Protein AF-0000000084667546 (afdb_homodimer)

Foldseek 3Di:
DVLLVCVLVVNDDLLVSLVVLLVVLLVQQALVSSVVSLLVVLLVLLVCQLQDVVSLVVSLVSLVVQLPDDFGDHHHDDCPVPRDCPNRSCRNLVPPNLVSLVVVLVVLVVLLVPDPDDPVPDDPVNVSSLSSNLSSLLSLLQLLLVVDCNSVSNVVSLQSLLVLCQVQQQAPCQPDHDLSSLSSNLSNLLRNVQVLVVQQPVDFDPRHDHDPRGNDDDDSGRHVVVLVVSLVSLVVNLPRPVHDPVSNVSSVSSNVSNVVNVD/DVLVVCVLVVNDDLLVSLVVLLVVLLVQQALVSSVVSLLVVLLVLLVCQLQDVVSLVVSLVSLVVQLPDDFGDHHHDPCPVPRDCPNRSCSNLVPCNLVSLVVVLVVLVVLLVPDPDDPVPDDPVNVSSLSSNLSSLLSLLQLLLVVDCSSVSNVVSLLSLLVLCQVQQQAPCQPDHDLSSLSSNLSNLLRNVQVLVVQQPVDFDPRRDHDPRGPDPDDSGRHVVVLVVSLVSLVVNLVRPVHDPVSNVSSVSSNVSNVVNVD

Solvent-accessible surface area (backbone atoms only — not comparable to full-atom values): 27324 Å² total; per-residue (Å²): 90,67,55,60,48,37,35,76,71,68,74,46,51,66,69,59,38,43,50,52,52,48,54,59,34,61,64,33,72,20,31,49,50,26,48,48,47,48,52,42,50,48,50,44,53,52,52,44,24,29,73,33,65,85,42,33,64,61,49,52,50,42,54,57,53,38,33,67,44,70,75,47,82,75,45,58,61,61,39,54,90,48,53,83,49,64,92,21,35,35,40,55,53,39,63,65,43,45,60,53,50,50,53,51,52,49,50,34,50,53,55,37,67,68,55,76,62,55,83,86,70,46,49,49,67,53,50,47,34,47,51,36,30,32,29,40,34,36,47,50,14,43,32,38,46,67,70,42,50,57,66,14,32,69,62,53,38,61,37,51,48,35,43,39,34,29,69,23,51,30,33,56,58,85,82,66,59,44,64,66,36,36,52,21,24,33,26,33,34,66,39,16,39,68,61,54,51,51,46,13,66,74,35,80,45,89,61,43,63,81,46,91,64,37,68,70,82,71,74,68,32,42,28,56,69,53,52,52,47,51,50,51,44,34,53,52,44,56,68,36,80,87,49,56,68,68,48,28,50,47,30,50,50,25,46,51,40,52,50,63,73,72,107,89,67,55,61,49,38,35,76,69,67,72,46,52,66,68,58,39,44,51,51,52,49,52,59,34,62,65,34,72,20,32,48,51,26,48,47,46,48,51,43,50,50,49,44,53,53,53,43,26,27,73,34,66,85,42,33,64,60,49,51,52,44,52,58,55,37,32,68,44,70,72,45,80,74,46,58,60,60,37,54,91,49,53,82,49,65,92,20,35,33,40,56,54,39,61,64,43,44,60,52,50,50,52,51,50,50,51,34,50,53,55,37,67,70,54,79,63,55,80,86,68,46,50,49,66,54,48,48,35,47,50,36,31,32,27,40,34,35,48,51,14,43,32,38,48,67,72,42,51,57,67,13,33,69,62,52,35,60,42,54,49,41,44,39,32,31,70,23,50,30,32,57,58,84,82,65,59,43,64,66,36,35,53,21,26,34,26,34,35,66,39,16,37,68,61,53,51,51,44,14,67,74,35,76,48,91,69,48,64,80,51,90,66,38,68,72,82,72,72,71,34,42,29,58,68,53,52,52,48,52,49,52,44,34,53,52,45,54,68,36,79,87,50,56,67,68,50,28,50,48,29,51,51,26,45,51,40,52,50,65,72,71,107

Sequence (526 aa):
MSAAQAYLEGKTSVNQVTQQLATHVEAAPTPVELKVRLDSLWEFLNDTAVALPAAQEPIITLLKAIKTLPQGPEPEGEGKEHIDLDDGEYWKELTGWANIWADNFNSYAVNHSRDTSGSQDRTKEQKEKVTKWKNACEYGARLIGTGDEALASYGAGIERAAWAIASGLEVDVSEKPDPDGLEAAAQVFLHAKEALYSRCKEGPKEGIVKDKASVWKGENSFTLERWAFWKEQWKAVTRNESIPAHTRGVAESAIQAMEGIEGMSAAQAYLEGKTSVNQVTQQLATHVEAAPTPVELKVRLDSLWEFLNDTAVALPAAQEPIITLLKAIKTLPQGPEPEGEGKEHIDLDDGEYWKELTGWANIWADNFNSYAVNHSRDTSGSQDRTKEQKEKVTKWKNACEYGARLIGTGDEALASYGAGIERAAWAIASGLEVDVSEKPDPDGLEAAAQVFLHAKEALYSRCKEGPKEGIVKDKASVWKGENSFTLERWAFWKEQWKAVTRNESIPAHTRGVAESAIQAMEGIEG

Radius of gyration: 24.3 Å; Cα contacts (8 Å, |Δi|>4): 777; chains: 2; bounding box: 48×68×60 Å

Structure (mmCIF, N/CA/C/O backbone):
data_AF-0000000084667546-model_v1
#
loop_
_entity.id
_entity.type
_entity.pdbx_description
1 polymer 'Uncharacterized protein'
#
loop_
_atom_site.group_PDB
_atom_site.id
_atom_site.type_symbol
_atom_site.label_atom_id
_atom_site.label_alt_id
_atom_site.label_comp_id
_atom_site.label_asym_id
_atom_site.label_entity_id
_atom_site.label_seq_id
_atom_site.pdbx_PDB_ins_code
_atom_site.Cartn_x
_atom_site.Cartn_y
_atom_site.Cartn_z
_atom_site.occupancy
_atom_site.B_iso_or_equiv
_atom_site.auth_seq_id
_atom_site.auth_comp_id
_atom_site.auth_asym_id
_atom_site.auth_atom_id
_atom_site.pdbx_PDB_model_num
ATOM 1 N N . MET A 1 1 ? -1.045 9 -14.375 1 76.25 1 MET A N 1
ATOM 2 C CA . MET A 1 1 ? 0.099 9.438 -13.578 1 76.25 1 MET A CA 1
ATOM 3 C C . MET A 1 1 ? 0.809 10.609 -14.242 1 76.25 1 MET A C 1
ATOM 5 O O . MET A 1 1 ? 1.089 11.617 -13.594 1 76.25 1 MET A O 1
ATOM 9 N N . SER A 1 2 ? 0.879 10.5 -15.578 1 78.56 2 SER A N 1
ATOM 10 C CA . SER A 1 2 ? 1.596 11.57 -16.266 1 78.56 2 SER A CA 1
ATOM 11 C C . SER A 1 2 ? 0.812 12.875 -16.219 1 78.56 2 SER A C 1
ATOM 13 O O . SER A 1 2 ? 1.396 13.953 -16.078 1 78.56 2 SER A O 1
ATOM 15 N N . ALA A 1 3 ? -0.476 12.758 -16.266 1 82.31 3 ALA A N 1
ATOM 16 C CA . ALA A 1 3 ? -1.311 13.953 -16.219 1 82.31 3 ALA A CA 1
ATOM 17 C C . ALA A 1 3 ? -1.251 14.617 -14.852 1 82.31 3 ALA A C 1
ATOM 19 O O . ALA A 1 3 ? -1.071 15.828 -14.75 1 82.31 3 ALA A O 1
ATOM 20 N N . ALA A 1 4 ? -1.36 13.836 -13.836 1 86.5 4 ALA A N 1
ATOM 21 C CA . ALA A 1 4 ? -1.307 14.375 -12.484 1 86.5 4 ALA A CA 1
ATOM 22 C C . ALA A 1 4 ? 0.055 15.008 -12.195 1 86.5 4 ALA A C 1
ATOM 24 O O . ALA A 1 4 ? 0.139 16.062 -11.562 1 86.5 4 ALA A O 1
ATOM 25 N N . GLN A 1 5 ? 1.036 14.398 -12.719 1 84.06 5 GLN A N 1
ATOM 26 C CA . GLN A 1 5 ? 2.387 14.922 -12.539 1 84.06 5 GLN A CA 1
ATOM 27 C C . GLN A 1 5 ? 2.549 16.266 -13.234 1 84.06 5 GLN A C 1
ATOM 29 O O . GLN A 1 5 ? 3.174 17.188 -12.695 1 84.06 5 GLN A O 1
ATOM 34 N N . ALA A 1 6 ? 2.031 16.344 -14.422 1 86.62 6 ALA A N 1
ATOM 35 C CA . ALA A 1 6 ? 2.096 17.609 -15.156 1 86.62 6 ALA A CA 1
ATOM 36 C C . ALA A 1 6 ? 1.411 18.734 -14.383 1 86.62 6 ALA A C 1
ATOM 38 O O . ALA A 1 6 ? 1.896 19.859 -14.367 1 86.62 6 ALA A O 1
ATOM 39 N N . TYR A 1 7 ? 0.329 18.5 -13.789 1 93.62 7 TYR A N 1
ATOM 40 C CA . TYR A 1 7 ? -0.385 19.469 -12.969 1 93.62 7 TYR A CA 1
ATOM 41 C C . TYR A 1 7 ? 0.452 19.891 -11.766 1 93.62 7 TYR A C 1
ATOM 43 O O . TYR A 1 7 ? 0.577 21.078 -11.469 1 93.62 7 TYR A O 1
ATOM 51 N N . LEU A 1 8 ? 1.098 18.938 -11.141 1 91.62 8 LEU A N 1
ATOM 52 C CA . LEU A 1 8 ? 1.874 19.219 -9.938 1 91.62 8 LEU A CA 1
ATOM 53 C C . LEU A 1 8 ? 3.137 20 -10.273 1 91.62 8 LEU A C 1
ATOM 55 O O . LEU A 1 8 ? 3.666 20.719 -9.43 1 91.62 8 LEU A O 1
ATOM 59 N N . GLU A 1 9 ? 3.502 19.906 -11.516 1 88.06 9 GLU A N 1
ATOM 60 C CA . GLU A 1 9 ? 4.668 20.656 -11.984 1 88.06 9 GLU A CA 1
ATOM 61 C C . GLU A 1 9 ? 4.27 22.031 -12.531 1 88.06 9 GLU A C 1
ATOM 63 O O . GLU A 1 9 ? 5.121 22.781 -12.992 1 88.06 9 GLU A O 1
ATOM 68 N N . GLY A 1 10 ? 2.982 22.328 -12.484 1 89.38 10 GLY A N 1
ATOM 69 C CA . GLY A 1 10 ? 2.482 23.625 -12.906 1 89.38 10 GLY A CA 1
ATOM 70 C C . GLY A 1 10 ? 2.312 23.75 -14.414 1 89.38 10 GLY A C 1
ATOM 71 O O . GLY A 1 10 ? 2.213 24.844 -14.945 1 89.38 10 GLY A O 1
ATOM 72 N N . LYS A 1 11 ? 2.164 22.641 -15.094 1 89.88 11 LYS A N 1
ATOM 73 C CA . LYS A 1 11 ? 2.133 22.656 -16.547 1 89.88 11 LYS A CA 1
ATOM 74 C C . LYS A 1 11 ? 0.7 22.578 -17.078 1 89.88 11 LYS A C 1
ATOM 76 O O . LYS A 1 11 ? 0.458 22.766 -18.266 1 89.88 11 LYS A O 1
ATOM 81 N N . THR A 1 12 ? -0.241 22.312 -16.297 1 93.31 12 THR A N 1
ATOM 82 C CA . THR A 1 12 ? -1.646 22.234 -16.688 1 93.31 12 THR A CA 1
ATOM 83 C C . THR A 1 12 ? -2.543 22.75 -15.562 1 93.31 12 THR A C 1
ATOM 85 O O . THR A 1 12 ? -2.117 22.812 -14.406 1 93.31 12 THR A O 1
ATOM 88 N N . SER A 1 13 ? -3.703 23.141 -15.883 1 95.69 13 SER A N 1
ATOM 89 C CA . SER A 1 13 ? -4.66 23.609 -14.891 1 95.69 13 SER A CA 1
ATOM 90 C C . SER A 1 13 ? -5.375 22.453 -14.211 1 95.69 13 SER A C 1
ATOM 92 O O . SER A 1 13 ? -5.375 21.328 -14.727 1 95.69 13 SER A O 1
ATOM 94 N N . VAL A 1 14 ? -5.961 22.75 -13.078 1 96.62 14 VAL A N 1
ATOM 95 C CA . VAL A 1 14 ? -6.676 21.734 -12.32 1 96.62 14 VAL A CA 1
ATOM 96 C C . VAL A 1 14 ? -7.859 21.219 -13.125 1 96.62 14 VAL A C 1
ATOM 98 O O . VAL A 1 14 ? -8.156 20.016 -13.109 1 96.62 14 VAL A O 1
ATOM 101 N N . ASN A 1 15 ? -8.523 22.078 -13.898 1 95.62 15 ASN A N 1
ATOM 102 C CA . ASN A 1 15 ? -9.664 21.656 -14.703 1 95.62 15 ASN A CA 1
ATOM 103 C C . ASN A 1 15 ? -9.25 20.734 -15.836 1 95.62 15 ASN A C 1
ATOM 105 O O . ASN A 1 15 ? -9.906 19.719 -16.094 1 95.62 15 ASN A O 1
ATOM 109 N N . GLN A 1 16 ? -8.203 21.078 -16.438 1 95.38 16 GLN A N 1
ATOM 110 C CA . GLN A 1 16 ? -7.715 20.266 -17.562 1 95.38 16 GLN A CA 1
ATOM 111 C C . GLN A 1 16 ? -7.289 18.875 -17.078 1 95.38 16 GLN A C 1
ATOM 113 O O . GLN A 1 16 ? -7.625 17.875 -17.703 1 95.38 16 GLN A O 1
ATOM 118 N N . VAL A 1 17 ? -6.512 18.844 -16.016 1 96.25 17 VAL A N 1
ATOM 119 C CA . VAL A 1 17 ? -6.016 17.562 -15.539 1 96.25 17 VAL A CA 1
ATOM 120 C C . VAL A 1 17 ? -7.188 16.703 -15.047 1 96.25 17 VAL A C 1
ATOM 122 O O . VAL A 1 17 ? -7.191 15.492 -15.234 1 96.25 17 VAL A O 1
ATOM 125 N N . THR A 1 18 ? -8.156 17.328 -14.391 1 97.06 18 THR A N 1
ATOM 126 C CA . THR A 1 18 ? -9.312 16.594 -13.891 1 97.06 18 THR A CA 1
ATOM 127 C C . THR A 1 18 ? -10.031 15.883 -15.023 1 97.06 18 THR A C 1
ATOM 129 O O . THR A 1 18 ? -10.398 14.711 -14.898 1 97.06 18 THR A O 1
ATOM 132 N N . GLN A 1 19 ? -10.148 16.531 -16.156 1 95.5 19 GLN A N 1
ATOM 133 C CA . GLN A 1 19 ? -10.812 15.945 -17.312 1 95.5 19 GLN A CA 1
ATOM 134 C C . GLN A 1 19 ? -9.977 14.828 -17.906 1 95.5 19 GLN A C 1
ATOM 136 O O . GLN A 1 19 ? -10.516 13.797 -18.328 1 95.5 19 GLN A O 1
ATOM 141 N N . GLN A 1 20 ? -8.766 15.031 -17.953 1 94.12 20 GLN A N 1
ATOM 142 C CA . GLN A 1 20 ? -7.871 14.016 -18.5 1 94.12 20 GLN A CA 1
ATOM 143 C C . GLN A 1 20 ? -7.91 12.75 -17.656 1 94.12 20 GLN A C 1
ATOM 145 O O . GLN A 1 20 ? -7.91 11.633 -18.188 1 94.12 20 GLN A O 1
ATOM 150 N N . LEU A 1 21 ? -7.871 12.922 -16.344 1 94.81 21 LEU A N 1
ATOM 151 C CA . LEU A 1 21 ? -7.922 11.781 -15.43 1 94.81 21 LEU A CA 1
ATOM 152 C C . LEU A 1 21 ? -9.242 11.031 -15.57 1 94.81 21 LEU A C 1
ATOM 154 O O . LEU A 1 21 ? -9.258 9.805 -15.602 1 94.81 21 LEU A O 1
ATOM 158 N N . ALA A 1 22 ? -10.32 11.82 -15.68 1 95.81 22 ALA A N 1
ATOM 159 C CA . ALA A 1 22 ? -11.633 11.203 -15.852 1 95.81 22 ALA A CA 1
ATOM 160 C C . ALA A 1 22 ? -11.688 10.383 -17.141 1 95.81 22 ALA A C 1
ATOM 162 O O . ALA A 1 22 ? -12.195 9.258 -17.141 1 95.81 22 ALA A O 1
ATOM 163 N N . THR A 1 23 ? -11.195 10.969 -18.203 1 94.62 23 THR A N 1
ATOM 164 C CA . THR A 1 23 ? -11.203 10.281 -19.5 1 94.62 23 THR A CA 1
ATOM 165 C C . THR A 1 23 ? -10.438 8.969 -19.406 1 94.62 23 THR A C 1
ATOM 167 O O . THR A 1 23 ? -10.891 7.945 -19.938 1 94.62 23 THR A O 1
ATOM 170 N N . HIS A 1 24 ? -9.328 8.992 -18.766 1 91.81 24 HIS A N 1
ATOM 171 C CA . HIS A 1 24 ? -8.484 7.805 -18.625 1 91.81 24 HIS A CA 1
ATOM 172 C C . HIS A 1 24 ? -9.195 6.715 -17.828 1 91.81 24 HIS A C 1
ATOM 174 O O . HIS A 1 24 ? -9.227 5.555 -18.25 1 91.81 24 HIS A O 1
ATOM 180 N N . VAL A 1 25 ? -9.742 7.047 -16.688 1 94.56 25 VAL A N 1
ATOM 181 C CA . VAL A 1 25 ? -10.367 6.074 -15.797 1 94.56 25 VAL A CA 1
ATOM 182 C C . VAL A 1 25 ? -11.633 5.516 -16.438 1 94.56 25 VAL A C 1
ATOM 184 O O . VAL A 1 25 ? -11.859 4.301 -16.422 1 94.56 25 VAL A O 1
ATOM 187 N N . GLU A 1 26 ? -12.352 6.367 -17.125 1 95.88 26 GLU A N 1
ATOM 188 C CA . GLU A 1 26 ? -13.648 5.992 -17.656 1 95.88 26 GLU A CA 1
ATOM 189 C C . GLU A 1 26 ? -13.5 5.152 -18.922 1 95.88 26 GLU A C 1
ATOM 191 O O . GLU A 1 26 ? -14.461 4.512 -19.375 1 95.88 26 GLU A O 1
ATOM 196 N N . ALA A 1 27 ? -12.375 5.148 -19.484 1 92.88 27 ALA A N 1
ATOM 197 C CA . ALA A 1 27 ? -12.125 4.371 -20.703 1 92.88 27 ALA A CA 1
ATOM 198 C C . ALA A 1 27 ? -11.922 2.896 -20.375 1 92.88 27 ALA A C 1
ATOM 200 O O . ALA A 1 27 ? -11.812 2.064 -21.281 1 92.88 27 ALA A O 1
ATOM 201 N N . ALA A 1 28 ? -11.836 2.508 -19.062 1 92.62 28 ALA A N 1
ATOM 202 C CA . ALA A 1 28 ? -11.625 1.114 -18.688 1 92.62 28 ALA A CA 1
ATOM 203 C C . ALA A 1 28 ? -12.742 0.226 -19.219 1 92.62 28 ALA A C 1
ATOM 205 O O . ALA A 1 28 ? -13.922 0.55 -19.078 1 92.62 28 ALA A O 1
ATOM 206 N N . PRO A 1 29 ? -12.453 -0.93 -19.766 1 92.44 29 PRO A N 1
ATOM 207 C CA . PRO A 1 29 ? -13.453 -1.761 -20.438 1 92.44 29 PRO A CA 1
ATOM 208 C C . PRO A 1 29 ? -14.266 -2.613 -19.469 1 92.44 29 PRO A C 1
ATOM 210 O O . PRO A 1 29 ? -15.328 -3.129 -19.828 1 92.44 29 PRO A O 1
ATOM 213 N N . THR A 1 30 ? -13.727 -2.865 -18.266 1 94.06 30 THR A N 1
ATOM 214 C CA . THR A 1 30 ? -14.422 -3.686 -17.281 1 94.06 30 THR A CA 1
ATOM 215 C C . THR A 1 30 ? -14.414 -3.008 -15.922 1 94.06 30 THR A C 1
ATOM 217 O O . THR A 1 30 ? -13.602 -2.111 -15.672 1 94.06 30 THR A O 1
ATOM 220 N N . PRO A 1 31 ? -15.289 -3.443 -15.031 1 93.88 31 PRO A N 1
ATOM 221 C CA . PRO A 1 31 ? -15.305 -2.871 -13.688 1 93.88 31 PRO A CA 1
ATOM 222 C C . PRO A 1 31 ? -13.992 -3.082 -12.938 1 93.88 31 PRO A C 1
ATOM 224 O O . PRO A 1 31 ? -13.547 -2.189 -12.211 1 93.88 31 PRO A O 1
ATOM 227 N N . VAL A 1 32 ? -13.383 -4.223 -13.117 1 92.5 32 VAL A N 1
ATOM 228 C CA . VAL A 1 32 ? -12.125 -4.504 -12.43 1 92.5 32 VAL A CA 1
ATOM 229 C C . VAL A 1 32 ? -11.039 -3.543 -12.914 1 92.5 32 VAL A C 1
ATOM 231 O O . VAL A 1 32 ? -10.289 -2.988 -12.109 1 92.5 32 VAL A O 1
ATOM 234 N N . GLU A 1 33 ? -11.023 -3.33 -14.172 1 91.25 33 GLU A N 1
ATOM 235 C CA . GLU A 1 33 ? -10.016 -2.439 -14.727 1 91.25 33 GLU A CA 1
ATOM 236 C C . GLU A 1 33 ? -10.273 -0.991 -14.32 1 91.25 33 GLU A C 1
ATOM 238 O O . GLU A 1 33 ? -9.328 -0.23 -14.094 1 91.25 33 GLU A O 1
ATOM 243 N N . LEU A 1 34 ? -11.516 -0.619 -14.305 1 94.62 34 LEU A N 1
ATOM 244 C CA . LEU A 1 34 ? -11.844 0.723 -13.836 1 94.62 34 LEU A CA 1
ATOM 245 C C . LEU A 1 34 ? -11.391 0.926 -12.391 1 94.62 34 LEU A C 1
ATOM 247 O O . LEU A 1 34 ? -10.781 1.949 -12.07 1 94.62 34 LEU A O 1
ATOM 251 N N . LYS A 1 35 ? -11.633 -0.08 -11.602 1 94.19 35 LYS A N 1
ATOM 252 C CA . LYS A 1 35 ? -11.234 -0.019 -10.203 1 94.19 35 LYS A CA 1
ATOM 253 C C . LYS A 1 35 ? -9.719 0.076 -10.055 1 94.19 35 LYS A C 1
ATOM 255 O O . LYS A 1 35 ? -9.219 0.823 -9.219 1 94.19 35 LYS A O 1
ATOM 260 N N . VAL A 1 36 ? -9.008 -0.606 -10.82 1 91.88 36 VAL A N 1
ATOM 261 C CA . VAL A 1 36 ? -7.551 -0.579 -10.789 1 91.88 36 VAL A CA 1
ATOM 262 C C . VAL A 1 36 ? -7.051 0.82 -11.148 1 91.88 36 VAL A C 1
ATOM 264 O O . VAL A 1 36 ? -6.152 1.352 -10.492 1 91.88 36 VAL A O 1
ATOM 267 N N . ARG A 1 37 ? -7.617 1.418 -12.18 1 92.12 37 ARG A N 1
ATOM 268 C CA . ARG A 1 37 ? -7.203 2.754 -12.594 1 92.12 37 ARG A CA 1
ATOM 269 C C . ARG A 1 37 ? -7.516 3.785 -11.516 1 92.12 37 ARG A C 1
ATOM 271 O O . ARG A 1 37 ? -6.699 4.664 -11.227 1 92.12 37 ARG A O 1
ATOM 278 N N . LEU A 1 38 ? -8.672 3.605 -10.984 1 95 38 LEU A N 1
ATOM 279 C CA . LEU A 1 38 ? -9.109 4.52 -9.93 1 95 38 LEU A CA 1
ATOM 280 C C . LEU A 1 38 ? -8.219 4.395 -8.703 1 95 38 LEU A C 1
ATOM 282 O O . LEU A 1 38 ? -7.715 5.395 -8.188 1 95 38 LEU A O 1
ATOM 286 N N . ASP A 1 39 ? -7.953 3.195 -8.234 1 93.69 39 ASP A N 1
ATOM 287 C CA . ASP A 1 39 ? -7.113 2.941 -7.066 1 93.69 39 ASP A CA 1
ATOM 288 C C . ASP A 1 39 ? -5.684 3.412 -7.309 1 93.69 39 ASP A C 1
ATOM 290 O O . ASP A 1 39 ? -5.039 3.945 -6.402 1 93.69 39 ASP A O 1
ATOM 294 N N . SER A 1 40 ? -5.238 3.195 -8.5 1 91.75 40 SER A N 1
ATOM 295 C CA . SER A 1 40 ? -3.885 3.613 -8.844 1 91.75 40 SER A CA 1
ATOM 296 C C . SER A 1 40 ? -3.744 5.129 -8.789 1 91.75 40 SER A C 1
ATOM 298 O O . SER A 1 40 ? -2.691 5.648 -8.414 1 91.75 40 SER A O 1
ATOM 300 N N . LEU A 1 41 ? -4.73 5.77 -9.211 1 93.44 41 LEU A N 1
ATOM 301 C CA . LEU A 1 41 ? -4.723 7.227 -9.133 1 93.44 41 LEU A CA 1
ATOM 302 C C . LEU A 1 41 ? -4.633 7.695 -7.688 1 93.44 41 LEU A C 1
ATOM 304 O O . LEU A 1 41 ? -3.818 8.562 -7.359 1 93.44 41 LEU A O 1
ATOM 308 N N . TRP A 1 42 ? -5.469 7.113 -6.801 1 95.94 42 TRP A N 1
ATOM 309 C CA . TRP A 1 42 ? -5.422 7.477 -5.391 1 95.94 42 TRP A CA 1
ATOM 310 C C . TRP A 1 42 ? -4.051 7.188 -4.797 1 95.94 42 TRP A C 1
ATOM 312 O O . TRP A 1 42 ? -3.484 8.023 -4.086 1 95.94 42 TRP A O 1
ATOM 322 N N . GLU A 1 43 ? -3.527 6.047 -5.094 1 93 43 GLU A N 1
ATOM 323 C CA . GLU A 1 43 ? -2.221 5.652 -4.582 1 93 43 GLU A CA 1
ATOM 324 C C . GLU A 1 43 ? -1.137 6.637 -5.012 1 93 43 GLU A C 1
ATOM 326 O O . GLU A 1 43 ? -0.293 7.031 -4.203 1 93 43 GLU A O 1
ATOM 331 N N . PHE A 1 44 ? -1.231 6.977 -6.223 1 91.56 44 PHE A N 1
ATOM 332 C CA . PHE A 1 44 ? -0.234 7.902 -6.746 1 91.56 44 PHE A CA 1
ATOM 333 C C . PHE A 1 44 ? -0.314 9.25 -6.027 1 91.56 44 PHE A C 1
ATOM 335 O O . PHE A 1 44 ? 0.71 9.805 -5.633 1 91.56 44 PHE A O 1
ATOM 342 N N . LEU A 1 45 ? -1.456 9.766 -5.957 1 96.06 45 LEU A N 1
ATOM 343 C CA . LEU A 1 45 ? -1.634 11.055 -5.305 1 96.06 45 LEU A CA 1
ATOM 344 C C . LEU A 1 45 ? -1.188 10.992 -3.848 1 96.06 45 LEU A C 1
ATOM 346 O O . LEU A 1 45 ? -0.488 11.891 -3.371 1 96.06 45 LEU A O 1
ATOM 350 N N . ASN A 1 46 ? -1.544 9.922 -3.139 1 96.25 46 ASN A N 1
ATOM 351 C CA . ASN A 1 46 ? -1.146 9.758 -1.745 1 96.25 46 ASN A CA 1
ATOM 352 C C . ASN A 1 46 ? 0.37 9.648 -1.604 1 96.25 46 ASN A C 1
ATOM 354 O O . ASN A 1 46 ? 0.971 10.328 -0.767 1 96.25 46 ASN A O 1
ATOM 358 N N . ASP A 1 47 ? 0.947 8.852 -2.389 1 93.38 47 ASP A N 1
ATOM 359 C CA . ASP A 1 47 ? 2.391 8.656 -2.318 1 93.38 47 ASP A CA 1
ATOM 360 C C . ASP A 1 47 ? 3.141 9.953 -2.615 1 93.38 47 ASP A C 1
ATOM 362 O O . ASP A 1 47 ? 4.148 10.25 -1.976 1 93.38 47 ASP A O 1
ATOM 366 N N . THR A 1 48 ? 2.625 10.664 -3.596 1 94.25 48 THR A N 1
ATOM 367 C CA . THR A 1 48 ? 3.252 11.922 -3.967 1 94.25 48 THR A CA 1
ATOM 368 C C . THR A 1 48 ? 3.119 12.945 -2.84 1 94.25 48 THR A C 1
ATOM 370 O O . THR A 1 48 ? 4.086 13.641 -2.506 1 94.25 48 THR A O 1
ATOM 373 N N . ALA A 1 49 ? 1.94 13.008 -2.258 1 97.31 49 ALA A N 1
ATOM 374 C CA . ALA A 1 49 ? 1.694 13.945 -1.169 1 97.31 49 ALA A CA 1
ATOM 375 C C . ALA A 1 49 ? 2.611 13.664 0.018 1 97.31 49 ALA A C 1
ATOM 377 O O . ALA A 1 49 ? 3.07 14.594 0.69 1 97.31 49 ALA A O 1
ATOM 378 N N . VAL A 1 50 ? 2.875 12.414 0.26 1 96.62 50 VAL A N 1
ATOM 379 C CA . VAL A 1 50 ? 3.693 12.031 1.405 1 96.62 50 VAL A CA 1
ATOM 380 C C . VAL A 1 50 ? 5.172 12.25 1.08 1 96.62 50 VAL A C 1
ATOM 382 O O . VAL A 1 50 ? 5.945 12.664 1.943 1 96.62 50 VAL A O 1
ATOM 385 N N . ALA A 1 51 ? 5.508 12.086 -0.107 1 93.38 51 ALA A N 1
ATOM 386 C CA . ALA A 1 51 ? 6.902 12.242 -0.504 1 93.38 51 ALA A CA 1
ATOM 387 C C . ALA A 1 51 ? 7.277 13.711 -0.635 1 93.38 51 ALA A C 1
ATOM 389 O O . ALA A 1 51 ? 8.414 14.102 -0.351 1 93.38 51 ALA A O 1
ATOM 390 N N . LEU A 1 52 ? 6.281 14.516 -1.093 1 93.5 52 LEU A N 1
ATOM 391 C CA . LEU A 1 52 ? 6.508 15.922 -1.385 1 93.5 52 LEU A CA 1
ATOM 392 C C . LEU A 1 52 ? 5.496 16.797 -0.651 1 93.5 52 LEU A C 1
ATOM 394 O O . LEU A 1 52 ? 4.445 17.141 -1.202 1 93.5 52 LEU A O 1
ATOM 398 N N . PRO A 1 53 ? 5.918 17.328 0.528 1 94.12 53 PRO A N 1
ATOM 399 C CA . PRO A 1 53 ? 4.973 18.125 1.302 1 94.12 53 PRO A CA 1
ATOM 400 C C . PRO A 1 53 ? 4.414 19.312 0.505 1 94.12 53 PRO A C 1
ATOM 402 O O . PRO A 1 53 ? 3.244 19.672 0.663 1 94.12 53 PRO A O 1
ATOM 405 N N . ALA A 1 54 ? 5.223 19.859 -0.365 1 93.69 54 ALA A N 1
ATOM 406 C CA . ALA A 1 54 ? 4.793 21.016 -1.156 1 93.69 54 ALA A CA 1
ATOM 407 C C . ALA A 1 54 ? 3.654 20.641 -2.102 1 93.69 54 ALA A C 1
ATOM 409 O O . ALA A 1 54 ? 2.914 21.5 -2.572 1 93.69 54 ALA A O 1
ATOM 410 N N . ALA A 1 55 ? 3.467 19.391 -2.367 1 95.81 55 ALA A N 1
ATOM 411 C CA . ALA A 1 55 ? 2.439 18.922 -3.301 1 95.81 55 ALA A CA 1
ATOM 412 C C . ALA A 1 55 ? 1.107 18.719 -2.588 1 95.81 55 ALA A C 1
ATOM 414 O O . ALA A 1 55 ? 0.077 18.516 -3.234 1 95.81 55 ALA A O 1
ATOM 415 N N . GLN A 1 56 ? 1.074 18.766 -1.26 1 97.62 56 GLN A N 1
ATOM 416 C CA . GLN A 1 56 ? -0.11 18.375 -0.502 1 97.62 56 GLN A CA 1
ATOM 417 C C . GLN A 1 56 ? -1.287 19.297 -0.807 1 97.62 56 GLN A C 1
ATOM 419 O O . GLN A 1 56 ? -2.383 18.828 -1.125 1 97.62 56 GLN A O 1
ATOM 424 N N . GLU A 1 57 ? -1.103 20.594 -0.807 1 97.25 57 GLU A N 1
ATOM 425 C CA . GLU A 1 57 ? -2.205 21.516 -1.056 1 97.25 57 GLU A CA 1
ATOM 426 C C . GLU A 1 57 ? -2.701 21.406 -2.494 1 97.25 57 GLU A C 1
ATOM 428 O O . GLU A 1 57 ? -3.91 21.359 -2.738 1 97.25 57 GLU A O 1
ATOM 433 N N . PRO A 1 58 ? -1.805 21.328 -3.516 1 97.56 58 PRO A N 1
ATOM 434 C CA . PRO A 1 58 ? -2.264 21.109 -4.891 1 97.56 58 PRO A CA 1
ATOM 435 C C . PRO A 1 58 ? -3.049 19.812 -5.043 1 97.56 58 PRO A C 1
ATOM 437 O O . PRO A 1 58 ? -4.031 19.766 -5.785 1 97.56 58 PRO A O 1
ATOM 440 N N . ILE A 1 59 ? -2.621 18.797 -4.398 1 97.94 59 ILE A N 1
ATOM 441 C CA . ILE A 1 59 ? -3.283 17.5 -4.512 1 97.94 59 ILE A CA 1
ATOM 442 C C . ILE A 1 59 ? -4.672 17.578 -3.881 1 97.94 59 ILE A C 1
ATOM 444 O O . ILE A 1 59 ? -5.637 17.031 -4.422 1 97.94 59 ILE A O 1
ATOM 448 N N . ILE A 1 60 ? -4.793 18.25 -2.73 1 98.44 60 ILE A N 1
ATOM 449 C CA . ILE A 1 60 ? -6.094 18.422 -2.096 1 98.44 60 ILE A CA 1
ATOM 450 C C . ILE A 1 60 ? -7.016 19.219 -3.02 1 98.44 60 ILE A C 1
ATOM 452 O O . ILE A 1 60 ? -8.188 18.891 -3.172 1 98.44 60 ILE A O 1
ATOM 456 N N . THR A 1 61 ? -6.449 20.219 -3.672 1 98.19 61 THR A N 1
ATOM 457 C CA . THR A 1 61 ? -7.207 20.984 -4.648 1 98.19 61 THR A CA 1
ATOM 458 C C . THR A 1 61 ? -7.688 20.094 -5.789 1 98.19 61 THR A C 1
ATOM 460 O O . THR A 1 61 ? -8.836 20.203 -6.223 1 98.19 61 THR A O 1
ATOM 463 N N . LEU A 1 62 ? -6.844 19.281 -6.25 1 97.94 62 LEU A N 1
ATOM 464 C CA . LEU A 1 62 ? -7.188 18.359 -7.328 1 97.94 62 LEU A CA 1
ATOM 465 C C . LEU A 1 62 ? -8.289 17.391 -6.891 1 97.94 62 LEU A C 1
ATOM 467 O O . LEU A 1 62 ? -9.227 17.141 -7.645 1 97.94 62 LEU A O 1
ATOM 471 N N . LEU A 1 63 ? -8.18 16.828 -5.703 1 98.25 63 LEU A N 1
ATOM 472 C CA . LEU A 1 63 ? -9.18 15.906 -5.188 1 98.25 63 LEU A CA 1
ATOM 473 C C . LEU A 1 63 ? -10.539 16.578 -5.09 1 98.25 63 LEU A C 1
ATOM 475 O O . LEU A 1 63 ? -11.562 15.977 -5.43 1 98.25 63 LEU A O 1
ATOM 479 N N . LYS A 1 64 ? -10.539 17.844 -4.621 1 98.19 64 LYS A N 1
ATOM 480 C CA . LYS A 1 64 ? -11.789 18.594 -4.559 1 98.19 64 LYS A CA 1
ATOM 481 C C . LYS A 1 64 ? -12.398 18.766 -5.945 1 98.19 64 LYS A C 1
ATOM 483 O O . LYS A 1 64 ? -13.609 18.656 -6.121 1 98.19 64 LYS A O 1
ATOM 488 N N . ALA A 1 65 ? -11.562 19.062 -6.918 1 98 65 ALA A N 1
ATOM 489 C CA . ALA A 1 65 ? -12.031 19.203 -8.297 1 98 65 ALA A CA 1
ATOM 490 C C . ALA A 1 65 ? -12.586 17.891 -8.836 1 98 65 ALA A C 1
ATOM 492 O O . ALA A 1 65 ? -13.617 17.875 -9.508 1 98 65 ALA A O 1
ATOM 493 N N . ILE A 1 66 ? -11.945 16.797 -8.57 1 97.81 66 ILE A N 1
ATOM 494 C CA . ILE A 1 66 ? -12.352 15.477 -9.031 1 97.81 66 ILE A CA 1
ATOM 495 C C . ILE A 1 66 ? -13.75 15.156 -8.492 1 97.81 66 ILE A C 1
ATOM 497 O O . ILE A 1 66 ? -14.57 14.57 -9.203 1 97.81 66 ILE A O 1
ATOM 501 N N . LYS A 1 67 ? -14.07 15.562 -7.301 1 97.81 67 LYS A N 1
ATOM 502 C CA . LYS A 1 67 ? -15.344 15.266 -6.66 1 97.81 67 LYS A CA 1
ATOM 503 C C . LYS A 1 67 ? -16.5 15.977 -7.371 1 97.81 67 LYS A C 1
ATOM 505 O O . LYS A 1 67 ? -17.656 15.625 -7.172 1 97.81 67 LYS A O 1
ATOM 510 N N . THR A 1 68 ? -16.172 16.953 -8.141 1 97.62 68 THR A N 1
ATOM 511 C CA . THR A 1 68 ? -17.219 17.719 -8.82 1 97.62 68 THR A CA 1
ATOM 512 C C . THR A 1 68 ? -17.531 17.109 -10.18 1 97.62 68 THR A C 1
ATOM 514 O O . THR A 1 68 ? -18.453 17.562 -10.875 1 97.62 68 THR A O 1
ATOM 517 N N . LEU A 1 69 ? -16.797 16.125 -10.594 1 97.88 69 LEU A N 1
ATOM 518 C CA . LEU A 1 69 ? -17.047 15.461 -11.867 1 97.88 69 LEU A CA 1
ATOM 519 C C . LEU A 1 69 ? -18.438 14.805 -11.859 1 97.88 69 LEU A C 1
ATOM 521 O O . LEU A 1 69 ? -18.906 14.367 -10.812 1 97.88 69 LEU A O 1
ATOM 525 N N . PRO A 1 70 ? -19.047 14.789 -13.031 1 96.94 70 PRO A N 1
ATOM 526 C CA . PRO A 1 70 ? -20.344 14.109 -13.109 1 96.94 70 PRO A CA 1
ATOM 527 C C . PRO A 1 70 ? -20.234 12.602 -12.898 1 96.94 70 PRO A C 1
ATOM 529 O O . PRO A 1 70 ? -19.125 12.055 -12.906 1 96.94 70 PRO A O 1
ATOM 532 N N . GLN A 1 71 ? -21.391 12 -12.727 1 97.19 71 GLN A N 1
ATOM 533 C CA . GLN A 1 71 ? -21.453 10.547 -12.625 1 97.19 71 GLN A CA 1
ATOM 534 C C . GLN A 1 71 ? -20.766 9.883 -13.812 1 97.19 71 GLN A C 1
ATOM 536 O O . GLN A 1 71 ? -20.938 10.312 -14.961 1 97.19 71 GLN A O 1
ATOM 541 N N . GLY A 1 72 ? -19.938 8.906 -13.516 1 96.25 72 GLY A N 1
ATOM 542 C CA . GLY A 1 72 ? -19.219 8.211 -14.57 1 96.25 72 GLY A CA 1
ATOM 543 C C . GLY A 1 72 ? -19.922 6.953 -15.039 1 96.25 72 GLY A C 1
ATOM 544 O O . GLY A 1 72 ? -20.828 6.453 -14.359 1 96.25 72 GLY A O 1
ATOM 545 N N . PRO A 1 73 ? -19.516 6.492 -16.125 1 96.69 73 PRO A N 1
ATOM 546 C CA . PRO A 1 73 ? -20.078 5.234 -16.625 1 96.69 73 PRO A CA 1
ATOM 547 C C . PRO A 1 73 ? -19.578 4.016 -15.859 1 96.69 73 PRO A C 1
ATOM 549 O O . PRO A 1 73 ? -18.453 4.035 -15.336 1 96.69 73 PRO A O 1
ATOM 552 N N . GLU A 1 74 ? -20.375 2.984 -15.703 1 95.12 74 GLU A N 1
ATOM 553 C CA . GLU A 1 74 ? -19.953 1.686 -15.195 1 95.12 74 GLU A CA 1
ATOM 554 C C . GLU A 1 74 ? -19.922 0.636 -16.297 1 95.12 74 GLU A C 1
ATOM 556 O O . GLU A 1 74 ? -20.969 0.257 -16.828 1 95.12 74 GLU A O 1
ATOM 561 N N . PRO A 1 75 ? -18.766 0.217 -16.656 1 95.75 75 PRO A N 1
ATOM 562 C CA . PRO A 1 75 ? -18.688 -0.783 -17.719 1 95.75 75 PRO A CA 1
ATOM 563 C C . PRO A 1 75 ? -19.234 -2.145 -17.297 1 95.75 75 PRO A C 1
ATOM 565 O O . PRO A 1 75 ? -19.469 -2.375 -16.109 1 95.75 75 PRO A O 1
ATOM 568 N N . GLU A 1 76 ? -19.562 -2.998 -18.266 1 94.25 76 GLU A N 1
ATOM 569 C CA . GLU A 1 76 ? -19.953 -4.387 -18.047 1 94.25 76 GLU A CA 1
ATOM 570 C C . GLU A 1 76 ? -18.734 -5.309 -18.047 1 94.25 76 GLU A C 1
ATOM 572 O O . GLU A 1 76 ? -17.609 -4.867 -18.312 1 94.25 76 GLU A O 1
ATOM 577 N N . GLY A 1 77 ? -18.984 -6.551 -17.609 1 92.19 77 GLY A N 1
ATOM 578 C CA . GLY A 1 77 ? -17.922 -7.535 -17.719 1 92.19 77 GLY A CA 1
ATOM 579 C C . GLY A 1 77 ? -17.344 -7.957 -16.391 1 92.19 77 GLY A C 1
ATOM 580 O O . GLY A 1 77 ? -18.062 -8 -15.383 1 92.19 77 GLY A O 1
ATOM 581 N N . GLU A 1 78 ? -16.062 -8.242 -16.438 1 88.75 78 GLU A N 1
ATOM 582 C CA . GLU A 1 78 ? -15.391 -8.82 -15.273 1 88.75 78 GLU A CA 1
ATOM 583 C C . GLU A 1 78 ? -15.453 -7.879 -14.078 1 88.75 78 GLU A C 1
ATOM 585 O O . GLU A 1 78 ? -15.094 -6.707 -14.18 1 88.75 78 GLU A O 1
ATOM 590 N N . GLY A 1 79 ? -15.977 -8.305 -12.992 1 88.06 79 GLY A N 1
ATOM 591 C CA . GLY A 1 79 ? -16.031 -7.555 -11.75 1 88.06 79 GLY A CA 1
ATOM 592 C C . GLY A 1 79 ? -17.391 -6.93 -11.492 1 88.06 79 GLY A C 1
ATOM 593 O O . GLY A 1 79 ? -17.641 -6.387 -10.414 1 88.06 79 GLY A O 1
ATOM 594 N N . LYS A 1 80 ? -18.297 -7.016 -12.438 1 88.56 80 LYS A N 1
ATOM 595 C CA . LYS A 1 80 ? -19.594 -6.367 -12.336 1 88.56 80 LYS A CA 1
ATOM 596 C C . LYS A 1 80 ? -20.328 -6.789 -11.062 1 88.56 80 LYS A C 1
ATOM 598 O O . LYS A 1 80 ? -20.969 -5.969 -10.406 1 88.56 80 LYS A O 1
ATOM 603 N N . GLU A 1 81 ? -20.141 -8.016 -10.68 1 83.19 81 GLU A N 1
ATOM 604 C CA . GLU A 1 81 ? -20.922 -8.57 -9.57 1 83.19 81 GLU A CA 1
ATOM 605 C C . GLU A 1 81 ? -20.281 -8.234 -8.227 1 83.19 81 GLU A C 1
ATOM 607 O O . GLU A 1 81 ? -20.938 -8.289 -7.188 1 83.19 81 GLU A O 1
ATOM 612 N N . HIS A 1 82 ? -18.969 -7.793 -8.258 1 84.69 82 HIS A N 1
ATOM 613 C CA . HIS A 1 82 ? -18.344 -7.719 -6.938 1 84.69 82 HIS A CA 1
ATOM 614 C C . HIS A 1 82 ? -17.594 -6.406 -6.754 1 84.69 82 HIS A C 1
ATOM 616 O O . HIS A 1 82 ? -17.172 -6.082 -5.645 1 84.69 82 HIS A O 1
ATOM 622 N N . ILE A 1 83 ? -17.438 -5.695 -7.805 1 88.5 83 ILE A N 1
ATOM 623 C CA . ILE A 1 83 ? -16.797 -4.398 -7.668 1 88.5 83 ILE A CA 1
ATOM 624 C C . ILE A 1 83 ? -17.844 -3.312 -7.457 1 88.5 83 ILE A C 1
ATOM 626 O O . ILE A 1 83 ? -18.781 -3.191 -8.242 1 88.5 83 ILE A O 1
ATOM 630 N N . ASP A 1 84 ? -17.625 -2.574 -6.379 1 88.88 84 ASP A N 1
ATOM 631 C CA . ASP A 1 84 ? -18.531 -1.472 -6.07 1 88.88 84 ASP A CA 1
ATOM 632 C C . ASP A 1 84 ? -18.016 -0.156 -6.645 1 88.88 84 ASP A C 1
ATOM 634 O O . ASP A 1 84 ? -16.938 0.318 -6.254 1 88.88 84 ASP A O 1
ATOM 638 N N . LEU A 1 85 ? -18.766 0.425 -7.555 1 93.69 85 LEU A N 1
ATOM 639 C CA . LEU A 1 85 ? -18.406 1.7 -8.164 1 93.69 85 LEU A CA 1
ATOM 640 C C . LEU A 1 85 ? -19.422 2.779 -7.805 1 93.69 85 LEU A C 1
ATOM 642 O O . LEU A 1 85 ? -19.594 3.756 -8.539 1 93.69 85 LEU A O 1
ATOM 646 N N . ASP A 1 86 ? -20.141 2.533 -6.715 1 93.56 86 ASP A N 1
ATOM 647 C CA . ASP A 1 86 ? -21.094 3.479 -6.129 1 93.56 86 ASP A CA 1
ATOM 648 C C . ASP A 1 86 ? -22.109 3.961 -7.164 1 93.56 86 ASP A C 1
ATOM 650 O O . ASP A 1 86 ? -22.375 5.16 -7.262 1 93.56 86 ASP A O 1
ATOM 654 N N . ASP A 1 87 ? -22.562 3.084 -7.984 1 93.62 87 ASP A N 1
ATOM 655 C CA . ASP A 1 87 ? -23.562 3.369 -9.008 1 93.62 87 ASP A CA 1
ATOM 656 C C . ASP A 1 87 ? -23.156 4.566 -9.859 1 93.62 87 ASP A C 1
ATOM 658 O O . ASP A 1 87 ? -23.953 5.461 -10.117 1 93.62 87 ASP A O 1
ATOM 662 N N . GLY A 1 88 ? -21.906 4.656 -10.164 1 95.31 88 GLY A N 1
ATOM 663 C CA . GLY A 1 88 ? -21.406 5.68 -11.062 1 95.31 88 GLY A CA 1
ATOM 664 C C . GLY A 1 88 ? -20.984 6.949 -10.344 1 95.31 88 GLY A C 1
ATOM 665 O O . GLY A 1 88 ? -20.438 7.863 -10.961 1 95.31 88 GLY A O 1
ATOM 666 N N . GLU A 1 89 ? -21.125 7.027 -9.039 1 97.06 89 GLU A N 1
ATOM 667 C CA . GLU A 1 89 ? -20.781 8.219 -8.273 1 97.06 89 GLU A CA 1
ATOM 668 C C . GLU A 1 89 ? -19.375 8.117 -7.695 1 97.06 89 GLU A C 1
ATOM 670 O O . GLU A 1 89 ? -19.078 8.703 -6.656 1 97.06 89 GL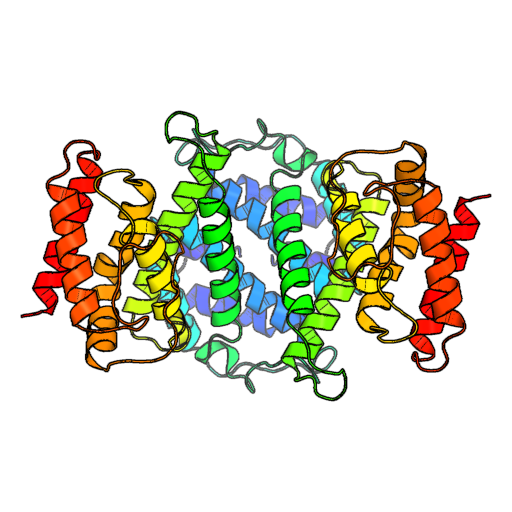U A O 1
ATOM 675 N N . TYR A 1 90 ? -18.469 7.363 -8.43 1 97.06 90 TYR A N 1
ATOM 676 C CA . TYR A 1 90 ? -17.156 7.07 -7.879 1 97.06 90 TYR A CA 1
ATOM 677 C C . TYR A 1 90 ? -16.266 8.312 -7.875 1 97.06 90 TYR A C 1
ATOM 679 O O . TYR A 1 90 ? -15.273 8.375 -7.152 1 97.06 90 TYR A O 1
ATOM 687 N N . TRP A 1 91 ? -16.594 9.375 -8.586 1 97.69 91 TRP A N 1
ATOM 688 C CA . TRP A 1 91 ? -15.867 10.633 -8.492 1 97.69 91 TRP A CA 1
ATOM 689 C C . TRP A 1 91 ? -16.297 11.422 -7.262 1 97.69 91 TRP A C 1
ATOM 691 O O . TRP A 1 91 ? -15.461 11.766 -6.418 1 97.69 91 TRP A O 1
ATOM 701 N N . LYS A 1 92 ? -17.562 11.594 -7.082 1 96.69 92 LYS A N 1
ATOM 702 C CA . LYS A 1 92 ? -18.125 12.367 -5.977 1 96.69 92 LYS A CA 1
ATOM 703 C C . LYS A 1 92 ? -17.812 11.719 -4.637 1 96.69 92 LYS A C 1
ATOM 705 O O . LYS A 1 92 ? -17.484 12.414 -3.666 1 96.69 92 LYS A O 1
ATOM 710 N N . GLU A 1 93 ? -17.844 10.422 -4.648 1 95.69 93 GLU A N 1
ATOM 711 C CA . GLU A 1 93 ? -17.688 9.68 -3.402 1 95.69 93 GLU A CA 1
ATOM 712 C C . GLU A 1 93 ? -16.219 9.344 -3.148 1 95.69 93 GLU A C 1
ATOM 714 O O . GLU A 1 93 ? -15.859 8.875 -2.064 1 95.69 93 GLU A O 1
ATOM 719 N N . LEU A 1 94 ? -15.383 9.594 -4.152 1 96.81 94 LEU A N 1
ATOM 720 C CA . LEU A 1 94 ? -14 9.133 -4.082 1 96.81 94 LEU A CA 1
ATOM 721 C C . LEU A 1 94 ? -13.93 7.656 -3.715 1 96.81 94 LEU A C 1
ATOM 723 O O . LEU A 1 94 ? -13.25 7.281 -2.756 1 96.81 94 LEU A O 1
ATOM 727 N N . THR A 1 95 ? -14.609 6.895 -4.559 1 95.19 95 THR A N 1
ATOM 728 C CA . THR A 1 95 ? -14.727 5.469 -4.27 1 95.19 95 THR A CA 1
ATOM 729 C C . THR A 1 95 ? -13.344 4.84 -4.086 1 95.19 95 THR A C 1
ATOM 731 O O . THR A 1 95 ? -12.477 4.973 -4.949 1 95.19 95 THR A O 1
ATOM 734 N N . GLY A 1 96 ? -13.133 4.219 -2.906 1 93.38 96 GLY A N 1
ATOM 735 C CA . GLY A 1 96 ? -11.898 3.512 -2.596 1 93.38 96 GLY A CA 1
ATOM 736 C C . GLY A 1 96 ? -10.867 4.379 -1.896 1 93.38 96 GLY A C 1
ATOM 737 O O . GLY A 1 96 ? -9.898 3.871 -1.336 1 93.38 96 GLY A O 1
ATOM 738 N N . TRP A 1 97 ? -11.07 5.688 -1.878 1 95.94 97 TRP A N 1
ATOM 739 C CA . TRP A 1 97 ? -10.102 6.637 -1.344 1 95.94 97 TRP A CA 1
ATOM 740 C C . TRP A 1 97 ? -9.828 6.363 0.131 1 95.94 97 TRP A C 1
ATOM 742 O O . TRP A 1 97 ? -8.664 6.234 0.539 1 95.94 97 TRP A O 1
ATOM 752 N N . ALA A 1 98 ? -10.906 6.238 0.883 1 94.44 98 ALA A N 1
ATOM 753 C CA . ALA A 1 98 ? -10.773 6.102 2.33 1 94.44 98 ALA A CA 1
ATOM 754 C C . ALA A 1 98 ? -9.992 4.84 2.689 1 94.44 98 ALA A C 1
ATOM 756 O O . ALA A 1 98 ? -9.125 4.871 3.564 1 94.44 98 ALA A O 1
ATOM 757 N N . ASN A 1 99 ? -10.234 3.768 2.012 1 90 99 ASN A N 1
ATOM 758 C CA . ASN A 1 99 ? -9.555 2.506 2.287 1 90 99 ASN A CA 1
ATOM 759 C C . ASN A 1 99 ? -8.078 2.564 1.887 1 90 99 ASN A C 1
ATOM 761 O O . ASN A 1 99 ? -7.215 2.066 2.611 1 90 99 ASN A O 1
ATOM 765 N N . ILE A 1 100 ? -7.844 3.125 0.743 1 92.69 100 ILE A N 1
ATOM 766 C CA . ILE A 1 100 ? -6.48 3.209 0.238 1 92.69 100 ILE A CA 1
ATOM 767 C C . ILE A 1 100 ? -5.645 4.102 1.153 1 92.69 100 ILE A C 1
ATOM 769 O O . ILE A 1 100 ? -4.512 3.754 1.503 1 92.69 100 ILE A O 1
ATOM 773 N N . TRP A 1 101 ? -6.164 5.203 1.537 1 95.5 101 TRP A N 1
ATOM 774 C CA . TRP A 1 101 ? -5.438 6.094 2.438 1 95.5 101 TRP A CA 1
ATOM 775 C C . TRP A 1 101 ? -5.211 5.43 3.791 1 95.5 101 TRP A C 1
ATOM 777 O O . TRP A 1 101 ? -4.133 5.559 4.379 1 95.5 101 TRP A O 1
ATOM 787 N N . ALA A 1 102 ? -6.23 4.75 4.285 1 91.75 102 ALA A N 1
ATOM 788 C CA . ALA A 1 102 ? -6.086 4.039 5.555 1 91.75 102 ALA A CA 1
ATOM 789 C C . ALA A 1 102 ? -4.934 3.041 5.496 1 91.75 102 ALA A C 1
ATOM 791 O O . ALA A 1 102 ? -4.109 2.979 6.41 1 91.75 102 ALA A O 1
ATOM 792 N N . ASP A 1 103 ? -4.891 2.305 4.426 1 87.88 103 ASP A N 1
ATOM 793 C CA . ASP A 1 103 ? -3.838 1.306 4.262 1 87.88 103 ASP A CA 1
ATOM 794 C C . ASP A 1 103 ? -2.463 1.964 4.184 1 87.88 103 ASP A C 1
ATOM 796 O O . ASP A 1 103 ? -1.504 1.486 4.793 1 87.88 103 ASP A O 1
ATOM 800 N N . ASN A 1 104 ? -2.355 2.988 3.402 1 92.06 104 ASN A N 1
ATOM 801 C CA . ASN A 1 104 ? -1.097 3.715 3.281 1 92.06 104 ASN A CA 1
ATOM 802 C C . ASN A 1 104 ? -0.648 4.285 4.625 1 92.06 104 ASN A C 1
ATOM 804 O O . ASN A 1 104 ? 0.501 4.102 5.031 1 92.06 104 ASN A O 1
ATOM 808 N N . PHE A 1 105 ? -1.555 4.934 5.246 1 93.31 105 PHE A N 1
ATOM 809 C CA . PHE A 1 105 ? -1.251 5.57 6.523 1 93.31 105 PHE A CA 1
ATOM 810 C C . PHE A 1 105 ? -0.763 4.543 7.539 1 93.31 105 PHE A C 1
ATOM 812 O O . PHE A 1 105 ? 0.221 4.773 8.242 1 93.31 105 PHE A O 1
ATOM 819 N N . ASN A 1 106 ? -1.457 3.469 7.609 1 88 106 ASN A N 1
ATOM 820 C CA . ASN A 1 106 ? -1.066 2.391 8.508 1 88 106 ASN A CA 1
ATOM 821 C C . ASN A 1 106 ? 0.336 1.878 8.195 1 88 106 ASN A C 1
ATOM 823 O O . ASN A 1 106 ? 1.104 1.559 9.109 1 88 106 ASN A O 1
ATOM 827 N N . SER A 1 107 ? 0.554 1.74 6.953 1 88.12 107 SER A N 1
ATOM 828 C CA . SER A 1 107 ? 1.88 1.291 6.543 1 88.12 107 SER A CA 1
ATOM 829 C C . SER A 1 107 ? 2.963 2.256 7.016 1 88.12 107 SER A C 1
ATOM 831 O O . SER A 1 107 ? 4.004 1.831 7.516 1 88.12 107 SER A O 1
ATOM 833 N N . TYR A 1 108 ? 2.791 3.541 6.852 1 90.25 108 TYR A N 1
ATOM 834 C CA . TYR A 1 108 ? 3.748 4.535 7.324 1 90.25 108 TYR A CA 1
ATOM 835 C C . TYR A 1 108 ? 3.916 4.457 8.836 1 90.25 108 TYR A C 1
ATOM 837 O O . TYR A 1 108 ? 5.035 4.555 9.352 1 90.25 108 TYR A O 1
ATOM 845 N N . ALA A 1 109 ? 2.789 4.242 9.523 1 88.56 109 ALA A N 1
ATOM 846 C CA . ALA A 1 109 ? 2.803 4.172 10.984 1 88.56 109 ALA A CA 1
ATOM 847 C C . ALA A 1 109 ? 3.617 2.975 11.461 1 88.56 109 ALA A C 1
ATOM 849 O O . ALA A 1 109 ? 4.457 3.107 12.359 1 88.56 109 ALA A O 1
ATOM 850 N N . VAL A 1 110 ? 3.389 1.884 10.852 1 84.06 110 VAL A N 1
ATOM 851 C CA . VAL A 1 110 ? 4.062 0.65 11.242 1 84.06 110 VAL A CA 1
ATOM 852 C C . VAL A 1 110 ? 5.555 0.763 10.953 1 84.06 110 VAL A C 1
ATOM 854 O O . VAL A 1 110 ? 6.387 0.331 11.758 1 84.06 110 VAL A O 1
ATOM 857 N N . ASN A 1 111 ? 5.914 1.294 9.867 1 82.5 111 ASN A N 1
ATOM 858 C CA . ASN A 1 111 ? 7.316 1.451 9.492 1 82.5 111 ASN A CA 1
ATOM 859 C C . ASN A 1 111 ? 8.047 2.398 10.445 1 82.5 111 ASN A C 1
ATOM 861 O O . ASN A 1 111 ? 9.219 2.193 10.75 1 82.5 111 ASN A O 1
ATOM 865 N N . HIS A 1 112 ? 7.383 3.34 10.859 1 82.69 112 HIS A N 1
ATOM 866 C CA . HIS A 1 112 ? 7.957 4.27 11.828 1 82.69 112 HIS A CA 1
ATOM 867 C C . HIS A 1 112 ? 8.109 3.611 13.195 1 82.69 112 HIS A C 1
ATOM 869 O O . HIS A 1 112 ? 9.133 3.779 13.859 1 82.69 112 HIS A O 1
ATOM 875 N N . SER A 1 113 ? 7.125 2.875 13.578 1 78.88 113 SER A N 1
ATOM 876 C CA . SER A 1 113 ? 7.098 2.295 14.922 1 78.88 113 SER A CA 1
ATOM 877 C C . SER A 1 113 ? 8.156 1.202 15.07 1 78.88 113 SER A C 1
ATOM 879 O O . SER A 1 113 ? 8.617 0.932 16.172 1 78.88 113 SER A O 1
ATOM 881 N N . ARG A 1 114 ? 8.539 0.614 14.039 1 71.19 114 ARG A N 1
ATOM 882 C CA . ARG A 1 114 ? 9.508 -0.476 14.078 1 71.19 114 ARG A CA 1
ATOM 883 C C . ARG A 1 114 ? 10.93 0.059 14.203 1 71.19 114 ARG A C 1
ATOM 885 O O . ARG A 1 114 ? 11.844 -0.684 14.555 1 71.19 114 ARG A O 1
ATOM 892 N N . ASP A 1 115 ? 10.992 1.271 13.938 1 66.19 115 ASP A N 1
ATOM 893 C CA . ASP A 1 115 ? 12.32 1.877 14.047 1 66.19 115 ASP A CA 1
ATOM 894 C C . ASP A 1 115 ? 12.656 2.197 15.5 1 66.19 115 ASP A C 1
ATOM 896 O O . ASP A 1 115 ? 12.062 3.09 16.109 1 66.19 115 ASP A O 1
ATOM 900 N N . THR A 1 116 ? 13.5 1.473 15.992 1 62.09 116 THR A N 1
ATOM 901 C CA . THR A 1 116 ? 13.93 1.646 17.375 1 62.09 116 THR A CA 1
ATOM 902 C C . THR A 1 116 ? 15.281 2.346 17.453 1 62.09 116 THR A C 1
ATOM 904 O O . THR A 1 116 ? 15.867 2.471 18.531 1 62.09 116 THR A O 1
ATOM 907 N N . SER A 1 117 ? 15.641 2.695 16.328 1 62.34 117 SER A N 1
ATOM 908 C CA . SER A 1 117 ? 16.984 3.26 16.312 1 62.34 117 SER A CA 1
ATOM 909 C C . SER A 1 117 ? 16.984 4.707 16.781 1 62.34 117 SER A C 1
ATOM 911 O O . SER A 1 117 ? 16 5.422 16.609 1 62.34 117 SER A O 1
ATOM 913 N N . GLY A 1 118 ? 17.969 5.082 17.594 1 63.16 118 GLY A N 1
ATOM 914 C CA . GLY A 1 118 ? 18.188 6.488 17.875 1 63.16 118 GLY A CA 1
ATOM 915 C C . GLY A 1 118 ? 18.469 7.316 16.641 1 63.16 118 GLY A C 1
ATOM 916 O O . GLY A 1 118 ? 18.938 6.793 15.633 1 63.16 118 GLY A O 1
ATOM 917 N N . SER A 1 119 ? 18.109 8.492 16.625 1 65.62 119 SER A N 1
ATOM 918 C CA . SER A 1 119 ? 18.203 9.398 15.484 1 65.62 119 SER A CA 1
ATOM 919 C C . SER A 1 119 ? 19.609 9.398 14.891 1 65.62 119 SER A C 1
ATOM 921 O O . SER A 1 119 ? 19.781 9.477 13.672 1 65.62 119 SER A O 1
ATOM 923 N N . GLN A 1 120 ? 20.484 9.258 15.656 1 68 120 GLN A N 1
ATOM 924 C CA . GLN A 1 120 ? 21.875 9.359 15.203 1 68 120 GLN A CA 1
ATOM 925 C C . GLN A 1 120 ? 22.312 8.086 14.492 1 68 120 GLN A C 1
ATOM 927 O O . GLN A 1 120 ? 23.25 8.109 13.695 1 68 120 GLN A O 1
ATOM 932 N N . ASP A 1 121 ? 21.703 7.125 14.695 1 75.94 121 ASP A N 1
ATOM 933 C CA . ASP A 1 121 ? 22.141 5.828 14.188 1 75.94 121 ASP A CA 1
ATOM 934 C C . ASP A 1 121 ? 21.234 5.348 13.055 1 75.94 121 ASP A C 1
ATOM 936 O O . ASP A 1 121 ? 21.391 4.234 12.555 1 75.94 121 ASP A O 1
ATOM 940 N N . ARG A 1 122 ? 20.453 6.285 12.586 1 79.56 122 ARG A N 1
ATOM 941 C CA . ARG A 1 122 ? 19.484 5.844 11.578 1 79.56 122 ARG A CA 1
ATOM 942 C C . ARG A 1 122 ? 20.141 5.734 10.203 1 79.56 122 ARG A C 1
ATOM 944 O O . ARG A 1 122 ? 20.906 6.613 9.805 1 79.56 122 ARG A O 1
ATOM 951 N N . THR A 1 123 ? 19.906 4.625 9.625 1 81.81 123 THR A N 1
ATOM 952 C CA . THR A 1 123 ? 20.281 4.461 8.227 1 81.81 123 THR A CA 1
ATOM 953 C C . THR A 1 123 ? 19.484 5.414 7.336 1 81.81 123 THR A C 1
ATOM 955 O O . THR A 1 123 ? 18.562 6.078 7.801 1 81.81 123 THR A O 1
ATOM 958 N N . LYS A 1 124 ? 19.891 5.586 6.113 1 80.38 124 LYS A N 1
ATOM 959 C CA . LYS A 1 124 ? 19.172 6.406 5.152 1 80.38 124 LYS A CA 1
ATOM 960 C C . LYS A 1 124 ? 17.719 5.953 5.027 1 80.38 124 LYS A C 1
ATOM 962 O O . LYS A 1 124 ? 16.797 6.781 4.953 1 80.38 124 LYS A O 1
ATOM 967 N N . GLU A 1 125 ? 17.5 4.699 5.062 1 78 125 GLU A N 1
ATOM 968 C CA . GLU A 1 125 ? 16.172 4.121 4.941 1 78 125 GLU A CA 1
ATOM 969 C C . GLU A 1 125 ? 15.305 4.461 6.152 1 78 125 GLU A C 1
ATOM 971 O O . GLU A 1 125 ? 14.117 4.773 6.012 1 78 125 GLU A O 1
ATOM 976 N N . GLN A 1 126 ? 15.922 4.418 7.238 1 82.62 126 GLN A N 1
ATOM 977 C CA . GLN A 1 126 ? 15.195 4.719 8.469 1 82.62 126 GLN A CA 1
ATOM 978 C C . GLN A 1 126 ? 14.805 6.191 8.531 1 82.62 126 GLN A C 1
ATOM 980 O O . GLN A 1 126 ? 13.719 6.531 8.992 1 82.62 126 GLN A O 1
ATOM 985 N N . LYS A 1 127 ? 15.695 7.027 8.055 1 84.31 127 LYS A N 1
ATOM 986 C CA . LYS A 1 127 ? 15.398 8.453 8.016 1 84.31 127 LYS A CA 1
ATOM 987 C C . LYS A 1 127 ? 14.242 8.75 7.062 1 84.31 127 LYS A C 1
ATOM 989 O O . LYS A 1 127 ? 13.398 9.609 7.344 1 84.31 127 LYS A O 1
ATOM 994 N N . GLU A 1 128 ? 14.219 8.055 6.004 1 85.19 128 GLU A N 1
ATOM 995 C CA . GLU A 1 128 ? 13.141 8.219 5.043 1 85.19 128 GLU A CA 1
ATOM 996 C C . GLU A 1 128 ? 11.797 7.801 5.645 1 85.19 128 GLU A C 1
ATOM 998 O O . GLU A 1 128 ? 10.773 8.445 5.402 1 85.19 128 GLU A O 1
ATOM 1003 N N . LYS A 1 129 ? 11.836 6.75 6.371 1 86.75 129 LYS A N 1
ATOM 1004 C CA . LYS A 1 129 ? 10.609 6.266 7 1 86.75 129 LYS A CA 1
ATOM 1005 C C . LYS A 1 129 ? 10.062 7.293 7.984 1 86.75 129 LYS A C 1
ATOM 1007 O O . LYS A 1 129 ? 8.844 7.512 8.047 1 86.75 129 LYS A O 1
ATOM 1012 N N . VAL A 1 130 ? 10.922 7.895 8.727 1 88.56 130 VAL A N 1
ATOM 1013 C CA . VAL A 1 130 ? 10.531 8.914 9.695 1 88.56 130 VAL A CA 1
ATOM 1014 C C . VAL A 1 130 ? 9.938 10.117 8.961 1 88.56 130 VAL A C 1
ATOM 1016 O O . VAL A 1 130 ? 8.898 10.648 9.359 1 88.56 130 VAL A O 1
ATOM 1019 N N . THR A 1 131 ? 10.578 10.516 7.934 1 89.62 131 THR A N 1
ATOM 1020 C CA . THR A 1 131 ? 10.109 11.648 7.145 1 89.62 131 THR A CA 1
ATOM 1021 C C . THR A 1 131 ? 8.734 11.359 6.539 1 89.62 131 THR A C 1
ATOM 1023 O O . THR A 1 131 ? 7.848 12.211 6.57 1 89.62 131 THR A O 1
ATOM 1026 N N . LYS A 1 132 ? 8.578 10.195 6.035 1 92.38 132 LYS A N 1
ATOM 1027 C CA . LYS A 1 132 ? 7.297 9.812 5.441 1 92.38 132 LYS A CA 1
ATOM 1028 C C . LYS A 1 132 ? 6.184 9.805 6.484 1 92.38 132 LYS A C 1
ATOM 1030 O O . LYS A 1 132 ? 5.055 10.203 6.195 1 92.38 132 LYS A O 1
ATOM 1035 N N . TRP A 1 133 ? 6.543 9.359 7.641 1 94.19 133 TRP A N 1
ATOM 1036 C CA . TRP A 1 133 ? 5.547 9.344 8.703 1 94.19 133 TRP A CA 1
ATOM 1037 C C . TRP A 1 133 ? 5.09 10.758 9.039 1 94.19 133 TRP A C 1
ATOM 1039 O O . TRP A 1 133 ? 3.887 11.023 9.125 1 94.19 133 TRP A O 1
ATOM 1049 N N . LYS A 1 134 ? 5.996 11.664 9.242 1 94.5 134 LYS A N 1
ATOM 1050 C CA . LYS A 1 134 ? 5.66 13.055 9.547 1 94.5 134 LYS A CA 1
ATOM 1051 C C . LYS A 1 134 ? 4.812 13.672 8.438 1 94.5 134 LYS A C 1
ATOM 1053 O O . LYS A 1 134 ? 3.801 14.32 8.703 1 94.5 134 LYS A O 1
ATOM 1058 N N . ASN A 1 135 ? 5.211 13.406 7.219 1 96.44 135 ASN A N 1
ATOM 1059 C CA . ASN A 1 135 ? 4.492 13.945 6.07 1 96.44 135 ASN A CA 1
ATOM 1060 C C . ASN A 1 135 ? 3.094 13.344 5.953 1 96.44 135 ASN A C 1
ATOM 1062 O O . ASN A 1 135 ? 2.152 14.031 5.555 1 96.44 135 ASN A O 1
ATOM 1066 N N . ALA A 1 136 ? 3.006 12.047 6.227 1 97.44 136 ALA A N 1
ATOM 1067 C CA . ALA A 1 136 ? 1.702 11.391 6.195 1 97.44 136 ALA A CA 1
ATOM 1068 C C . ALA A 1 136 ? 0.758 12 7.23 1 97.44 136 ALA A C 1
ATOM 1070 O O . ALA A 1 136 ? -0.425 12.211 6.953 1 97.44 136 ALA A O 1
ATOM 1071 N N . CYS A 1 137 ? 1.275 12.281 8.414 1 97.31 137 CYS A N 1
ATOM 1072 C CA . CYS A 1 137 ? 0.464 12.898 9.461 1 97.31 137 CYS A CA 1
ATOM 1073 C C . CYS A 1 137 ? 0.021 14.297 9.055 1 97.31 137 CYS A C 1
ATOM 1075 O O . CYS A 1 137 ? -1.129 14.68 9.273 1 97.31 137 CYS A O 1
ATOM 1077 N N . GLU A 1 138 ? 0.928 15.016 8.477 1 97.94 138 GLU A N 1
ATOM 1078 C CA . GLU A 1 138 ? 0.58 16.344 7.977 1 97.94 138 GLU A CA 1
ATOM 1079 C C . GLU A 1 138 ? -0.506 16.266 6.906 1 97.94 138 GLU A C 1
ATOM 1081 O O . GLU A 1 138 ? -1.501 16.984 6.969 1 97.94 138 GLU A O 1
ATOM 1086 N N . TYR A 1 139 ? -0.288 15.406 5.918 1 98.44 139 TYR A N 1
ATOM 1087 C CA . TYR A 1 139 ? -1.246 15.227 4.832 1 98.44 139 TYR A CA 1
ATOM 1088 C C . TYR A 1 139 ? -2.605 14.797 5.371 1 98.44 139 TYR A C 1
ATOM 1090 O O . TYR A 1 139 ? -3.635 15.359 5.004 1 98.44 139 TYR A O 1
ATOM 1098 N N . GLY A 1 140 ? -2.596 13.797 6.227 1 98.25 140 GLY A N 1
ATOM 1099 C CA . GLY A 1 140 ? -3.826 13.344 6.852 1 98.25 140 GLY A CA 1
ATOM 1100 C C . GLY A 1 140 ? -4.555 14.438 7.605 1 98.25 140 GLY A C 1
ATOM 1101 O O . GLY A 1 140 ? -5.777 14.555 7.516 1 98.25 140 GLY A O 1
ATOM 1102 N N . ALA A 1 141 ? -3.811 15.227 8.344 1 98.06 141 ALA A N 1
ATOM 1103 C CA . ALA A 1 141 ? -4.402 16.328 9.102 1 98.06 141 ALA A CA 1
ATOM 1104 C C . ALA A 1 141 ? -5.023 17.359 8.164 1 98.06 141 ALA A C 1
ATOM 1106 O O . ALA A 1 141 ? -6.102 17.891 8.445 1 98.06 141 ALA A O 1
ATOM 1107 N N . ARG A 1 142 ? -4.375 17.672 7.082 1 98.12 142 ARG A N 1
ATOM 1108 C CA . ARG A 1 142 ? -4.91 18.609 6.102 1 98.12 142 ARG A CA 1
ATOM 1109 C C . ARG A 1 142 ? -6.203 18.078 5.488 1 98.12 142 ARG A C 1
ATOM 1111 O O . ARG A 1 142 ? -7.141 18.844 5.254 1 98.12 142 ARG A O 1
ATOM 1118 N N . LEU A 1 143 ? -6.191 16.797 5.141 1 98.31 143 LEU A N 1
ATOM 1119 C CA . LEU A 1 143 ? -7.402 16.188 4.602 1 98.31 143 LEU A CA 1
ATOM 1120 C C . LEU A 1 143 ? -8.57 16.344 5.574 1 98.31 143 LEU A C 1
ATOM 1122 O O . LEU A 1 143 ? -9.672 16.703 5.172 1 98.31 143 LEU A O 1
ATOM 1126 N N . ILE A 1 144 ? -8.297 16.109 6.836 1 97.06 144 ILE A N 1
ATOM 1127 C CA . ILE A 1 144 ? -9.312 16.281 7.871 1 97.06 144 ILE A CA 1
ATOM 1128 C C . ILE A 1 144 ? -9.75 17.75 7.934 1 97.06 144 ILE A C 1
ATOM 1130 O O . ILE A 1 144 ? -10.945 18.031 8.039 1 97.06 144 ILE A O 1
ATOM 1134 N N . GLY A 1 145 ? -8.844 18.594 7.809 1 96.62 145 GLY A N 1
ATOM 1135 C CA . GLY A 1 145 ? -9.086 20.016 7.93 1 96.62 145 GLY A CA 1
ATOM 1136 C C . GLY A 1 145 ? -9.93 20.578 6.801 1 96.62 145 GLY A C 1
ATOM 1137 O O . GLY A 1 145 ? -10.469 21.688 6.91 1 96.62 145 GLY A O 1
ATOM 1138 N N . THR A 1 146 ? -10.055 19.891 5.711 1 96.62 146 THR A N 1
ATOM 1139 C CA . THR A 1 146 ? -10.867 20.359 4.594 1 96.62 146 THR A CA 1
ATOM 1140 C C . THR A 1 146 ? -12.344 20.391 4.98 1 96.62 146 THR A C 1
ATOM 1142 O O . THR A 1 146 ? -13.141 21.094 4.344 1 96.62 146 THR A O 1
ATOM 1145 N N . GLY A 1 147 ? -12.727 19.562 5.973 1 94.38 147 GLY A N 1
ATOM 1146 C CA . GLY A 1 147 ? -14.125 19.438 6.363 1 94.38 147 GLY A CA 1
ATOM 1147 C C . GLY A 1 147 ? -14.938 18.594 5.402 1 94.38 147 GLY A C 1
ATOM 1148 O O . GLY A 1 147 ? -16.141 18.391 5.613 1 94.38 147 GLY A O 1
ATOM 1149 N N . ASP A 1 148 ? -14.344 18.141 4.332 1 95.88 148 ASP A N 1
ATOM 1150 C CA . ASP A 1 148 ? -15.016 17.281 3.367 1 95.88 148 ASP A CA 1
ATOM 1151 C C . ASP A 1 148 ? -15.102 15.844 3.881 1 95.88 148 ASP A C 1
ATOM 1153 O O . ASP A 1 148 ? -14.086 15.234 4.219 1 95.88 148 ASP A O 1
ATOM 1157 N N . GLU A 1 149 ? -16.234 15.266 3.902 1 94.19 149 GLU A N 1
ATOM 1158 C CA . GLU A 1 149 ? -16.469 13.961 4.512 1 94.19 149 GLU A CA 1
ATOM 1159 C C . GLU A 1 149 ? -15.664 12.875 3.805 1 94.19 149 GLU A C 1
ATOM 1161 O O . GLU A 1 149 ? -15.062 12.016 4.457 1 94.19 149 GLU A O 1
ATOM 1166 N N . ALA A 1 150 ? -15.664 12.898 2.516 1 94.62 150 ALA A N 1
ATOM 1167 C CA . ALA A 1 150 ? -14.945 11.883 1.749 1 94.62 150 ALA A CA 1
ATOM 1168 C C . ALA A 1 150 ? -13.438 12.008 1.939 1 94.62 150 ALA A C 1
ATOM 1170 O O . ALA A 1 150 ? -12.75 11.016 2.168 1 94.62 150 ALA A O 1
ATOM 1171 N N . LEU A 1 151 ? -12.906 13.227 1.912 1 96.38 151 LEU A N 1
ATOM 1172 C CA . LEU A 1 151 ? -11.477 13.461 2.092 1 96.38 151 LEU A CA 1
ATOM 1173 C C . LEU A 1 151 ? -11.039 13.102 3.506 1 96.38 151 LEU A C 1
ATOM 1175 O O . LEU A 1 151 ? -9.922 12.617 3.711 1 96.38 151 LEU A O 1
ATOM 1179 N N . ALA A 1 152 ? -11.953 13.273 4.445 1 93.94 152 ALA A N 1
ATOM 1180 C CA . ALA A 1 152 ? -11.656 12.961 5.84 1 93.94 152 ALA A CA 1
ATOM 1181 C C . ALA A 1 152 ? -11.977 11.508 6.16 1 93.94 152 ALA A C 1
ATOM 1183 O O . ALA A 1 152 ? -11.969 11.102 7.328 1 93.94 152 ALA A O 1
ATOM 1184 N N . SER A 1 153 ? -12.266 10.742 5.141 1 92.69 153 SER A N 1
ATOM 1185 C CA . SER A 1 153 ? -12.516 9.305 5.246 1 92.69 153 SER A CA 1
ATOM 1186 C C . SER A 1 153 ? -13.719 9.023 6.145 1 92.69 153 SER A C 1
ATOM 1188 O O . SER A 1 153 ? -13.695 8.086 6.938 1 92.69 153 SER A O 1
ATOM 1190 N N . TYR A 1 154 ? -14.656 9.867 6.059 1 87.75 154 TYR A N 1
ATOM 1191 C CA . TYR A 1 154 ? -15.945 9.688 6.711 1 87.75 154 TYR A CA 1
ATOM 1192 C C . TYR A 1 154 ? -15.773 9.43 8.203 1 87.75 154 TYR A C 1
ATOM 1194 O O . TYR A 1 154 ? -16.375 8.492 8.75 1 87.75 154 TYR A O 1
ATOM 1202 N N . GLY A 1 155 ? -14.898 10.195 8.797 1 83.94 155 GLY A N 1
ATOM 1203 C CA . GLY A 1 155 ? -14.711 10.125 10.234 1 83.94 155 GLY A CA 1
ATOM 1204 C C . GLY A 1 155 ? -13.5 9.312 10.641 1 83.94 155 GLY A C 1
ATOM 1205 O O . GLY A 1 155 ? -12.906 9.539 11.695 1 83.94 155 GLY A O 1
ATOM 1206 N N . ALA A 1 156 ? -13.016 8.438 9.781 1 87.5 156 ALA A N 1
ATOM 1207 C CA . ALA A 1 156 ? -11.875 7.578 10.102 1 87.5 156 ALA A CA 1
ATOM 1208 C C . ALA A 1 156 ? -10.578 8.383 10.148 1 87.5 156 ALA A C 1
ATOM 1210 O O . ALA A 1 156 ? -9.609 7.969 10.789 1 87.5 156 ALA A O 1
ATOM 1211 N N . GLY A 1 157 ? -10.648 9.555 9.5 1 91.38 157 GLY A N 1
ATOM 1212 C CA . GLY A 1 157 ? -9.469 10.406 9.516 1 91.38 157 GLY A CA 1
ATOM 1213 C C . GLY A 1 157 ? -9.078 10.852 10.906 1 91.38 157 GLY A C 1
ATOM 1214 O O . GLY A 1 157 ? -7.898 10.805 11.273 1 91.38 157 GLY A O 1
ATOM 1215 N N . ILE A 1 158 ? -10.023 11.195 11.688 1 90.69 158 ILE A N 1
ATOM 1216 C CA . ILE A 1 158 ? -9.758 11.695 13.031 1 90.69 158 ILE A CA 1
ATOM 1217 C C . ILE A 1 158 ? -9.273 10.555 13.922 1 90.69 158 ILE A C 1
ATOM 1219 O O . ILE A 1 158 ? -8.43 10.766 14.805 1 90.69 158 ILE A O 1
ATOM 1223 N N . GLU A 1 159 ? -9.75 9.414 13.68 1 88.44 159 GLU A N 1
ATOM 1224 C CA . GLU A 1 159 ? -9.273 8.258 14.43 1 88.44 159 GLU A CA 1
ATOM 1225 C C . GLU A 1 159 ? -7.809 7.969 14.125 1 88.44 159 GLU A C 1
ATOM 1227 O O . GLU A 1 159 ? -7.031 7.637 15.023 1 88.44 159 GLU A O 1
ATOM 1232 N N . ARG A 1 160 ? -7.477 8.133 12.922 1 89.56 160 ARG A N 1
ATOM 1233 C CA . ARG A 1 160 ? -6.086 7.949 12.531 1 89.56 160 ARG A CA 1
ATOM 1234 C C . ARG A 1 160 ? -5.203 9.047 13.109 1 89.56 160 ARG A C 1
ATOM 1236 O O . ARG A 1 160 ? -4.059 8.789 13.5 1 89.56 160 ARG A O 1
ATOM 1243 N N . ALA A 1 161 ? -5.711 10.18 13.117 1 90.5 161 ALA A N 1
ATOM 1244 C CA . ALA A 1 161 ? -4.984 11.289 13.727 1 90.5 161 ALA A CA 1
ATOM 1245 C C . ALA A 1 161 ? -4.699 11.016 15.195 1 90.5 161 ALA A C 1
ATOM 1247 O O . ALA A 1 161 ? -3.65 11.414 15.719 1 90.5 161 ALA A O 1
ATOM 1248 N N . ALA A 1 162 ? -5.574 10.289 15.828 1 89.5 162 ALA A N 1
ATOM 1249 C CA . ALA A 1 162 ? -5.41 9.945 17.234 1 89.5 162 ALA A CA 1
ATOM 1250 C C . ALA A 1 162 ? -4.203 9.039 17.438 1 89.5 162 ALA A C 1
ATOM 1252 O O . ALA A 1 162 ? -3.533 9.117 18.469 1 89.5 162 ALA A O 1
ATOM 1253 N N . TRP A 1 163 ? -3.939 8.273 16.484 1 89.06 163 TRP A N 1
ATOM 1254 C CA . TRP A 1 163 ? -2.777 7.395 16.578 1 89.06 163 TRP A CA 1
ATOM 1255 C C . TRP A 1 163 ? -1.487 8.203 16.656 1 89.06 163 TRP A C 1
ATOM 1257 O O . TRP A 1 163 ? -0.587 7.883 17.438 1 89.06 163 TRP A O 1
ATOM 1267 N N . ALA A 1 164 ? -1.382 9.203 15.789 1 92.25 164 ALA A N 1
ATOM 1268 C CA . ALA A 1 164 ? -0.209 10.078 15.812 1 92.25 164 ALA A CA 1
ATOM 1269 C C . ALA A 1 164 ? -0.062 10.758 17.172 1 92.25 164 ALA A C 1
ATOM 1271 O O . ALA A 1 164 ? 1.047 10.867 17.703 1 92.25 164 ALA A O 1
ATOM 1272 N N . ILE A 1 165 ? -1.143 11.164 17.734 1 95 165 ILE A N 1
ATOM 1273 C CA . ILE A 1 165 ? -1.134 11.844 19.016 1 95 165 ILE A CA 1
ATOM 1274 C C . ILE A 1 165 ? -0.736 10.867 20.125 1 95 165 ILE A C 1
ATOM 1276 O O . ILE A 1 165 ? 0.149 11.156 20.938 1 95 165 ILE A O 1
ATOM 1280 N N . ALA A 1 166 ? -1.384 9.711 20.125 1 91.81 166 ALA A N 1
ATOM 1281 C CA . ALA A 1 166 ? -1.146 8.703 21.156 1 91.81 166 ALA A CA 1
ATOM 1282 C C . ALA A 1 166 ? 0.305 8.234 21.141 1 91.81 166 ALA A C 1
ATOM 1284 O O . ALA A 1 166 ? 0.925 8.078 22.203 1 91.81 166 ALA A O 1
ATOM 1285 N N . SER A 1 167 ? 0.844 8.062 19.984 1 89.25 167 SER A N 1
ATOM 1286 C CA . SER A 1 167 ? 2.188 7.504 19.859 1 89.25 167 SER A CA 1
ATOM 1287 C C . SER A 1 167 ? 3.25 8.578 20.062 1 89.25 167 SER A C 1
ATOM 1289 O O . SER A 1 167 ? 4.359 8.289 20.516 1 89.25 167 SER A O 1
ATOM 1291 N N . GLY A 1 168 ? 2.973 9.781 19.766 1 91.69 168 GLY A N 1
ATOM 1292 C CA . GLY A 1 168 ? 3.969 10.836 19.828 1 91.69 168 GLY A CA 1
ATOM 1293 C C . GLY A 1 168 ? 3.877 11.664 21.094 1 91.69 168 GLY A C 1
ATOM 1294 O O . GLY A 1 168 ? 4.898 11.984 21.719 1 91.69 168 GLY A O 1
ATOM 1295 N N . LEU A 1 169 ? 2.682 11.938 21.5 1 95.44 169 LEU A N 1
ATOM 1296 C CA . LEU A 1 169 ? 2.48 12.953 22.531 1 95.44 169 LEU A CA 1
ATOM 1297 C C . LEU A 1 169 ? 2.076 12.305 23.859 1 95.44 169 LEU A C 1
ATOM 1299 O O . LEU A 1 169 ? 2.391 12.828 24.922 1 95.44 169 LEU A O 1
ATOM 1303 N N . GLU A 1 170 ? 1.339 11.227 23.781 1 94.62 170 GLU A N 1
ATOM 1304 C CA . GLU A 1 170 ? 0.812 10.633 25 1 94.62 170 GLU A CA 1
ATOM 1305 C C . GLU A 1 170 ? 1.82 9.68 25.625 1 94.62 170 GLU A C 1
ATOM 1307 O O . GLU A 1 170 ? 1.437 8.703 26.281 1 94.62 170 GLU A O 1
ATOM 1312 N N . VAL A 1 171 ? 2.99 9.859 25.422 1 91.19 171 VAL A N 1
ATOM 1313 C CA . VAL A 1 171 ? 4.055 9.078 26.047 1 91.19 171 VAL A CA 1
ATOM 1314 C C . VAL A 1 171 ? 4.742 9.898 27.125 1 91.19 171 VAL A C 1
ATOM 1316 O O . VAL A 1 171 ? 4.398 11.07 27.344 1 91.19 171 VAL A O 1
ATOM 1319 N N . ASP A 1 172 ? 5.664 9.211 27.844 1 91.75 172 AS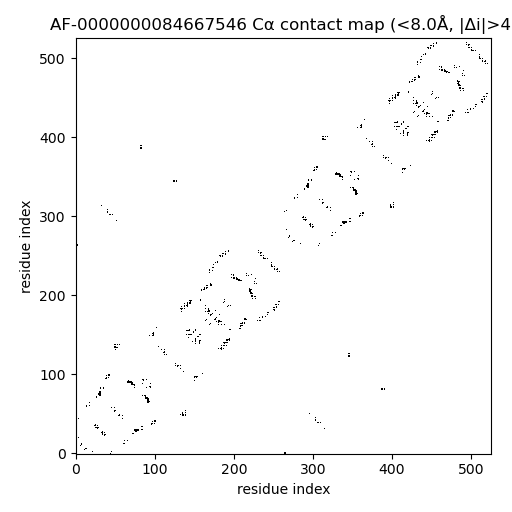P A N 1
ATOM 1320 C CA . ASP A 1 172 ? 6.438 9.977 28.812 1 91.75 172 ASP A CA 1
ATOM 1321 C C . ASP A 1 172 ? 7.426 10.906 28.109 1 91.75 172 ASP A C 1
ATOM 1323 O O . ASP A 1 172 ? 8.594 10.562 27.938 1 91.75 172 ASP A O 1
ATOM 1327 N N . VAL A 1 173 ? 7.039 12.117 27.812 1 91.62 173 VAL A N 1
ATOM 1328 C CA . VAL A 1 173 ? 7.809 13.062 27.016 1 91.62 173 VAL A CA 1
ATOM 1329 C C . VAL A 1 173 ? 8.969 13.609 27.844 1 91.62 173 VAL A C 1
ATOM 1331 O O . VAL A 1 173 ? 9.898 14.219 27.297 1 91.62 173 VAL A O 1
ATOM 1334 N N . SER A 1 174 ? 8.93 13.398 29.109 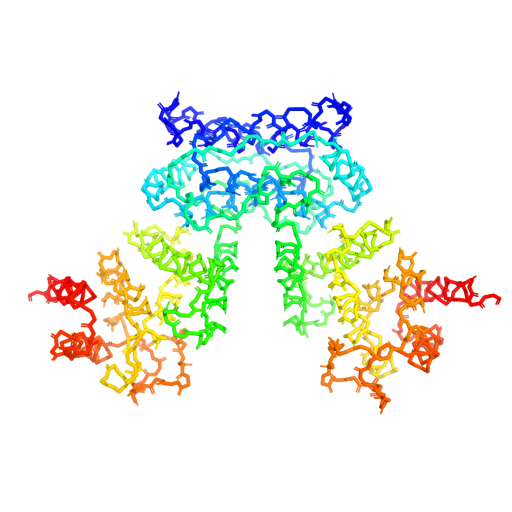1 89.44 174 SER A N 1
ATOM 1335 C CA . SER A 1 174 ? 10.016 13.859 29.969 1 89.44 174 SER A CA 1
ATOM 1336 C C . SER A 1 174 ? 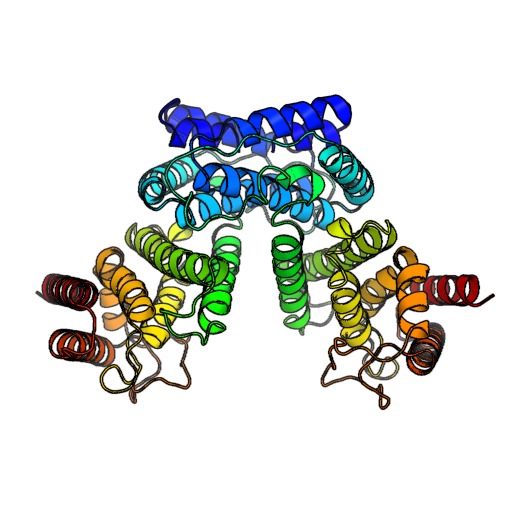11.172 12.867 29.969 1 89.44 174 SER A C 1
ATOM 1338 O O . SER A 1 174 ? 12.336 13.266 29.922 1 89.44 174 SER A O 1
ATOM 1340 N N . GLU A 1 175 ? 10.891 11.617 29.938 1 86.31 175 GLU A N 1
ATOM 1341 C CA . GLU A 1 175 ? 11.914 10.586 30.094 1 86.31 175 GLU A CA 1
ATOM 1342 C C . GLU A 1 175 ? 12.375 10.07 28.734 1 86.31 175 GLU A C 1
ATOM 1344 O O . GLU A 1 175 ? 13.562 9.82 28.516 1 86.31 175 GLU A O 1
ATOM 1349 N N . LYS A 1 176 ? 11.477 9.852 27.875 1 86 176 LYS A N 1
ATOM 1350 C CA . LYS A 1 176 ? 11.805 9.242 26.594 1 86 176 LYS A CA 1
ATOM 1351 C C . LYS A 1 176 ? 11.117 9.969 25.438 1 86 176 LYS A C 1
ATOM 1353 O O . LYS A 1 176 ? 10.352 9.367 24.688 1 86 176 LYS A O 1
ATOM 1358 N N . PRO A 1 177 ? 11.516 11.258 25.312 1 88.88 177 PRO A N 1
ATOM 1359 C CA . PRO A 1 177 ? 10.883 11.992 24.219 1 88.88 177 PRO A CA 1
ATOM 1360 C C . PRO A 1 177 ? 11.289 11.469 22.844 1 88.88 177 PRO A C 1
ATOM 1362 O O . PRO A 1 177 ? 12.43 11.047 22.656 1 88.88 177 PRO A O 1
ATOM 1365 N N . ASP A 1 178 ? 10.344 11.453 21.969 1 89.12 178 ASP A N 1
ATOM 1366 C CA . ASP A 1 178 ? 10.578 11.164 20.547 1 89.12 178 ASP A CA 1
ATOM 1367 C C . ASP A 1 178 ? 10.312 12.391 19.688 1 89.12 178 ASP A C 1
ATOM 1369 O O . ASP A 1 178 ? 9.195 12.586 19.203 1 89.12 178 ASP A O 1
ATOM 1373 N N . PRO A 1 179 ? 11.344 13.164 19.469 1 92.69 179 PRO A N 1
ATOM 1374 C CA . PRO A 1 179 ? 11.141 14.422 18.75 1 92.69 179 PRO A CA 1
ATOM 1375 C C . PRO A 1 179 ? 10.406 14.242 17.422 1 92.69 179 PRO A C 1
ATOM 1377 O O . PRO A 1 179 ? 9.555 15.055 17.062 1 92.69 179 PRO A O 1
ATOM 1380 N N . ASP A 1 180 ? 10.648 13.172 16.703 1 91.19 180 ASP A N 1
ATOM 1381 C CA . ASP A 1 180 ? 9.992 12.93 15.422 1 91.19 180 ASP A CA 1
ATOM 1382 C C . ASP A 1 180 ? 8.508 12.633 15.617 1 91.19 180 ASP A C 1
ATOM 1384 O O . ASP A 1 180 ? 7.664 13.125 14.859 1 91.19 180 ASP A O 1
ATOM 1388 N N . GLY A 1 181 ? 8.258 11.805 16.594 1 92.31 181 GLY A N 1
ATOM 1389 C CA . GLY A 1 181 ? 6.867 11.523 16.922 1 92.31 181 GLY A CA 1
ATOM 1390 C C . GLY A 1 181 ? 6.094 12.75 17.359 1 92.31 181 GLY A C 1
ATOM 1391 O O . GLY A 1 181 ? 4.926 12.914 17 1 92.31 181 GLY A O 1
ATOM 1392 N N . LEU A 1 182 ? 6.773 13.586 18.094 1 96 182 LEU A N 1
ATOM 1393 C CA . LEU A 1 182 ? 6.164 14.828 18.547 1 96 182 LEU A CA 1
ATOM 1394 C C . LEU A 1 182 ? 5.84 15.742 17.359 1 96 182 LEU A C 1
ATOM 1396 O O . LEU A 1 182 ? 4.75 16.312 17.297 1 96 182 LEU A O 1
ATOM 1400 N N . GLU A 1 183 ? 6.742 15.859 16.5 1 96.44 183 GLU A N 1
ATOM 1401 C CA . GLU A 1 183 ? 6.531 16.703 15.336 1 96.44 183 GLU A CA 1
ATOM 1402 C C . GLU A 1 183 ? 5.402 16.172 14.461 1 96.44 183 GLU A C 1
ATOM 1404 O O . GLU A 1 183 ? 4.621 16.938 13.906 1 96.44 183 GLU A O 1
ATOM 1409 N N . ALA A 1 184 ? 5.344 14.852 14.32 1 96.06 184 ALA A N 1
ATOM 1410 C CA . ALA A 1 184 ? 4.242 14.234 13.586 1 96.06 184 ALA A CA 1
ATOM 1411 C C . ALA A 1 184 ? 2.9 14.531 14.258 1 96.06 184 ALA A C 1
ATOM 1413 O O . ALA A 1 184 ? 1.942 14.93 13.586 1 96.06 184 ALA A O 1
ATOM 1414 N N . ALA A 1 185 ? 2.84 14.375 15.539 1 96.62 185 ALA A N 1
ATOM 1415 C CA . ALA A 1 185 ? 1.616 14.633 16.297 1 96.62 185 ALA A CA 1
ATOM 1416 C C . ALA A 1 185 ? 1.185 16.094 16.172 1 96.62 185 ALA A C 1
ATOM 1418 O O . ALA A 1 185 ? -0.01 16.375 16.094 1 96.62 185 ALA A O 1
ATOM 1419 N N . ALA A 1 186 ? 2.131 16.969 16.172 1 98.38 186 ALA A N 1
ATOM 1420 C CA . ALA A 1 186 ? 1.835 18.391 16.125 1 98.38 186 ALA A CA 1
ATOM 1421 C C . ALA A 1 186 ? 1.057 18.75 14.867 1 98.38 186 ALA A C 1
ATOM 1423 O O . ALA A 1 186 ? 0.248 19.688 14.875 1 98.38 186 ALA A O 1
ATOM 1424 N N . GLN A 1 187 ? 1.271 18.016 13.789 1 97.88 187 GLN A N 1
ATOM 1425 C CA . GLN A 1 187 ? 0.605 18.297 12.531 1 97.88 187 GLN A CA 1
ATOM 1426 C C . GLN A 1 187 ? -0.912 18.234 12.68 1 97.88 187 GLN A C 1
ATOM 1428 O O . GLN A 1 187 ? -1.639 18.984 12.023 1 97.88 187 GLN A O 1
ATOM 1433 N N . VAL A 1 188 ? -1.39 17.375 13.523 1 97.19 188 VAL A N 1
ATOM 1434 C CA . VAL A 1 188 ? -2.822 17.219 13.75 1 97.19 188 VAL A CA 1
ATOM 1435 C C . VAL A 1 188 ? -3.395 18.516 14.336 1 97.19 188 VAL A C 1
ATOM 1437 O O . VAL A 1 188 ? -4.426 19 13.875 1 97.19 188 VAL A O 1
ATOM 1440 N N . PHE A 1 189 ? -2.715 19.094 15.242 1 98.12 189 PHE A N 1
ATOM 1441 C CA . PHE A 1 189 ? -3.178 20.297 15.914 1 98.12 189 PHE A CA 1
ATOM 1442 C C . PHE A 1 189 ? -3.002 21.516 15.016 1 98.12 189 PHE A C 1
ATOM 1444 O O . PHE A 1 189 ? -3.766 22.484 15.109 1 98.12 189 PHE A O 1
ATOM 1451 N N . LEU A 1 190 ? -2.066 21.5 14.172 1 97.88 190 LEU A N 1
ATOM 1452 C CA . LEU A 1 190 ? -1.805 22.625 13.289 1 97.88 190 LEU A CA 1
ATOM 1453 C C . LEU A 1 190 ? -2.812 22.672 12.141 1 97.88 190 LEU A C 1
ATOM 1455 O O . LEU A 1 190 ? -3.221 23.75 11.703 1 97.88 190 LEU A O 1
ATOM 1459 N N . HIS A 1 191 ? -3.266 21.484 11.68 1 97.62 191 HIS A N 1
ATOM 1460 C CA . HIS A 1 191 ? -4.016 21.469 10.43 1 97.62 191 HIS A CA 1
ATOM 1461 C C . HIS A 1 191 ? -5.426 20.938 10.633 1 97.62 191 HIS A C 1
ATOM 1463 O O . HIS A 1 191 ? -6.293 21.109 9.773 1 97.62 191 HIS A O 1
ATOM 1469 N N . ALA A 1 192 ? -5.668 20.25 11.758 1 97.31 192 ALA A N 1
ATOM 1470 C CA . ALA A 1 192 ? -6.977 19.641 11.969 1 97.31 192 ALA A CA 1
ATOM 1471 C C . ALA A 1 192 ? -7.559 20.047 13.32 1 97.31 192 ALA A C 1
ATOM 1473 O O . ALA A 1 192 ? -8.414 19.344 13.867 1 97.31 192 ALA A O 1
ATOM 1474 N N . LYS A 1 193 ? -7.098 21.141 13.891 1 96.81 193 LYS A N 1
ATOM 1475 C CA . LYS A 1 193 ? -7.465 21.562 15.242 1 96.81 193 LYS A CA 1
ATOM 1476 C C . LYS A 1 193 ? -8.977 21.703 15.383 1 96.81 193 LYS A C 1
ATOM 1478 O O . LYS A 1 193 ? -9.555 21.312 16.406 1 96.81 193 LYS A O 1
ATOM 1483 N N . GLU A 1 194 ? -9.695 22.266 14.422 1 96.25 194 GLU A N 1
ATOM 1484 C CA . GLU A 1 194 ? -11.133 22.5 14.531 1 96.25 194 GLU A CA 1
ATOM 1485 C C . GLU A 1 194 ? -11.898 21.172 14.617 1 96.25 194 GLU A C 1
ATOM 1487 O O . GLU A 1 194 ? -12.773 21.016 15.469 1 96.25 194 GLU A O 1
ATOM 1492 N N . ALA A 1 195 ? -11.555 20.312 13.711 1 94.75 195 ALA A N 1
ATOM 1493 C CA . ALA A 1 195 ? -12.219 19.016 13.695 1 94.75 195 ALA A CA 1
ATOM 1494 C C . ALA A 1 195 ? -11.93 18.234 14.969 1 94.75 195 ALA A C 1
ATOM 1496 O O . ALA A 1 195 ? -12.828 17.594 15.523 1 94.75 195 ALA A O 1
ATOM 1497 N N . LEU A 1 196 ? -10.656 18.234 15.398 1 94.44 196 LEU A N 1
ATOM 1498 C CA . LEU A 1 196 ? -10.258 17.516 16.609 1 94.44 196 LEU A CA 1
ATOM 1499 C C . LEU A 1 196 ? -10.977 18.062 17.828 1 94.44 196 LEU A C 1
ATOM 1501 O O . LEU A 1 196 ? -11.508 17.297 18.641 1 94.44 196 LEU A O 1
ATOM 1505 N N . TYR A 1 197 ? -10.992 19.344 17.953 1 95.75 197 TYR A N 1
ATOM 1506 C CA . TYR A 1 197 ? -11.648 19.984 19.094 1 95.75 197 TYR A CA 1
ATOM 1507 C C . TYR A 1 197 ? -13.141 19.703 19.094 1 95.75 197 TYR A C 1
ATOM 1509 O O . TYR A 1 197 ? -13.727 19.406 20.125 1 95.75 197 TYR A O 1
ATOM 1517 N N . SER A 1 198 ? -13.766 19.828 17.922 1 93.69 198 SER A N 1
ATOM 1518 C CA . SER A 1 198 ? -15.195 19.547 17.797 1 93.69 198 SER A CA 1
ATOM 1519 C C . SER A 1 198 ? -15.508 18.109 18.219 1 93.69 198 SER A C 1
ATOM 1521 O O . SER A 1 198 ? -16.5 17.859 18.891 1 93.69 198 SER A O 1
ATOM 1523 N N . ARG A 1 199 ? -14.68 17.172 17.812 1 91.5 199 ARG A N 1
ATOM 1524 C CA . ARG A 1 199 ? -14.883 15.781 18.172 1 91.5 199 ARG A CA 1
ATOM 1525 C C . ARG A 1 199 ? -14.797 15.602 19.688 1 91.5 199 ARG A C 1
ATOM 1527 O O . ARG A 1 199 ? -15.57 14.836 20.281 1 91.5 199 ARG A O 1
ATOM 1534 N N . CYS A 1 200 ? -13.859 16.266 20.297 1 92.88 200 CYS A N 1
ATOM 1535 C CA . CYS A 1 200 ? -13.703 16.203 21.75 1 92.88 200 CYS A CA 1
ATOM 1536 C C . CYS A 1 200 ? -14.922 16.766 22.453 1 92.88 200 CYS A C 1
ATOM 1538 O O . CYS A 1 200 ? -15.312 16.281 23.516 1 92.88 200 CYS A O 1
ATOM 1540 N N . LYS A 1 201 ? -15.539 17.734 21.859 1 93.56 201 LYS A N 1
ATOM 1541 C CA . LYS A 1 201 ? -16.719 18.359 22.453 1 93.56 201 LYS A CA 1
ATOM 1542 C C . LYS A 1 201 ? -17.938 17.453 22.328 1 93.56 201 LYS A C 1
ATOM 1544 O O . LYS A 1 201 ? -18.797 17.438 23.219 1 93.56 201 LYS A O 1
ATOM 1549 N N . GLU A 1 202 ? -18.078 16.797 21.188 1 87.38 202 GLU A N 1
ATOM 1550 C CA . GLU A 1 202 ? -19.203 15.891 20.969 1 87.38 202 GLU A CA 1
ATOM 1551 C C . GLU A 1 202 ? -19.219 14.781 22.016 1 87.38 202 GLU A C 1
ATOM 1553 O O . GLU A 1 202 ? -20.297 14.344 22.438 1 87.38 202 GLU A O 1
ATOM 1558 N N . GLY A 1 203 ? -18.141 14.344 22.5 1 70.06 203 GLY A N 1
ATOM 1559 C CA . GLY A 1 203 ? -18.062 13.328 23.531 1 70.06 203 GLY A CA 1
ATOM 1560 C C . GLY A 1 203 ? -17.75 11.945 23 1 70.06 203 GLY A C 1
ATOM 1561 O O . GLY A 1 203 ? -17.453 11.789 21.812 1 70.06 203 GLY A O 1
ATOM 1562 N N . PRO A 1 204 ? -17.953 10.969 23.938 1 65.25 204 PRO A N 1
ATOM 1563 C CA . PRO A 1 204 ? -17.281 9.672 23.766 1 65.25 204 PRO A CA 1
ATOM 1564 C C . PRO A 1 204 ? -17.828 8.867 22.594 1 65.25 204 PRO A C 1
ATOM 1566 O O . PRO A 1 204 ? -19.047 8.719 22.453 1 65.25 204 PRO A O 1
ATOM 1569 N N . LYS A 1 205 ? -17.125 8.758 21.641 1 65.75 205 LYS A N 1
ATOM 1570 C CA . LYS A 1 205 ? -17.344 7.738 20.625 1 65.75 205 LYS A CA 1
ATOM 1571 C C . LYS A 1 205 ? -16.156 6.781 20.547 1 65.75 205 LYS A C 1
ATOM 1573 O O . LYS A 1 205 ? -15.023 7.148 20.891 1 65.75 205 LYS A O 1
ATOM 1578 N N . GLU A 1 206 ? -16.516 5.484 20.438 1 59.31 206 GLU A N 1
ATOM 1579 C CA . GLU A 1 206 ? -15.477 4.469 20.312 1 59.31 206 GLU A CA 1
ATOM 1580 C C . GLU A 1 206 ? -14.547 4.781 19.141 1 59.31 206 GLU A C 1
ATOM 1582 O O . GLU A 1 206 ? -14.945 5.441 18.188 1 59.31 206 GLU A O 1
ATOM 1587 N N . GLY A 1 207 ? -13.234 4.762 19.422 1 59.47 207 GLY A N 1
ATOM 1588 C CA . GLY A 1 207 ? -12.438 4.82 18.203 1 59.47 207 GLY A CA 1
ATOM 1589 C C . GLY A 1 207 ? -10.984 5.188 18.469 1 59.47 207 GLY A C 1
ATOM 1590 O O . GLY A 1 207 ? -10.141 5.035 17.578 1 59.47 207 GLY A O 1
ATOM 1591 N N . ILE A 1 208 ? -10.766 5.68 19.719 1 63.44 208 ILE A N 1
ATOM 1592 C CA . ILE A 1 208 ? -9.383 6.129 19.844 1 63.44 208 ILE A CA 1
ATOM 1593 C C . ILE A 1 208 ? -8.516 4.988 20.359 1 63.44 208 ILE A C 1
ATOM 1595 O O . ILE A 1 208 ? -8.938 4.227 21.234 1 63.44 208 ILE A O 1
ATOM 1599 N N . VAL A 1 209 ? -7.395 4.82 19.594 1 65.06 209 VAL A N 1
ATOM 1600 C CA . VAL A 1 209 ? -6.414 3.783 19.891 1 65.06 209 VAL A CA 1
ATOM 1601 C C . VAL A 1 209 ? -5.664 4.129 21.172 1 65.06 209 VAL A C 1
ATOM 1603 O O . VAL A 1 209 ? -5.449 5.305 21.469 1 65.06 209 VAL A O 1
ATOM 1606 N N . LYS A 1 210 ? -5.523 3.107 21.969 1 65.75 210 LYS A N 1
ATOM 1607 C CA . LYS A 1 210 ? -4.629 3.201 23.125 1 65.75 210 LYS A CA 1
ATOM 1608 C C . LYS A 1 210 ? -3.275 2.564 22.828 1 65.75 210 LYS A C 1
ATOM 1610 O O . LYS A 1 210 ? -3.209 1.45 22.312 1 65.75 210 LYS A O 1
ATOM 1615 N N . ASP A 1 211 ? -2.33 3.398 22.953 1 70.06 211 ASP A N 1
ATOM 1616 C CA . ASP A 1 211 ? -0.968 2.879 22.891 1 70.06 211 ASP A CA 1
ATOM 1617 C C . ASP A 1 211 ? -0.537 2.279 24.219 1 70.06 211 ASP A C 1
ATOM 1619 O O . ASP A 1 211 ? -0.921 2.773 25.281 1 70.06 211 ASP A O 1
ATOM 1623 N N . LYS A 1 212 ? 0.189 1.278 24.156 1 72.25 212 LYS A N 1
ATOM 1624 C CA . LYS A 1 212 ? 0.656 0.61 25.359 1 72.25 212 LYS A CA 1
ATOM 1625 C C . LYS A 1 212 ? 1.51 1.547 26.203 1 72.25 212 LYS A C 1
ATOM 1627 O O . LYS A 1 212 ? 1.514 1.447 27.438 1 72.25 212 LYS A O 1
ATOM 1632 N N . ALA A 1 213 ? 2.131 2.443 25.562 1 75.88 213 ALA A N 1
ATOM 1633 C CA . ALA A 1 213 ? 3.057 3.326 26.266 1 75.88 213 ALA A CA 1
ATOM 1634 C C . ALA A 1 213 ? 2.369 4.621 26.703 1 75.88 213 ALA A C 1
ATOM 1636 O O . ALA A 1 213 ? 3.008 5.52 27.25 1 75.88 213 ALA A O 1
ATOM 1637 N N . SER A 1 214 ? 1.162 4.641 26.531 1 86.12 214 SER A N 1
ATOM 1638 C CA . SER A 1 214 ? 0.444 5.887 26.766 1 86.12 214 SER A CA 1
ATOM 1639 C C . SER A 1 214 ? 0.406 6.223 28.266 1 86.12 214 SER A C 1
ATOM 1641 O O . SER A 1 214 ? 0.214 5.336 29.094 1 86.12 214 SER A O 1
ATOM 1643 N N . VAL A 1 215 ? 0.611 7.484 28.609 1 92 215 VAL A N 1
ATOM 1644 C CA . VAL A 1 215 ? 0.547 7.973 29.969 1 92 215 VAL A CA 1
ATOM 1645 C C . VAL A 1 215 ? -0.835 8.555 30.25 1 92 215 VAL A C 1
ATOM 1647 O O . VAL A 1 215 ? -1.116 9 31.375 1 92 215 VAL A O 1
ATOM 1650 N N . TRP A 1 216 ? -1.682 8.609 29.25 1 92.44 216 TRP A N 1
ATOM 1651 C CA . TRP A 1 216 ? -3.068 9.023 29.453 1 92.44 216 TRP A CA 1
ATOM 1652 C C . TRP A 1 216 ? -3.844 7.973 30.234 1 92.44 216 TRP A C 1
ATOM 1654 O O . TRP A 1 216 ? -3.871 6.801 29.859 1 92.44 216 TRP A O 1
ATOM 1664 N N . LYS A 1 217 ? -4.551 8.344 31.297 1 89.69 217 LYS A N 1
ATOM 1665 C CA . LYS A 1 217 ? -5.238 7.418 32.188 1 89.69 217 LYS A CA 1
ATOM 1666 C C . LYS A 1 217 ? -6.75 7.574 32.094 1 89.69 217 LYS A C 1
ATOM 1668 O O . LYS A 1 217 ? -7.504 6.84 32.719 1 89.69 217 LYS A O 1
ATOM 1673 N N . GLY A 1 218 ? -7.219 8.523 31.312 1 87.62 218 GLY A N 1
ATOM 1674 C CA . GLY A 1 218 ? -8.648 8.789 31.188 1 87.62 218 GLY A CA 1
ATOM 1675 C C . GLY A 1 218 ? -9.344 7.867 30.219 1 87.62 218 GLY A C 1
ATOM 1676 O O . GLY A 1 218 ? -8.82 6.809 29.859 1 87.62 218 GLY A O 1
ATOM 1677 N N . GLU A 1 219 ? -10.477 8.25 29.828 1 85.12 219 GLU A N 1
ATOM 1678 C CA . GLU A 1 219 ? -11.305 7.469 28.922 1 85.12 219 GLU A CA 1
ATOM 1679 C C . GLU A 1 219 ? -10.656 7.355 27.547 1 85.12 219 GLU A C 1
ATOM 1681 O O . GLU A 1 219 ? -10.117 8.328 27.031 1 85.12 219 GLU A O 1
ATOM 1686 N N . ASN A 1 220 ? -10.766 6.168 26.984 1 85.81 220 ASN A N 1
ATOM 1687 C CA . ASN A 1 220 ? -10.219 5.945 25.641 1 85.81 220 ASN A CA 1
ATOM 1688 C C . ASN A 1 220 ? -11.141 6.504 24.562 1 85.81 220 ASN A C 1
ATOM 1690 O O . ASN A 1 220 ? -11.641 5.754 23.719 1 85.81 220 ASN A O 1
ATOM 1694 N N . SER A 1 221 ? -11.43 7.746 24.641 1 88.44 221 SER A N 1
ATOM 1695 C CA . SER A 1 221 ? -12.297 8.484 23.719 1 88.44 221 SER A CA 1
ATOM 1696 C C . SER A 1 221 ? -11.836 9.93 23.562 1 88.44 221 SER A C 1
ATOM 1698 O O . SER A 1 221 ? -10.922 10.367 24.266 1 88.44 221 SER A O 1
ATOM 1700 N N . PHE A 1 222 ? -12.406 10.547 22.594 1 91.44 222 PHE A N 1
ATOM 1701 C CA . PHE A 1 222 ? -12.203 11.984 22.453 1 91.44 222 PHE A CA 1
ATOM 1702 C C . PHE A 1 222 ? -13.008 12.75 23.5 1 91.44 222 PHE A C 1
ATOM 1704 O O . PHE A 1 222 ? -14.234 12.664 23.531 1 91.44 222 PHE A O 1
ATOM 1711 N N . THR A 1 223 ? -12.344 13.438 24.328 1 92.06 223 THR A N 1
ATOM 1712 C CA . THR A 1 223 ? -12.984 14.234 25.375 1 92.06 223 THR A CA 1
ATOM 1713 C C . THR A 1 223 ? -12.258 15.562 25.562 1 92.06 223 THR A C 1
ATOM 1715 O O . THR A 1 223 ? -11.094 15.703 25.172 1 92.06 223 THR A O 1
ATOM 1718 N N . LEU A 1 224 ? -12.961 16.469 26.188 1 94.06 224 LEU A N 1
ATOM 1719 C CA . LEU A 1 224 ? -12.328 17.75 26.484 1 94.06 224 LEU A CA 1
ATOM 1720 C C . LEU A 1 224 ? -11.258 17.578 27.562 1 94.06 224 LEU A C 1
ATOM 1722 O O . LEU A 1 224 ? -10.273 18.328 27.578 1 94.06 224 LEU A O 1
ATOM 1726 N N . GLU A 1 225 ? -11.422 16.625 28.422 1 94 225 GLU A N 1
ATOM 1727 C CA . GLU A 1 225 ? -10.383 16.312 29.406 1 94 225 GLU A CA 1
ATOM 1728 C C . GLU A 1 225 ? -9.094 15.859 28.719 1 94 225 GLU A C 1
ATOM 1730 O O . GLU A 1 225 ? -8 16.234 29.141 1 94 225 GLU A O 1
ATOM 1735 N N . ARG A 1 226 ? -9.242 15 27.75 1 93.44 226 ARG A N 1
ATOM 1736 C CA . ARG A 1 226 ? -8.078 14.523 27.016 1 93.44 226 ARG A CA 1
ATOM 1737 C C . ARG A 1 226 ? -7.438 15.656 26.219 1 93.44 226 ARG A C 1
ATOM 1739 O O . ARG A 1 226 ? -6.211 15.727 26.094 1 93.44 226 ARG A O 1
ATOM 1746 N N . TRP A 1 227 ? -8.281 16.562 25.641 1 95.88 227 TRP A N 1
ATOM 1747 C CA . TRP A 1 227 ? -7.773 17.75 24.969 1 95.88 227 TRP A CA 1
ATOM 1748 C C . TRP A 1 227 ? -6.887 18.562 25.906 1 95.88 227 TRP A C 1
ATOM 1750 O O . TRP A 1 227 ? -5.789 18.984 25.531 1 95.88 227 TRP A O 1
ATOM 1760 N N . ALA A 1 228 ? -7.383 18.766 27.125 1 96.62 228 ALA A N 1
ATOM 1761 C CA . ALA A 1 228 ? -6.621 19.5 28.125 1 96.62 228 ALA A CA 1
ATOM 1762 C C . ALA A 1 228 ? -5.316 18.797 28.469 1 96.62 228 ALA A C 1
ATOM 1764 O O . ALA A 1 228 ? -4.285 19.438 28.672 1 96.62 228 ALA A O 1
ATOM 1765 N N . PHE A 1 229 ? -5.406 17.578 28.531 1 96.5 229 PHE A N 1
ATOM 1766 C CA . PHE A 1 229 ? -4.219 16.766 28.781 1 96.5 229 PHE A CA 1
ATOM 1767 C C . PHE A 1 229 ? -3.182 16.969 27.688 1 96.5 229 PHE A C 1
ATOM 1769 O O . PHE A 1 229 ? -1.99 17.109 27.969 1 96.5 229 PHE A O 1
ATOM 1776 N N . TRP A 1 230 ? -3.617 16.891 26.422 1 97.12 230 TRP A N 1
ATOM 1777 C CA . TRP A 1 230 ? -2.693 17.078 25.297 1 97.12 230 TRP A CA 1
ATOM 1778 C C . TRP A 1 230 ? -1.998 18.438 25.406 1 97.12 230 TRP A C 1
ATOM 1780 O O . TRP A 1 230 ? -0.796 18.547 25.141 1 97.12 230 TRP A O 1
ATOM 1790 N N . LYS A 1 231 ? -2.721 19.453 25.766 1 98 231 LYS A N 1
ATOM 1791 C CA . LYS A 1 231 ? -2.141 20.797 25.891 1 98 231 LYS A CA 1
ATOM 1792 C C . LYS A 1 231 ? -1.065 20.812 26.969 1 98 231 LYS A C 1
ATOM 1794 O O . LYS A 1 231 ? -0.008 21.422 26.797 1 98 231 LYS A O 1
ATOM 1799 N N . GLU A 1 232 ? -1.348 20.156 28.047 1 97.38 232 GLU A N 1
ATOM 1800 C CA . GLU A 1 232 ? -0.362 20.078 29.125 1 97.38 232 GLU A CA 1
ATOM 1801 C C . GLU A 1 232 ? 0.885 19.328 28.672 1 97.38 232 GLU A C 1
ATOM 1803 O O . GLU A 1 232 ? 2.002 19.672 29.078 1 97.38 232 GLU A O 1
ATOM 1808 N N . GLN A 1 233 ? 0.677 18.266 27.938 1 97.62 233 GLN A N 1
ATOM 1809 C CA . GLN A 1 233 ? 1.813 17.516 27.391 1 97.62 233 GLN A CA 1
ATOM 1810 C C . GLN A 1 233 ? 2.68 18.406 26.5 1 97.62 233 GLN A C 1
ATOM 1812 O O . GLN A 1 233 ? 3.91 18.359 26.594 1 97.62 233 GLN A O 1
ATOM 1817 N N . TRP A 1 234 ? 2.053 19.219 25.641 1 98.38 234 TRP A N 1
ATOM 1818 C CA . TRP A 1 234 ? 2.809 20.141 24.797 1 98.38 234 TRP A CA 1
ATOM 1819 C C . TRP A 1 234 ? 3.602 21.141 25.625 1 98.38 234 TRP A C 1
ATOM 1821 O O . TRP A 1 234 ? 4.746 21.453 25.297 1 98.38 234 TRP A O 1
ATOM 1831 N N . LYS A 1 235 ? 2.988 21.641 26.703 1 97.94 235 LYS A N 1
ATOM 1832 C CA . LYS A 1 235 ? 3.695 22.562 27.609 1 97.94 235 LYS A CA 1
ATOM 1833 C C . LYS A 1 235 ? 4.918 21.891 28.219 1 9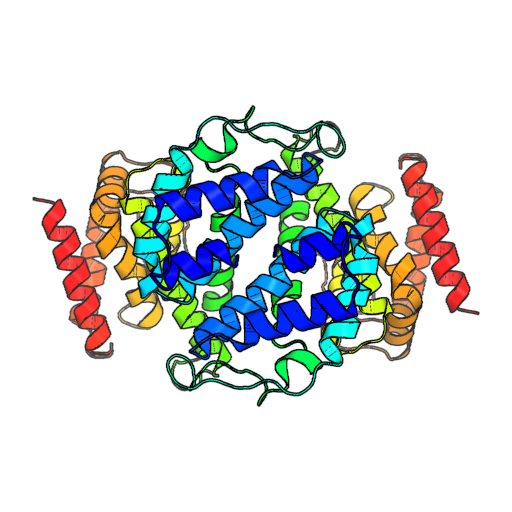7.94 235 LYS A C 1
ATOM 1835 O O . LYS A 1 235 ? 5.973 22.5 28.344 1 97.94 235 LYS A O 1
ATOM 1840 N N . ALA A 1 236 ? 4.723 20.625 28.594 1 97.25 236 ALA A N 1
ATOM 1841 C CA . ALA A 1 236 ? 5.855 19.875 29.125 1 97.25 236 ALA A CA 1
ATOM 1842 C C . ALA A 1 236 ? 6.977 19.766 28.094 1 97.25 236 ALA A C 1
ATOM 1844 O O . ALA A 1 236 ? 8.156 19.844 28.438 1 97.25 236 ALA A O 1
ATOM 1845 N N . VAL A 1 237 ? 6.637 19.578 26.875 1 97.81 237 VAL A N 1
ATOM 1846 C CA . VAL A 1 237 ? 7.613 19.469 25.797 1 97.81 237 VAL A CA 1
ATOM 1847 C C . VAL A 1 237 ? 8.398 20.766 25.688 1 97.81 237 VAL A C 1
ATOM 1849 O O . VAL A 1 237 ? 9.625 20.75 25.531 1 97.81 237 VAL A O 1
ATOM 1852 N N . THR A 1 238 ? 7.734 21.906 25.766 1 97.62 238 THR A N 1
ATOM 1853 C CA . THR A 1 238 ? 8.383 23.203 25.609 1 97.62 238 THR A CA 1
ATOM 1854 C C . THR A 1 238 ? 9.375 23.453 26.734 1 97.62 238 THR A C 1
ATOM 1856 O O . THR A 1 238 ? 10.352 24.188 26.562 1 97.62 238 THR A O 1
ATOM 1859 N N . ARG A 1 239 ? 9.242 22.797 27.844 1 96 239 ARG A N 1
ATOM 1860 C CA . ARG A 1 239 ? 10.07 23.031 29.016 1 96 239 ARG A CA 1
ATOM 1861 C C . ARG A 1 239 ? 11.227 22.047 29.078 1 96 239 ARG A C 1
ATOM 1863 O O . ARG A 1 239 ? 12.141 22.188 29.891 1 96 239 ARG A O 1
ATOM 1870 N N . ASN A 1 240 ? 11.102 21.047 28.266 1 95.88 240 ASN A N 1
ATOM 1871 C CA . ASN A 1 240 ? 12.109 20 28.312 1 95.88 240 ASN A CA 1
ATOM 1872 C C . ASN A 1 240 ? 13.305 20.344 27.422 1 95.88 240 ASN A C 1
ATOM 1874 O O . ASN A 1 240 ? 13.281 20.125 26.219 1 95.88 240 ASN A O 1
ATOM 1878 N N . GLU A 1 241 ? 14.422 20.672 28 1 93.88 241 GLU A N 1
ATOM 1879 C CA . GLU A 1 241 ? 15.594 21.172 27.281 1 93.88 241 GLU A CA 1
ATOM 1880 C C . GLU A 1 241 ? 16.328 20.047 26.547 1 93.88 241 GLU A C 1
ATOM 1882 O O . GLU A 1 241 ? 17.172 20.312 25.688 1 93.88 241 GLU A O 1
ATOM 1887 N N . SER A 1 242 ? 16 18.844 26.906 1 92.88 242 SER A N 1
ATOM 1888 C CA . SER A 1 242 ? 16.625 17.734 26.203 1 92.88 242 SER A CA 1
ATOM 1889 C C . SER A 1 242 ? 16.047 17.547 24.812 1 92.88 242 SER A C 1
ATOM 1891 O O . SER A 1 242 ? 16.641 16.875 23.969 1 92.88 242 SER A O 1
ATOM 1893 N N . ILE A 1 243 ? 14.953 18.141 24.578 1 95 243 ILE A N 1
ATOM 1894 C CA . ILE A 1 243 ? 14.297 18.078 23.266 1 95 243 ILE A CA 1
ATOM 1895 C C . ILE A 1 243 ? 14.852 19.188 22.375 1 95 243 ILE A C 1
ATOM 1897 O O . ILE A 1 243 ? 15.039 20.312 22.812 1 95 243 ILE A O 1
ATOM 1901 N N . PRO A 1 244 ? 15.164 18.828 21.156 1 94.75 244 PRO A N 1
ATOM 1902 C CA . PRO A 1 244 ? 15.719 19.828 20.234 1 94.75 244 PRO A CA 1
ATOM 1903 C C . PRO A 1 244 ? 14.875 21.094 20.156 1 94.75 244 PRO A C 1
ATOM 1905 O O . PRO A 1 244 ? 13.648 21.031 20.203 1 94.75 244 PRO A O 1
ATOM 1908 N N . ALA A 1 245 ? 15.5 22.219 19.938 1 96.5 245 ALA A N 1
ATOM 1909 C CA . ALA A 1 245 ? 14.852 23.531 19.922 1 96.5 245 ALA A CA 1
ATOM 1910 C C . ALA A 1 245 ? 13.766 23.594 18.859 1 96.5 245 ALA A C 1
ATOM 1912 O O . ALA A 1 245 ? 12.711 24.188 19.078 1 96.5 245 ALA A O 1
ATOM 1913 N N . HIS A 1 246 ? 14.062 23.062 17.75 1 95.81 246 HIS A N 1
ATOM 1914 C CA . HIS A 1 246 ? 13.086 23.078 16.672 1 95.81 246 HIS A CA 1
ATOM 1915 C C . HIS A 1 246 ? 11.789 22.391 17.094 1 95.81 246 HIS A C 1
ATOM 1917 O O . HIS A 1 246 ? 10.703 22.922 16.844 1 95.81 246 HIS A O 1
ATOM 1923 N N . THR A 1 247 ? 11.914 21.281 17.672 1 96.81 247 THR A N 1
ATOM 1924 C CA . THR A 1 247 ? 10.75 20.516 18.125 1 96.81 247 THR A CA 1
ATOM 1925 C C . THR A 1 247 ? 10 21.281 19.219 1 96.81 247 THR A C 1
ATOM 1927 O O . THR A 1 247 ? 8.766 21.281 19.25 1 96.81 247 THR A O 1
ATOM 1930 N N . ARG A 1 248 ? 10.672 21.906 20.078 1 98.06 248 ARG A N 1
ATOM 1931 C CA . ARG A 1 248 ? 10.039 22.734 21.094 1 98.06 248 ARG A CA 1
ATOM 1932 C C . ARG A 1 248 ? 9.258 23.875 20.469 1 98.06 248 ARG A C 1
ATOM 1934 O O . ARG A 1 248 ? 8.188 24.25 20.953 1 98.06 248 ARG A O 1
ATOM 1941 N N . GLY A 1 249 ? 9.828 24.406 19.422 1 97.94 249 GLY A N 1
ATOM 1942 C CA . GLY A 1 249 ? 9.117 25.438 18.688 1 97.94 249 GLY A CA 1
ATOM 1943 C C . GLY A 1 249 ? 7.82 24.938 18.078 1 97.94 249 GLY A C 1
ATOM 1944 O O . GLY A 1 249 ? 6.805 25.641 18.094 1 97.94 249 GLY A O 1
ATOM 1945 N N . VAL A 1 250 ? 7.887 23.766 17.516 1 97.75 250 VAL A N 1
ATOM 1946 C CA . VAL A 1 250 ? 6.699 23.141 16.953 1 97.75 250 VAL A CA 1
ATOM 1947 C C . VAL A 1 250 ? 5.648 22.922 18.047 1 97.75 250 VAL A C 1
ATOM 1949 O O . VAL A 1 250 ? 4.453 23.109 17.797 1 97.75 250 VAL A O 1
ATOM 1952 N N . ALA A 1 251 ? 6.129 22.5 19.172 1 98.38 251 ALA A N 1
ATOM 1953 C CA . ALA A 1 251 ? 5.23 22.328 20.312 1 98.38 251 ALA A CA 1
ATOM 1954 C C . ALA A 1 251 ? 4.539 23.641 20.672 1 98.38 251 ALA A C 1
ATOM 1956 O O . ALA A 1 251 ? 3.342 23.656 20.969 1 98.38 251 ALA A O 1
ATOM 1957 N N . GLU A 1 252 ? 5.254 24.719 20.672 1 98.5 252 GLU A N 1
ATOM 1958 C CA . GLU A 1 252 ? 4.68 26.031 20.938 1 98.5 252 GLU A CA 1
ATOM 1959 C C . GLU A 1 252 ? 3.586 26.359 19.938 1 98.5 252 GLU A C 1
ATOM 1961 O O . GLU A 1 252 ? 2.541 26.906 20.297 1 98.5 252 GLU A O 1
ATOM 1966 N N . SER A 1 253 ? 3.848 26.078 18.703 1 98.38 253 SER A N 1
ATOM 1967 C CA . SER A 1 253 ? 2.857 26.312 17.672 1 98.38 253 SER A CA 1
ATOM 1968 C C . SER A 1 253 ? 1.597 25.484 17.906 1 98.38 253 SER A C 1
ATOM 1970 O O . SER A 1 253 ? 0.486 25.953 17.641 1 98.38 253 SER A O 1
ATOM 1972 N N . ALA A 1 254 ? 1.782 24.266 18.297 1 98.5 254 ALA A N 1
ATOM 1973 C CA . ALA A 1 254 ? 0.639 23.406 18.594 1 98.5 254 ALA A CA 1
ATOM 1974 C C . ALA A 1 254 ? -0.205 23.984 19.734 1 98.5 254 ALA A C 1
ATOM 1976 O O . ALA A 1 254 ? -1.436 24 19.656 1 98.5 254 ALA A O 1
ATOM 1977 N N . ILE A 1 255 ? 0.454 24.5 20.781 1 98.44 255 ILE A N 1
ATOM 1978 C CA . ILE A 1 255 ? -0.239 25.125 21.906 1 98.44 255 ILE A CA 1
ATOM 1979 C C . ILE A 1 255 ? -1.037 26.328 21.422 1 98.44 255 ILE A C 1
ATOM 1981 O O . ILE A 1 255 ? -2.207 26.484 21.781 1 98.44 255 ILE A O 1
ATOM 1985 N N . GLN A 1 256 ? -0.411 27.109 20.641 1 98.19 256 GLN A N 1
ATOM 1986 C CA . GLN A 1 256 ? -1.078 28.297 20.109 1 98.19 256 GLN A CA 1
ATOM 1987 C C . GLN A 1 256 ? -2.309 27.922 19.297 1 98.19 256 GLN A C 1
ATOM 1989 O O . GLN A 1 256 ? -3.346 28.578 19.375 1 98.19 256 GLN A O 1
ATOM 1994 N N . ALA A 1 257 ? -2.129 26.922 18.484 1 97.94 257 ALA A N 1
ATOM 1995 C CA . ALA A 1 257 ? -3.252 26.438 17.688 1 97.94 257 ALA A CA 1
ATOM 1996 C C . ALA A 1 257 ? -4.406 25.984 18.578 1 97.94 257 ALA A C 1
ATOM 1998 O O . ALA A 1 257 ? -5.566 26.312 18.312 1 97.94 257 ALA A O 1
ATOM 1999 N N . MET A 1 258 ? -4.09 25.219 19.594 1 98.12 258 MET A N 1
ATOM 2000 C CA . MET A 1 258 ? -5.113 24.719 20.5 1 98.12 258 MET A CA 1
ATOM 2001 C C . MET A 1 258 ? -5.789 25.875 21.234 1 98.12 258 MET A C 1
ATOM 2003 O O . MET A 1 258 ? -7.02 25.938 21.312 1 98.12 258 MET A O 1
ATOM 2007 N N . GLU A 1 259 ? -5.02 26.812 21.734 1 97.44 259 GLU A N 1
ATOM 2008 C CA . GLU A 1 259 ? -5.566 27.953 22.469 1 97.44 259 GLU A CA 1
ATOM 2009 C C . GLU A 1 259 ? -6.43 28.828 21.562 1 97.44 259 GLU A C 1
ATOM 2011 O O . GLU A 1 259 ? -7.422 29.406 22.016 1 97.44 259 GLU A O 1
ATOM 2016 N N . GLY A 1 260 ? -6.066 28.922 20.359 1 96.19 260 GLY A N 1
ATOM 2017 C CA . GLY A 1 260 ? -6.812 29.719 19.406 1 96.19 260 GLY A CA 1
ATOM 2018 C C . GLY A 1 260 ? -8.227 29.234 19.172 1 96.19 260 GLY A C 1
ATOM 2019 O O . GLY A 1 260 ? -9.133 30.016 18.906 1 96.19 260 GLY A O 1
ATOM 2020 N N . ILE A 1 261 ? -8.445 27.969 19.25 1 95.38 261 ILE A N 1
ATOM 2021 C CA . ILE A 1 261 ? -9.766 27.422 18.938 1 95.38 261 ILE A CA 1
ATOM 2022 C C . ILE A 1 261 ? -10.602 27.359 20.219 1 95.38 261 ILE A C 1
ATOM 2024 O O . ILE A 1 261 ? -11.828 27.297 20.156 1 95.38 261 ILE A O 1
ATOM 2028 N N . GLU A 1 262 ? -9.898 27.234 21.359 1 93.44 262 GLU A N 1
ATOM 2029 C CA . GLU A 1 262 ? -10.602 27.203 22.641 1 93.44 262 GLU A CA 1
ATOM 2030 C C . GLU A 1 262 ? -11.289 28.531 22.922 1 93.44 262 GLU A C 1
ATOM 2032 O O . GLU A 1 262 ? -12.312 28.578 23.609 1 93.44 262 GLU A O 1
ATOM 2037 N N . GLY A 1 263 ? -11.086 29.688 22.375 1 80.75 263 GLY A N 1
ATOM 2038 C CA . GLY A 1 263 ? -11.641 31.016 22.641 1 80.75 263 GLY A CA 1
ATOM 2039 C C . GLY A 1 263 ? -10.82 31.812 23.641 1 80.75 263 GLY A C 1
ATOM 2040 O O . GLY A 1 263 ? -10.016 31.234 24.391 1 80.75 263 GLY A O 1
ATOM 2041 N N . MET B 1 1 ? 1.596 5.156 -16.141 1 75.94 1 MET B N 1
ATOM 2042 C CA . MET B 1 1 ? 0.44 4.281 -15.977 1 75.94 1 MET B CA 1
ATOM 2043 C C . MET B 1 1 ? -0.263 4.043 -17.312 1 75.94 1 MET B C 1
ATOM 2045 O O . MET B 1 1 ? -0.557 2.9 -17.672 1 75.94 1 MET B O 1
ATOM 2049 N N . SER B 1 2 ? -0.316 5.145 -18.094 1 78.62 2 SER B N 1
ATOM 2050 C CA . SER B 1 2 ? -1.024 4.988 -19.359 1 78.62 2 SER B CA 1
ATOM 2051 C C . SER B 1 2 ? -0.242 4.109 -20.328 1 78.62 2 SER B C 1
ATOM 2053 O O . SER B 1 2 ? -0.828 3.312 -21.062 1 78.62 2 SER B O 1
ATOM 2055 N N . ALA B 1 3 ? 1.056 4.223 -20.25 1 82.38 3 ALA B N 1
ATOM 2056 C CA . ALA B 1 3 ? 1.892 3.414 -21.141 1 82.38 3 ALA B CA 1
ATOM 2057 C C . ALA B 1 3 ? 1.819 1.938 -20.766 1 82.38 3 ALA B C 1
ATOM 2059 O O . ALA B 1 3 ? 1.64 1.078 -21.625 1 82.38 3 ALA B O 1
ATOM 2060 N N . ALA B 1 4 ? 1.911 1.656 -19.5 1 86.5 4 ALA B N 1
ATOM 2061 C CA . ALA B 1 4 ? 1.847 0.269 -19.047 1 86.5 4 ALA B CA 1
ATOM 2062 C C . ALA B 1 4 ? 0.484 -0.345 -19.359 1 86.5 4 ALA B C 1
ATOM 2064 O O . ALA B 1 4 ? 0.397 -1.51 -19.766 1 86.5 4 ALA B O 1
ATOM 2065 N N . GLN B 1 5 ? -0.485 0.461 -19.234 1 84.12 5 GLN B N 1
ATOM 2066 C CA . GLN B 1 5 ? -1.835 -0.005 -19.531 1 84.12 5 GLN B CA 1
ATOM 2067 C C . GLN B 1 5 ? -1.985 -0.342 -21.016 1 84.12 5 GLN B C 1
ATOM 2069 O O . GLN B 1 5 ? -2.611 -1.343 -21.375 1 84.12 5 GLN B O 1
ATOM 2074 N N . ALA B 1 6 ? -1.452 0.517 -21.844 1 86.75 6 ALA B N 1
ATOM 2075 C CA . ALA B 1 6 ? -1.505 0.271 -23.281 1 86.75 6 ALA B CA 1
ATOM 2076 C C . ALA B 1 6 ? -0.823 -1.047 -23.641 1 86.75 6 ALA B C 1
ATOM 2078 O O . ALA B 1 6 ? -1.305 -1.79 -24.484 1 86.75 6 ALA B O 1
ATOM 2079 N N . TYR B 1 7 ? 0.257 -1.359 -23.062 1 93.75 7 TYR B N 1
ATOM 2080 C CA . TYR B 1 7 ? 0.966 -2.617 -23.266 1 93.75 7 TYR B CA 1
ATOM 2081 C C . TYR B 1 7 ? 0.118 -3.803 -22.828 1 93.75 7 TYR B C 1
ATOM 2083 O O . TYR B 1 7 ? -0.005 -4.793 -23.547 1 93.75 7 TYR B O 1
ATOM 2091 N N . LEU B 1 8 ? -0.539 -3.67 -21.688 1 91.75 8 LEU B N 1
ATOM 2092 C CA . LEU B 1 8 ? -1.326 -4.766 -21.141 1 91.75 8 LEU B CA 1
ATOM 2093 C C . LEU B 1 8 ? -2.582 -5.008 -21.969 1 91.75 8 LEU B C 1
ATOM 2095 O O . LEU B 1 8 ? -3.119 -6.117 -21.984 1 91.75 8 LEU B O 1
ATOM 2099 N N . GLU B 1 9 ? -2.93 -4 -22.719 1 88.25 9 GLU B N 1
ATOM 2100 C CA . GLU B 1 9 ? -4.09 -4.121 -23.594 1 88.25 9 GLU B CA 1
ATOM 2101 C C . GLU B 1 9 ? -3.678 -4.582 -24.984 1 88.25 9 GLU B C 1
ATOM 2103 O O . GLU B 1 9 ? -4.523 -4.715 -25.875 1 88.25 9 GLU B O 1
ATOM 2108 N N . GLY B 1 10 ? -2.389 -4.824 -25.188 1 89.62 10 GLY B N 1
ATOM 2109 C CA . GLY B 1 10 ? -1.882 -5.34 -26.453 1 89.62 10 GLY B CA 1
ATOM 2110 C C . GLY B 1 10 ? -1.697 -4.266 -27.516 1 89.62 10 GLY B C 1
ATOM 2111 O O . GLY B 1 10 ? -1.586 -4.566 -28.703 1 89.62 10 GLY B O 1
ATOM 2112 N N . LYS B 1 11 ? -1.548 -3.021 -27.094 1 90.06 11 LYS B N 1
ATOM 2113 C CA . LYS B 1 11 ? -1.504 -1.912 -28.047 1 90.06 11 LYS B CA 1
ATOM 2114 C C . LYS B 1 11 ? -0.067 -1.476 -28.312 1 90.06 11 LYS B C 1
ATOM 2116 O O . LYS B 1 11 ? 0.187 -0.685 -29.219 1 90.06 11 LYS B O 1
ATOM 2121 N N . THR B 1 12 ? 0.865 -1.897 -27.594 1 93.38 12 THR B N 1
ATOM 2122 C CA . THR B 1 12 ? 2.273 -1.559 -27.766 1 93.38 12 THR B CA 1
ATOM 2123 C C . THR B 1 12 ? 3.162 -2.75 -27.422 1 93.38 12 THR B C 1
ATOM 2125 O O . THR B 1 12 ? 2.73 -3.676 -26.734 1 93.38 12 THR B O 1
ATOM 2128 N N . SER B 1 13 ? 4.336 -2.783 -27.938 1 95.69 13 SER B N 1
ATOM 2129 C CA . SER B 1 13 ? 5.285 -3.854 -27.656 1 95.69 13 SER B CA 1
ATOM 2130 C C . SER B 1 13 ? 5.988 -3.625 -26.312 1 95.69 13 SER B C 1
ATOM 2132 O O . SER B 1 13 ? 5.992 -2.51 -25.797 1 95.69 13 SER B O 1
ATOM 2134 N N . VAL B 1 14 ? 6.559 -4.688 -25.812 1 96.62 14 VAL B N 1
ATOM 2135 C CA . VAL B 1 14 ? 7.258 -4.625 -24.547 1 96.62 14 VAL B CA 1
ATOM 2136 C C . VAL B 1 14 ? 8.453 -3.676 -24.656 1 96.62 14 VAL B C 1
ATOM 2138 O O . VAL B 1 14 ? 8.742 -2.926 -23.719 1 96.62 14 VAL B O 1
ATOM 2141 N N . ASN B 1 15 ? 9.125 -3.641 -25.797 1 95.56 15 ASN B N 1
ATOM 2142 C CA . ASN B 1 15 ? 10.273 -2.762 -25.984 1 95.56 15 ASN B CA 1
ATOM 2143 C C . ASN B 1 15 ? 9.867 -1.293 -26 1 95.56 15 ASN B C 1
ATOM 2145 O O . ASN B 1 15 ? 10.523 -0.451 -25.391 1 95.56 15 ASN B O 1
ATOM 2149 N N . GLN B 1 16 ? 8.82 -1.044 -26.656 1 95.31 16 GLN B N 1
ATOM 2150 C CA . GLN B 1 16 ? 8.344 0.331 -26.766 1 95.31 16 GLN B CA 1
ATOM 2151 C C . GLN B 1 16 ? 7.902 0.861 -25.391 1 95.31 16 GLN B C 1
ATOM 2153 O O . GLN B 1 16 ? 8.242 1.987 -25.031 1 95.31 16 GLN B O 1
ATOM 2158 N N . VAL B 1 17 ? 7.125 0.073 -24.703 1 96.25 17 VAL B N 1
ATOM 2159 C CA . VAL B 1 17 ? 6.621 0.528 -23.406 1 96.25 17 VAL B CA 1
ATOM 2160 C C . VAL B 1 17 ? 7.781 0.7 -22.438 1 96.25 17 VAL B C 1
ATOM 2162 O O . VAL B 1 17 ? 7.781 1.626 -21.625 1 96.25 17 VAL B O 1
ATOM 2165 N N . THR B 1 18 ? 8.742 -0.215 -22.469 1 97.12 18 THR B N 1
ATOM 2166 C CA . THR B 1 18 ? 9.898 -0.133 -21.578 1 97.12 18 THR B CA 1
ATOM 2167 C C . THR B 1 18 ? 10.625 1.199 -21.75 1 97.12 18 THR B C 1
ATOM 2169 O O . THR B 1 18 ? 10.977 1.852 -20.766 1 97.12 18 THR B O 1
ATOM 2172 N N . GLN B 1 19 ? 10.75 1.643 -22.984 1 95.44 19 GLN B N 1
ATOM 2173 C CA . GLN B 1 19 ? 11.414 2.906 -23.281 1 95.44 19 GLN B CA 1
ATOM 2174 C C . GLN B 1 19 ? 10.578 4.094 -22.812 1 95.44 19 GLN B C 1
ATOM 2176 O O . GLN B 1 19 ? 11.117 5.074 -22.297 1 95.44 19 GLN B O 1
ATOM 2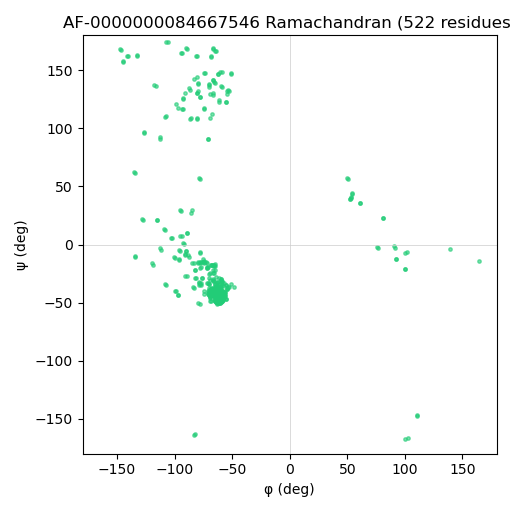181 N N . GLN B 1 20 ? 9.375 3.994 -23.016 1 94.06 20 GLN B N 1
ATOM 2182 C CA . GLN B 1 20 ? 8.477 5.066 -22.578 1 94.06 20 GLN B CA 1
ATOM 2183 C C . GLN B 1 20 ? 8.5 5.234 -21.062 1 94.06 20 GLN B C 1
ATOM 2185 O O . GLN B 1 20 ? 8.5 6.355 -20.562 1 94.06 20 GLN B O 1
ATOM 2190 N N . LEU B 1 21 ? 8.453 4.121 -20.359 1 94.75 21 LEU B N 1
ATOM 2191 C CA . LEU B 1 21 ? 8.492 4.152 -18.906 1 94.75 21 LEU B CA 1
ATOM 2192 C C . LEU B 1 21 ? 9.812 4.738 -18.406 1 94.75 21 LEU B C 1
ATOM 2194 O O . LEU B 1 21 ? 9.82 5.555 -17.484 1 94.75 21 LEU B O 1
ATOM 2198 N N . ALA B 1 22 ? 10.898 4.316 -19.062 1 95.75 22 ALA B N 1
ATOM 2199 C CA . ALA B 1 22 ? 12.211 4.836 -18.688 1 95.75 22 ALA B CA 1
ATOM 2200 C C . ALA B 1 22 ? 12.281 6.348 -18.891 1 95.75 22 ALA B C 1
ATOM 2202 O O . ALA B 1 22 ? 12.781 7.07 -18.016 1 95.75 22 ALA B O 1
ATOM 2203 N N . THR B 1 23 ? 11.789 6.797 -20.016 1 94.62 23 THR B N 1
ATOM 2204 C CA . THR B 1 23 ? 11.805 8.227 -20.328 1 94.62 23 THR B CA 1
ATOM 2205 C C . THR B 1 23 ? 11.031 9.016 -19.281 1 94.62 23 THR B C 1
ATOM 2207 O O . THR B 1 23 ? 11.484 10.062 -18.828 1 94.62 23 THR B O 1
ATOM 2210 N N . HIS B 1 24 ? 9.906 8.5 -18.891 1 91.75 24 HIS B N 1
ATOM 2211 C CA . HIS B 1 24 ? 9.055 9.156 -17.906 1 91.75 24 HIS B CA 1
ATOM 2212 C C . HIS B 1 24 ? 9.75 9.242 -16.547 1 91.75 24 HIS B C 1
ATOM 2214 O O . HIS B 1 24 ? 9.773 10.312 -15.93 1 91.75 24 HIS B O 1
ATOM 2220 N N . VAL B 1 25 ? 10.297 8.156 -16.062 1 94.56 25 VAL B N 1
ATOM 2221 C CA . VAL B 1 25 ? 10.906 8.094 -14.742 1 94.56 25 VAL B CA 1
ATOM 2222 C C . VAL B 1 25 ? 12.172 8.945 -14.719 1 94.56 25 VAL B C 1
ATOM 2224 O O . VAL B 1 25 ? 12.391 9.719 -13.781 1 94.56 25 VAL B O 1
ATOM 2227 N N . GLU B 1 26 ? 12.906 8.922 -15.797 1 95.88 26 GLU B N 1
ATOM 2228 C CA . GLU B 1 26 ? 14.211 9.57 -15.844 1 95.88 26 GLU B CA 1
ATOM 2229 C C . GLU B 1 26 ? 14.07 11.078 -16.016 1 95.88 26 GLU B C 1
ATOM 2231 O O . GLU B 1 26 ? 15.031 11.82 -15.805 1 95.88 26 GLU B O 1
ATOM 2236 N N . ALA B 1 27 ? 12.945 11.516 -16.391 1 92.88 27 ALA B N 1
ATOM 2237 C CA . ALA B 1 27 ? 12.711 12.945 -16.578 1 92.88 27 ALA B CA 1
ATOM 2238 C C . ALA B 1 27 ? 12.492 13.648 -15.234 1 92.88 27 ALA B C 1
ATOM 2240 O O . ALA B 1 27 ? 12.391 14.875 -15.18 1 92.88 27 ALA B O 1
ATOM 2241 N N . ALA B 1 28 ? 12.398 12.891 -14.102 1 92.69 28 ALA B N 1
ATOM 2242 C CA . ALA B 1 28 ? 12.18 13.492 -12.789 1 92.69 28 ALA B CA 1
ATOM 2243 C C . ALA B 1 28 ? 13.297 14.469 -12.445 1 92.69 28 ALA B C 1
ATOM 2245 O O . ALA B 1 28 ? 14.484 14.148 -12.594 1 92.69 28 ALA B O 1
ATOM 2246 N N . PRO B 1 29 ? 13 15.648 -11.922 1 92.44 29 PRO B N 1
ATOM 2247 C CA . PRO B 1 29 ? 14.008 16.688 -11.711 1 92.44 29 PRO B CA 1
ATOM 2248 C C . PRO B 1 29 ? 14.805 16.484 -10.422 1 92.44 29 PRO B C 1
ATOM 2250 O O . PRO B 1 29 ? 15.867 17.094 -10.25 1 92.44 29 PRO B O 1
ATOM 2253 N N . THR B 1 30 ? 14.273 15.734 -9.453 1 94.06 30 THR B N 1
ATOM 2254 C CA . THR B 1 30 ? 14.953 15.508 -8.188 1 94.06 30 THR B CA 1
ATOM 2255 C C . THR B 1 30 ? 14.93 14.023 -7.828 1 94.06 30 THR B C 1
ATOM 2257 O O . THR B 1 30 ? 14.117 13.258 -8.352 1 94.06 30 THR B O 1
ATOM 2260 N N . PRO B 1 31 ? 15.789 13.625 -6.91 1 93.94 31 PRO B N 1
ATOM 2261 C CA . PRO B 1 31 ? 15.805 12.219 -6.48 1 93.94 31 PRO B CA 1
ATOM 2262 C C . PRO B 1 31 ? 14.484 11.789 -5.848 1 93.94 31 PRO B C 1
ATOM 2264 O O . PRO B 1 31 ? 14.023 10.664 -6.066 1 93.94 31 PRO B O 1
ATOM 2267 N N . VAL B 1 32 ? 13.859 12.664 -5.086 1 92.44 32 VAL B N 1
ATOM 2268 C CA . VAL B 1 32 ? 12.594 12.32 -4.441 1 92.44 32 VAL B CA 1
ATOM 2269 C C . VAL B 1 32 ? 11.523 12.086 -5.5 1 92.44 32 VAL B C 1
ATOM 2271 O O . VAL B 1 32 ? 10.766 11.117 -5.414 1 92.44 32 VAL B O 1
ATOM 2274 N N . GLU B 1 33 ? 11.531 12.914 -6.473 1 91.25 33 GLU B N 1
ATOM 2275 C CA . GLU B 1 33 ? 10.531 12.773 -7.523 1 91.25 33 GLU B CA 1
ATOM 2276 C C . GLU B 1 33 ? 10.789 11.531 -8.367 1 91.25 33 GLU B C 1
ATOM 2278 O O . GLU B 1 33 ? 9.844 10.867 -8.805 1 91.25 33 GLU B O 1
ATOM 2283 N N . LEU B 1 34 ? 12.031 11.258 -8.633 1 94.69 34 LEU B N 1
ATOM 2284 C CA . LEU B 1 34 ? 12.367 10.039 -9.359 1 94.69 34 LEU B CA 1
ATOM 2285 C C . LEU B 1 34 ? 11.891 8.805 -8.594 1 94.69 34 LEU B C 1
ATOM 2287 O O . LEU B 1 34 ? 11.289 7.902 -9.172 1 94.69 34 LEU B O 1
ATOM 2291 N N . LYS B 1 35 ? 12.125 8.852 -7.312 1 94.12 35 LYS B N 1
ATOM 2292 C CA . LYS B 1 35 ? 11.711 7.738 -6.461 1 94.12 35 LYS B CA 1
ATOM 2293 C C . LYS B 1 35 ? 10.195 7.578 -6.453 1 94.12 35 LYS B C 1
ATOM 2295 O O . LYS B 1 35 ? 9.688 6.457 -6.488 1 94.12 35 LYS B O 1
ATOM 2300 N N . VAL B 1 36 ? 9.492 8.602 -6.43 1 91.81 36 VAL B N 1
ATOM 2301 C CA . VAL B 1 36 ? 8.031 8.562 -6.441 1 91.81 36 VAL B CA 1
ATOM 2302 C C . VAL B 1 36 ? 7.539 7.941 -7.746 1 91.81 36 VAL B C 1
ATOM 2304 O O . VAL B 1 36 ? 6.637 7.102 -7.738 1 91.81 36 VAL B O 1
ATOM 2307 N N . ARG B 1 37 ? 8.117 8.336 -8.867 1 92.06 37 ARG B N 1
ATOM 2308 C CA . ARG B 1 37 ? 7.711 7.801 -10.156 1 92.06 37 ARG B CA 1
ATOM 2309 C C . ARG B 1 37 ? 8.023 6.309 -10.25 1 92.06 37 ARG B C 1
ATOM 2311 O O . ARG B 1 37 ? 7.203 5.527 -10.742 1 92.06 37 ARG B O 1
ATOM 2318 N N . LEU B 1 38 ? 9.172 6.016 -9.766 1 95 38 LEU B N 1
ATOM 2319 C CA . LEU B 1 38 ? 9.594 4.621 -9.789 1 95 38 LEU B CA 1
ATOM 2320 C C . LEU B 1 38 ? 8.695 3.762 -8.906 1 95 38 LEU B C 1
ATOM 2322 O O . LEU B 1 38 ? 8.195 2.727 -9.344 1 95 38 LEU B O 1
ATOM 2326 N N . ASP B 1 39 ? 8.422 4.172 -7.688 1 93.5 39 ASP B N 1
ATOM 2327 C CA . ASP B 1 39 ? 7.57 3.445 -6.754 1 93.5 39 ASP B CA 1
ATOM 2328 C C . ASP B 1 39 ? 6.145 3.334 -7.281 1 93.5 39 ASP B C 1
ATOM 2330 O O . ASP B 1 39 ? 5.492 2.301 -7.113 1 93.5 39 ASP B O 1
ATOM 2334 N N . SER B 1 40 ? 5.715 4.391 -7.887 1 91.62 40 SER B N 1
ATOM 2335 C CA . SER B 1 40 ? 4.363 4.391 -8.438 1 91.62 40 SER B CA 1
ATOM 2336 C C . SER B 1 40 ? 4.23 3.373 -9.57 1 91.62 40 SER B C 1
ATOM 2338 O O . SER B 1 40 ? 3.176 2.756 -9.727 1 91.62 40 SER B O 1
ATOM 2340 N N . LEU B 1 41 ? 5.223 3.289 -10.32 1 93.44 41 LEU B N 1
ATOM 2341 C CA . LEU B 1 41 ? 5.219 2.293 -11.383 1 93.44 41 LEU B CA 1
ATOM 2342 C C . LEU B 1 41 ? 5.121 0.883 -10.812 1 93.44 41 LEU B C 1
ATOM 2344 O O . LEU B 1 41 ? 4.309 0.078 -11.266 1 93.44 41 LEU B O 1
ATOM 2348 N N . TRP B 1 42 ? 5.949 0.574 -9.797 1 95.88 42 TRP B N 1
ATOM 2349 C CA . TRP B 1 42 ? 5.895 -0.742 -9.172 1 95.88 42 TRP B CA 1
ATOM 2350 C C . TRP B 1 42 ? 4.516 -1.008 -8.578 1 95.88 42 TRP B C 1
ATOM 2352 O O . TRP B 1 42 ? 3.949 -2.086 -8.773 1 95.88 42 TRP B O 1
ATOM 2362 N N . GLU B 1 43 ? 3.986 -0.051 -7.895 1 92.94 43 GLU B N 1
ATOM 2363 C CA . GLU B 1 43 ? 2.672 -0.188 -7.273 1 92.94 43 GLU B CA 1
ATOM 2364 C C . GLU B 1 43 ? 1.597 -0.485 -8.312 1 92.94 43 GLU B C 1
ATOM 2366 O O . GLU B 1 43 ? 0.748 -1.354 -8.109 1 92.94 43 GLU B O 1
ATOM 2371 N N . PHE B 1 44 ? 1.707 0.233 -9.352 1 91.38 44 PHE B N 1
ATOM 2372 C CA . PHE B 1 44 ? 0.716 0.042 -10.406 1 91.38 44 PHE B CA 1
ATOM 2373 C C . PHE B 1 44 ? 0.795 -1.37 -10.969 1 91.38 44 PHE B C 1
ATOM 2375 O O . PHE B 1 44 ? -0.23 -2.031 -11.156 1 91.38 44 PHE B O 1
ATOM 2382 N N . LEU B 1 45 ? 1.939 -1.761 -11.32 1 96.06 45 LEU B N 1
ATOM 2383 C CA . LEU B 1 45 ? 2.115 -3.092 -11.891 1 96.06 45 LEU B CA 1
ATOM 2384 C C . LEU B 1 45 ? 1.658 -4.168 -10.906 1 96.06 45 LEU B C 1
ATOM 2386 O O . LEU B 1 45 ? 0.961 -5.109 -11.297 1 96.06 45 LEU B O 1
ATOM 2390 N N . ASN B 1 46 ? 2.006 -4.023 -9.625 1 96.25 46 ASN B N 1
ATOM 2391 C CA . ASN B 1 46 ? 1.593 -4.992 -8.617 1 96.25 46 ASN B CA 1
ATOM 2392 C C . ASN B 1 46 ? 0.076 -5.02 -8.453 1 96.25 46 ASN B C 1
ATOM 2394 O O . ASN B 1 46 ? -0.531 -6.094 -8.445 1 96.25 46 ASN B O 1
ATOM 2398 N N . ASP B 1 47 ? -0.502 -3.895 -8.352 1 93.38 47 ASP B N 1
ATOM 2399 C CA . ASP B 1 47 ? -1.948 -3.816 -8.164 1 93.38 47 ASP B CA 1
ATOM 2400 C C . ASP B 1 47 ? -2.686 -4.422 -9.352 1 93.38 47 ASP B C 1
ATOM 2402 O O . ASP B 1 47 ? -3.697 -5.105 -9.18 1 93.38 47 ASP B O 1
ATOM 2406 N N . THR B 1 48 ? -2.164 -4.121 -10.523 1 94.25 48 THR B N 1
ATOM 2407 C CA . THR B 1 48 ? -2.783 -4.648 -11.734 1 94.25 48 THR B CA 1
ATOM 2408 C C . THR B 1 48 ? -2.654 -6.168 -11.797 1 94.25 48 THR B C 1
ATOM 2410 O O . THR B 1 48 ? -3.619 -6.867 -12.117 1 94.25 48 THR B O 1
ATOM 2413 N N . ALA B 1 49 ? -1.473 -6.672 -11.461 1 97.31 49 ALA B N 1
ATOM 2414 C CA . ALA B 1 49 ? -1.231 -8.109 -11.477 1 97.31 49 ALA B CA 1
ATOM 2415 C C . ALA B 1 49 ? -2.158 -8.836 -10.508 1 97.31 49 ALA B C 1
ATOM 2417 O O . ALA B 1 49 ? -2.613 -9.953 -10.789 1 97.31 49 ALA B O 1
ATOM 2418 N N . VAL B 1 50 ? -2.43 -8.227 -9.398 1 96.62 50 VAL B N 1
ATOM 2419 C CA . VAL B 1 50 ? -3.262 -8.859 -8.383 1 96.62 50 VAL B CA 1
ATOM 2420 C C . VAL B 1 50 ? -4.734 -8.742 -8.773 1 96.62 50 VAL B C 1
ATOM 2422 O O . VAL B 1 50 ? -5.516 -9.672 -8.547 1 96.62 50 VAL B O 1
ATOM 2425 N N . ALA B 1 51 ? -5.059 -7.707 -9.398 1 93.44 51 ALA B N 1
ATOM 2426 C CA . ALA B 1 51 ? -6.453 -7.492 -9.781 1 93.44 51 ALA B CA 1
ATOM 2427 C C . ALA B 1 51 ? -6.824 -8.336 -11 1 93.44 51 ALA B C 1
ATOM 2429 O O . ALA B 1 51 ? -7.961 -8.797 -11.117 1 93.44 51 ALA B O 1
ATOM 2430 N N . LEU B 1 52 ? -5.828 -8.5 -11.898 1 93.5 52 LEU B N 1
ATOM 2431 C CA . LEU B 1 52 ? -6.051 -9.18 -13.172 1 93.5 52 LEU B CA 1
ATOM 2432 C C . LEU B 1 52 ? -5.043 -10.305 -13.367 1 93.5 52 LEU B C 1
ATOM 2434 O O . LEU B 1 52 ? -3.984 -10.102 -13.969 1 93.5 52 LEU B O 1
ATOM 2438 N N . PRO B 1 53 ? -5.469 -11.555 -13.008 1 94.12 53 PRO B N 1
ATOM 2439 C CA . PRO B 1 53 ? -4.535 -12.68 -13.125 1 94.12 53 PRO B CA 1
ATOM 2440 C C . PRO B 1 53 ? -3.963 -12.82 -14.531 1 94.12 53 PRO B C 1
ATOM 2442 O O . PRO B 1 53 ? -2.793 -13.18 -14.695 1 94.12 53 PRO B O 1
ATOM 2445 N N . ALA B 1 54 ? -4.766 -12.508 -15.531 1 93.69 54 ALA B N 1
ATOM 2446 C CA . ALA B 1 54 ? -4.324 -12.641 -16.922 1 93.69 54 ALA B CA 1
ATOM 2447 C C . ALA B 1 54 ? -3.178 -11.68 -17.219 1 93.69 54 ALA B C 1
ATOM 2449 O O . ALA B 1 54 ? -2.426 -11.875 -18.172 1 93.69 54 ALA B O 1
ATOM 2450 N N . ALA B 1 55 ? -2.984 -10.672 -16.438 1 95.81 55 ALA B N 1
ATOM 2451 C CA . ALA B 1 55 ? -1.951 -9.672 -16.672 1 95.81 55 ALA B CA 1
ATOM 2452 C C . ALA B 1 55 ? -0.627 -10.086 -16.031 1 95.81 55 ALA B C 1
ATOM 2454 O O . ALA B 1 55 ? 0.409 -9.469 -16.281 1 95.81 55 ALA B O 1
ATOM 2455 N N . GLN B 1 56 ? -0.61 -11.141 -15.219 1 97.62 56 GLN B N 1
ATOM 2456 C CA . GLN B 1 56 ? 0.566 -11.477 -14.422 1 97.62 56 GLN B CA 1
ATOM 2457 C C . GLN B 1 56 ? 1.75 -11.836 -15.312 1 97.62 56 GLN B C 1
ATOM 2459 O O . GLN B 1 56 ? 2.846 -11.297 -15.156 1 97.62 56 GLN B O 1
ATOM 2464 N N . GLU B 1 57 ? 1.567 -12.672 -16.312 1 97.31 57 GLU B N 1
ATOM 2465 C CA . GLU B 1 57 ? 2.674 -13.086 -17.172 1 97.31 57 GLU B CA 1
ATOM 2466 C C . GLU B 1 57 ? 3.186 -11.914 -18.016 1 97.31 57 GLU B C 1
ATOM 2468 O O . GLU B 1 57 ? 4.395 -11.703 -18.125 1 97.31 57 GLU B O 1
ATOM 2473 N N . PRO B 1 58 ? 2.299 -11.07 -18.609 1 97.56 58 PRO B N 1
ATOM 2474 C CA . PRO B 1 58 ? 2.771 -9.883 -19.312 1 97.56 58 PRO B CA 1
ATOM 2475 C C . PRO B 1 58 ? 3.553 -8.93 -18.406 1 97.56 58 PRO B C 1
ATOM 2477 O O . PRO B 1 58 ? 4.547 -8.336 -18.844 1 97.56 58 PRO B O 1
ATOM 2480 N N . ILE B 1 59 ? 3.115 -8.773 -17.234 1 97.94 59 ILE B N 1
ATOM 2481 C CA . ILE B 1 59 ? 3.773 -7.859 -16.297 1 97.94 59 ILE B CA 1
ATOM 2482 C C . ILE B 1 59 ? 5.156 -8.398 -15.938 1 97.94 59 ILE B C 1
ATOM 2484 O O . ILE B 1 59 ? 6.125 -7.637 -15.867 1 97.94 59 ILE B O 1
ATOM 2488 N N . ILE B 1 60 ? 5.273 -9.711 -15.711 1 98.44 60 ILE B N 1
ATOM 2489 C CA . ILE B 1 60 ? 6.57 -10.32 -15.43 1 98.44 60 ILE B CA 1
ATOM 2490 C C . ILE B 1 60 ? 7.5 -10.133 -16.625 1 98.44 60 ILE B C 1
ATOM 2492 O O . ILE B 1 60 ? 8.68 -9.805 -16.453 1 98.44 60 ILE B O 1
ATOM 2496 N N . THR B 1 61 ? 6.949 -10.266 -17.812 1 98.19 61 THR B N 1
ATOM 2497 C CA . THR B 1 61 ? 7.719 -10.016 -19.031 1 98.19 61 THR B CA 1
ATOM 2498 C C . THR B 1 61 ? 8.211 -8.578 -19.062 1 98.19 61 THR B C 1
ATOM 2500 O O . THR B 1 61 ? 9.367 -8.312 -19.406 1 98.19 61 THR B O 1
ATOM 2503 N N . LEU B 1 62 ? 7.363 -7.691 -18.75 1 97.94 62 LEU B N 1
ATOM 2504 C CA . LEU B 1 62 ? 7.711 -6.273 -18.734 1 97.94 62 LEU B CA 1
ATOM 2505 C C . LEU B 1 62 ? 8.805 -5.996 -17.703 1 97.94 62 LEU B C 1
ATOM 2507 O O . LEU B 1 62 ? 9.75 -5.258 -17.984 1 97.94 62 LEU B O 1
ATOM 2511 N N . LEU B 1 63 ? 8.68 -6.547 -16.5 1 98.25 63 LEU B N 1
ATOM 2512 C CA . LEU B 1 63 ? 9.672 -6.355 -15.453 1 98.25 63 LEU B CA 1
ATOM 2513 C C . LEU B 1 63 ? 11.039 -6.867 -15.898 1 98.25 63 LEU B C 1
ATOM 2515 O O . LEU B 1 63 ? 12.062 -6.223 -15.641 1 98.25 63 LEU B O 1
ATOM 2519 N N . LYS B 1 64 ? 11.047 -8.031 -16.547 1 98.19 64 LYS B N 1
ATOM 2520 C CA . LYS B 1 64 ? 12.297 -8.57 -17.062 1 98.19 64 LYS B CA 1
ATOM 2521 C C . LYS B 1 64 ? 12.914 -7.625 -18.094 1 98.19 64 LYS B C 1
ATOM 2523 O O . LYS B 1 64 ? 14.133 -7.426 -18.109 1 98.19 64 LYS B O 1
ATOM 2528 N N . ALA B 1 65 ? 12.094 -7.062 -18.953 1 98 65 ALA B N 1
ATOM 2529 C CA . ALA B 1 65 ? 12.57 -6.109 -19.953 1 98 65 ALA B CA 1
ATOM 2530 C C . ALA B 1 65 ? 13.125 -4.852 -19.281 1 98 65 ALA B C 1
ATOM 2532 O O . ALA B 1 65 ? 14.164 -4.328 -19.688 1 98 65 ALA B O 1
ATOM 2533 N N . ILE B 1 66 ? 12.477 -4.34 -18.281 1 97.81 66 ILE B N 1
ATOM 2534 C CA . ILE B 1 66 ? 12.883 -3.143 -17.562 1 97.81 66 ILE B CA 1
ATOM 2535 C C . ILE B 1 66 ? 14.266 -3.348 -16.953 1 97.81 66 ILE B C 1
ATOM 2537 O O . ILE B 1 66 ? 15.094 -2.43 -16.953 1 97.81 66 ILE B O 1
ATOM 2541 N N . LYS B 1 67 ? 14.578 -4.527 -16.5 1 97.81 67 LYS B N 1
ATOM 2542 C CA . LYS B 1 67 ? 15.852 -4.832 -15.844 1 97.81 67 LYS B CA 1
ATOM 2543 C C . LYS B 1 67 ? 17.016 -4.754 -16.828 1 97.81 67 LYS B C 1
ATOM 2545 O O . LYS B 1 67 ? 18.172 -4.688 -16.422 1 97.81 67 LYS B O 1
ATOM 2550 N N . THR B 1 68 ? 16.703 -4.801 -18.078 1 97.62 68 THR B N 1
ATOM 2551 C CA . THR B 1 68 ? 17.766 -4.773 -19.094 1 97.62 68 THR B CA 1
ATOM 2552 C C . THR B 1 68 ? 18.078 -3.338 -19.5 1 97.62 68 THR B C 1
ATOM 2554 O O . THR B 1 68 ? 19 -3.102 -20.281 1 97.62 68 THR B O 1
ATOM 2557 N N . LEU B 1 69 ? 17.344 -2.373 -19.031 1 97.88 69 LEU B N 1
ATOM 2558 C CA . LEU B 1 69 ? 17.609 -0.972 -19.344 1 97.88 69 LEU B CA 1
ATOM 2559 C C . LEU B 1 69 ? 18.984 -0.555 -18.828 1 97.88 69 LEU B C 1
ATOM 2561 O O . LEU B 1 69 ? 19.453 -1.08 -17.812 1 97.88 69 LEU B O 1
ATOM 2565 N N . PRO B 1 70 ? 19.609 0.348 -19.562 1 96.94 70 PRO B N 1
ATOM 2566 C CA . PRO B 1 70 ? 20.906 0.844 -19.078 1 96.94 70 PRO B CA 1
ATOM 2567 C C . PRO B 1 70 ? 20.781 1.651 -17.781 1 96.94 70 PRO B C 1
ATOM 2569 O O . PRO B 1 70 ? 19.672 2.004 -17.375 1 96.94 70 PRO B O 1
ATOM 2572 N N . GLN B 1 71 ? 21.922 1.909 -17.203 1 97.19 71 GLN B N 1
ATOM 2573 C CA . GLN B 1 71 ? 21.984 2.764 -16.016 1 97.19 71 GLN B CA 1
ATOM 2574 C C . GLN B 1 71 ? 21.312 4.105 -16.281 1 97.19 71 GLN B C 1
ATOM 2576 O O . GLN B 1 71 ? 21.5 4.711 -17.344 1 97.19 71 GLN B O 1
ATOM 2581 N N . GLY B 1 72 ? 20.469 4.496 -15.352 1 96.31 72 GLY B N 1
ATOM 2582 C CA . GLY B 1 72 ? 19.766 5.762 -15.5 1 96.31 72 GLY B CA 1
ATOM 2583 C C . GLY B 1 72 ? 20.469 6.922 -14.828 1 96.31 72 GLY B C 1
ATOM 2584 O O . GLY B 1 72 ? 21.359 6.719 -14 1 96.31 72 GLY B O 1
ATOM 2585 N N . PRO B 1 73 ? 20.062 8.062 -15.172 1 96.81 73 PRO B N 1
ATOM 2586 C CA . PRO B 1 73 ? 20.625 9.25 -14.516 1 96.81 73 PRO B CA 1
ATOM 2587 C C . PRO B 1 73 ? 20.109 9.438 -13.102 1 96.81 73 PRO B C 1
ATOM 2589 O O . PRO B 1 73 ? 18.984 9.031 -12.789 1 96.81 73 PRO B O 1
ATOM 2592 N N . GLU B 1 74 ? 20.906 9.984 -12.211 1 95.31 74 GLU B N 1
ATOM 2593 C CA . GLU B 1 74 ? 20.469 10.422 -10.883 1 95.31 74 GLU B CA 1
ATOM 2594 C C . GLU B 1 74 ? 20.438 11.945 -10.789 1 95.31 74 GLU B C 1
ATOM 2596 O O . GLU B 1 74 ? 21.484 12.594 -10.812 1 95.31 74 GLU B O 1
ATOM 2601 N N . PRO B 1 75 ? 19.297 12.492 -10.719 1 95.81 75 PRO B N 1
ATOM 2602 C CA . PRO B 1 75 ? 19.234 13.953 -10.641 1 95.81 75 PRO B CA 1
ATOM 2603 C C . PRO B 1 75 ? 19.766 14.5 -9.312 1 95.81 75 PRO B C 1
ATOM 2605 O O . PRO B 1 75 ? 19.984 13.734 -8.367 1 95.81 75 PRO B O 1
ATOM 2608 N N . GLU B 1 76 ? 20.094 15.797 -9.281 1 94.31 76 GLU B N 1
ATOM 2609 C CA . GLU B 1 76 ? 20.484 16.516 -8.07 1 94.31 76 GLU B CA 1
ATOM 2610 C C . GLU B 1 76 ? 19.266 17.125 -7.379 1 94.31 76 GLU B C 1
ATOM 2612 O O . GLU B 1 76 ? 18.141 17.047 -7.898 1 94.31 76 GLU B O 1
ATOM 2617 N N . GLY B 1 77 ? 19.516 17.594 -6.141 1 92.19 77 GLY B N 1
ATOM 2618 C CA . GLY B 1 77 ? 18.453 18.312 -5.477 1 92.19 77 GLY B CA 1
ATOM 2619 C C . GLY B 1 77 ? 17.859 17.562 -4.297 1 92.19 77 GLY B C 1
ATOM 2620 O O . GLY B 1 77 ? 18.562 16.812 -3.613 1 92.19 77 GLY B O 1
ATOM 2621 N N . GLU B 1 78 ? 16.578 17.781 -4.109 1 88.62 78 GLU B N 1
ATOM 2622 C CA . GLU B 1 78 ? 15.891 17.266 -2.93 1 88.62 78 GLU B CA 1
ATOM 2623 C C . GLU B 1 78 ? 15.945 15.742 -2.879 1 88.62 78 GLU B C 1
ATOM 2625 O O . GLU B 1 78 ? 15.586 15.07 -3.848 1 88.62 78 GLU B O 1
ATOM 2630 N N . GLY B 1 79 ? 16.438 15.188 -1.836 1 88.31 79 GLY B N 1
ATOM 2631 C CA . GLY B 1 79 ? 16.5 13.75 -1.62 1 88.31 79 GLY B CA 1
ATOM 2632 C C . GLY B 1 79 ? 17.859 13.156 -1.917 1 88.31 79 GLY B C 1
ATOM 2633 O O . GLY B 1 79 ? 18.094 11.977 -1.65 1 88.31 79 GLY B O 1
ATOM 2634 N N . LYS B 1 80 ? 18.719 13.93 -2.441 1 88.44 80 LYS B N 1
ATOM 2635 C CA . LYS B 1 80 ? 20.031 13.43 -2.859 1 88.44 80 LYS B CA 1
ATOM 2636 C C . LYS B 1 80 ? 20.734 12.719 -1.711 1 88.44 80 LYS B C 1
ATOM 2638 O O . LYS B 1 80 ? 21.375 11.688 -1.913 1 88.44 80 LYS B O 1
ATOM 2643 N N . GLU B 1 81 ? 20.578 13.211 -0.552 1 83.5 81 GLU B N 1
ATOM 2644 C CA . GLU B 1 81 ? 21.328 12.719 0.592 1 83.5 81 GLU B CA 1
ATOM 2645 C C . GLU B 1 81 ? 20.688 11.477 1.19 1 83.5 81 GLU B C 1
ATOM 2647 O O . GLU B 1 81 ? 21.344 10.711 1.904 1 83.5 81 GLU B O 1
ATOM 2652 N N . HIS B 1 82 ? 19.375 11.203 0.821 1 84.62 82 HIS B N 1
ATOM 2653 C CA . HIS B 1 82 ? 18.75 10.148 1.607 1 84.62 82 HIS B CA 1
ATOM 2654 C C . HIS B 1 82 ? 18 9.164 0.713 1 84.62 82 HIS B C 1
ATOM 2656 O O . HIS B 1 82 ? 17.578 8.102 1.173 1 84.62 82 HIS B O 1
ATOM 2662 N N . ILE B 1 83 ? 17.859 9.508 -0.517 1 88.44 83 ILE B N 1
ATOM 2663 C CA . ILE B 1 83 ? 17.219 8.57 -1.43 1 88.44 83 ILE B CA 1
ATOM 2664 C C . ILE B 1 83 ? 18.266 7.707 -2.115 1 88.44 83 ILE B C 1
ATOM 2666 O O . ILE B 1 83 ? 19.219 8.227 -2.709 1 88.44 83 ILE B O 1
ATOM 2670 N N . ASP B 1 84 ? 18.062 6.418 -1.987 1 88.94 84 ASP B N 1
ATOM 2671 C CA . ASP B 1 84 ? 18.969 5.469 -2.625 1 88.94 84 ASP B CA 1
ATOM 2672 C C . ASP B 1 84 ? 18.469 5.07 -4.008 1 88.94 84 ASP B C 1
ATOM 2674 O O . ASP B 1 84 ? 17.391 4.477 -4.137 1 88.94 84 ASP B O 1
ATOM 2678 N N . LEU B 1 85 ? 19.219 5.391 -5.027 1 93.69 85 LEU B N 1
ATOM 2679 C CA . LEU B 1 85 ? 18.875 5.047 -6.402 1 93.69 85 LEU B CA 1
ATOM 2680 C C . LEU B 1 85 ? 19.891 4.074 -6.992 1 93.69 85 LEU B C 1
ATOM 2682 O O . LEU B 1 85 ? 20.078 4.023 -8.211 1 93.69 85 LEU B O 1
ATOM 2686 N N . ASP B 1 86 ? 20.594 3.395 -6.105 1 93.56 86 ASP B N 1
ATOM 2687 C CA . ASP B 1 86 ? 21.547 2.332 -6.445 1 93.56 86 ASP B CA 1
ATOM 2688 C C . ASP B 1 86 ? 22.562 2.812 -7.473 1 93.56 86 ASP B C 1
ATOM 2690 O O . ASP B 1 86 ? 22.844 2.117 -8.453 1 93.56 86 ASP B O 1
ATOM 2694 N N . ASP B 1 87 ? 23.016 4.008 -7.32 1 93.62 87 ASP B N 1
ATOM 2695 C CA . ASP B 1 87 ? 24.031 4.605 -8.188 1 93.62 87 ASP B CA 1
ATOM 2696 C C . ASP B 1 87 ? 23.625 4.488 -9.656 1 93.62 87 ASP B C 1
ATOM 2698 O O . ASP B 1 87 ? 24.453 4.105 -10.5 1 93.62 87 ASP B O 1
ATOM 2702 N N . GLY B 1 88 ? 22.391 4.664 -9.938 1 95.38 88 GLY B N 1
ATOM 2703 C CA . GLY B 1 88 ? 21.906 4.695 -11.305 1 95.38 88 GLY B CA 1
ATOM 2704 C C . GLY B 1 88 ? 21.469 3.332 -11.812 1 95.38 88 GLY B C 1
ATOM 2705 O O . GLY B 1 88 ? 20.938 3.221 -12.914 1 95.38 88 GLY B O 1
ATOM 2706 N N . GLU B 1 89 ? 21.609 2.275 -11.039 1 97.12 89 GLU B N 1
ATOM 2707 C CA . GLU B 1 89 ? 21.266 0.922 -11.453 1 97.12 89 GLU B CA 1
ATOM 2708 C C . GLU B 1 89 ? 19.844 0.554 -11.023 1 97.12 89 GLU B C 1
ATOM 2710 O O . GLU B 1 89 ? 19.547 -0.622 -10.805 1 97.12 89 GLU B O 1
ATOM 2715 N N . TYR B 1 90 ? 18.953 1.604 -10.914 1 97.06 90 TYR B N 1
ATOM 2716 C CA . TYR B 1 90 ? 17.641 1.376 -10.344 1 97.06 90 TYR B CA 1
ATOM 2717 C C . TYR B 1 90 ? 16.766 0.574 -11.297 1 97.06 90 TYR B C 1
ATOM 2719 O O . TYR B 1 90 ? 15.758 -0.018 -10.883 1 97.06 90 TYR B O 1
ATOM 2727 N N . TRP B 1 91 ? 17.078 0.44 -12.562 1 97.75 91 TRP B N 1
ATOM 2728 C CA . TRP B 1 91 ? 16.359 -0.438 -13.477 1 97.75 91 TRP B CA 1
ATOM 2729 C C . TRP B 1 91 ? 16.781 -1.891 -13.281 1 97.75 91 TRP B C 1
ATOM 2731 O O . TRP B 1 91 ? 15.938 -2.754 -13 1 97.75 91 TRP B O 1
ATOM 2741 N N . LYS B 1 92 ? 18.062 -2.141 -13.289 1 96.69 92 LYS B N 1
ATOM 2742 C CA . LYS B 1 92 ? 18.609 -3.486 -13.172 1 96.69 92 LYS B CA 1
ATOM 2743 C C . LYS B 1 92 ? 18.281 -4.098 -11.812 1 96.69 92 LYS B C 1
ATOM 2745 O O . LYS B 1 92 ? 17.953 -5.281 -11.727 1 96.69 92 LYS B O 1
ATOM 2750 N N . GLU B 1 93 ? 18.312 -3.258 -10.828 1 95.69 93 GLU B N 1
ATOM 2751 C CA . GLU B 1 93 ? 18.141 -3.738 -9.461 1 95.69 93 GLU B CA 1
ATOM 2752 C C . GLU B 1 93 ? 16.672 -3.711 -9.047 1 95.69 93 GLU B C 1
ATOM 2754 O O . GLU B 1 93 ? 16.297 -4.234 -7.992 1 95.69 93 GLU B O 1
ATOM 2759 N N . LEU B 1 94 ? 15.836 -3.109 -9.898 1 96.81 94 LEU B N 1
ATOM 2760 C CA . LEU B 1 94 ? 14.453 -2.867 -9.523 1 96.81 94 LEU B CA 1
ATOM 2761 C C . LEU B 1 94 ? 14.375 -2.195 -8.156 1 96.81 94 LEU B C 1
ATOM 2763 O O . LEU B 1 94 ? 13.688 -2.686 -7.254 1 96.81 94 LEU B O 1
ATOM 2767 N N . THR B 1 95 ? 15.047 -1.056 -8.102 1 95.19 95 THR B N 1
ATOM 2768 C CA . THR B 1 95 ? 15.156 -0.358 -6.828 1 95.19 95 THR B CA 1
ATOM 2769 C C . THR B 1 95 ? 13.773 -0.095 -6.238 1 95.19 95 THR B C 1
ATOM 2771 O O . THR B 1 95 ? 12.906 0.486 -6.902 1 95.19 95 THR B O 1
ATOM 2774 N N . GLY B 1 96 ? 13.547 -0.593 -4.996 1 93.19 96 GLY B N 1
ATOM 2775 C CA . GLY B 1 96 ? 12.312 -0.373 -4.258 1 93.19 96 GLY B CA 1
ATOM 2776 C C . GLY B 1 96 ? 11.281 -1.464 -4.484 1 93.19 96 GLY B C 1
ATOM 2777 O O . GLY B 1 96 ? 10.305 -1.563 -3.738 1 93.19 96 GLY B O 1
ATOM 2778 N N . TRP B 1 97 ? 11.492 -2.312 -5.48 1 95.88 97 TRP B N 1
ATOM 2779 C CA . TRP B 1 97 ? 10.516 -3.326 -5.879 1 95.88 97 TRP B CA 1
ATOM 2780 C C . TRP B 1 97 ? 10.227 -4.281 -4.727 1 95.88 97 TRP B C 1
ATOM 2782 O O . TRP B 1 97 ? 9.07 -4.508 -4.375 1 95.88 97 TRP B O 1
ATOM 2792 N N . ALA B 1 98 ? 11.305 -4.797 -4.145 1 94.38 98 ALA B N 1
ATOM 2793 C CA . ALA B 1 98 ? 11.156 -5.82 -3.111 1 94.38 98 ALA B CA 1
ATOM 2794 C C . ALA B 1 98 ? 10.367 -5.285 -1.919 1 94.38 98 ALA B C 1
ATOM 2796 O O . ALA B 1 98 ? 9.492 -5.973 -1.393 1 94.38 98 ALA B O 1
ATOM 2797 N N . ASN B 1 99 ? 10.617 -4.078 -1.52 1 89.81 99 ASN B N 1
ATOM 2798 C CA . ASN B 1 99 ? 9.938 -3.48 -0.379 1 89.81 99 ASN B CA 1
ATOM 2799 C C . ASN B 1 99 ? 8.469 -3.201 -0.691 1 89.81 99 ASN B C 1
ATOM 2801 O O . ASN B 1 99 ? 7.594 -3.434 0.147 1 89.81 99 ASN B O 1
ATOM 2805 N N . ILE B 1 100 ? 8.242 -2.678 -1.857 1 92.69 100 ILE B N 1
ATOM 2806 C CA . ILE B 1 100 ? 6.879 -2.334 -2.256 1 92.69 100 ILE B CA 1
ATOM 2807 C C . ILE B 1 100 ? 6.035 -3.604 -2.365 1 92.69 100 ILE B C 1
ATOM 2809 O O . ILE B 1 100 ? 4.898 -3.645 -1.889 1 92.69 100 ILE B O 1
ATOM 2813 N N . TRP B 1 101 ? 6.559 -4.605 -2.973 1 95.44 101 TRP B N 1
ATOM 2814 C CA . TRP B 1 101 ? 5.828 -5.863 -3.084 1 95.44 101 TRP B CA 1
ATOM 2815 C C . TRP B 1 101 ? 5.582 -6.477 -1.709 1 95.44 101 TRP B C 1
ATOM 2817 O O . TRP B 1 101 ? 4.5 -7.004 -1.441 1 95.44 101 TRP B O 1
ATOM 2827 N N . ALA B 1 102 ? 6.598 -6.426 -0.854 1 91.69 102 ALA B N 1
ATOM 2828 C CA . ALA B 1 102 ? 6.438 -6.945 0.502 1 91.69 102 ALA B CA 1
ATOM 2829 C C . ALA B 1 102 ? 5.285 -6.254 1.222 1 91.69 102 ALA B C 1
ATOM 2831 O O . ALA B 1 102 ? 4.453 -6.914 1.852 1 91.69 102 ALA B O 1
ATOM 2832 N N . ASP B 1 103 ? 5.242 -4.961 1.096 1 87.69 103 ASP B N 1
ATOM 2833 C CA . ASP B 1 103 ? 4.188 -4.188 1.746 1 87.69 103 ASP B CA 1
ATOM 2834 C C . ASP B 1 103 ? 2.816 -4.543 1.176 1 87.69 103 ASP B C 1
ATOM 2836 O O . ASP B 1 103 ? 1.849 -4.699 1.923 1 87.69 103 ASP B O 1
ATOM 2840 N N . ASN B 1 104 ? 2.721 -4.594 -0.115 1 92 104 ASN B N 1
ATOM 2841 C CA . ASN B 1 104 ? 1.464 -4.961 -0.759 1 92 104 ASN B CA 1
ATOM 2842 C C . ASN B 1 104 ? 1.005 -6.355 -0.337 1 92 104 ASN B C 1
ATOM 2844 O O . ASN B 1 104 ? -0.149 -6.539 0.055 1 92 104 ASN B O 1
ATOM 2848 N N . PHE B 1 105 ? 1.913 -7.254 -0.422 1 93.12 105 PHE B N 1
ATOM 2849 C CA . PHE B 1 105 ? 1.598 -8.641 -0.093 1 93.12 105 PHE B CA 1
ATOM 2850 C C . PHE B 1 105 ? 1.094 -8.758 1.341 1 93.12 105 PHE B C 1
ATOM 2852 O O . PHE B 1 105 ? 0.099 -9.438 1.602 1 93.12 105 PHE B O 1
ATOM 2859 N N . ASN B 1 106 ? 1.79 -8.125 2.223 1 87.81 106 ASN B N 1
ATOM 2860 C CA . ASN B 1 106 ? 1.387 -8.125 3.625 1 87.81 106 ASN B CA 1
ATOM 2861 C C . ASN B 1 106 ? -0.014 -7.547 3.803 1 87.81 106 ASN B C 1
ATOM 2863 O O . ASN B 1 106 ? -0.792 -8.031 4.625 1 87.81 106 ASN B O 1
ATOM 2867 N N . SER B 1 107 ? -0.225 -6.496 3.104 1 88.19 107 SER B N 1
ATOM 2868 C CA . SER B 1 107 ? -1.549 -5.887 3.176 1 88.19 107 SER B CA 1
ATOM 2869 C C . SER B 1 107 ? -2.631 -6.863 2.73 1 88.19 107 SER B C 1
ATOM 2871 O O . SER B 1 107 ? -3.68 -6.969 3.369 1 88.19 107 SER B O 1
ATOM 2873 N N . TYR B 1 108 ? -2.465 -7.562 1.643 1 90.38 108 TYR B N 1
ATOM 2874 C CA . TYR B 1 108 ? -3.424 -8.562 1.177 1 90.38 108 TYR B CA 1
ATOM 2875 C C . TYR B 1 108 ? -3.605 -9.664 2.209 1 90.38 108 TYR B C 1
ATOM 2877 O O . TYR B 1 108 ? -4.727 -10.117 2.455 1 90.38 108 TYR B O 1
ATOM 2885 N N . ALA B 1 109 ? -2.479 -10.062 2.816 1 88.62 109 ALA B N 1
ATOM 2886 C CA . ALA B 1 109 ? -2.508 -11.133 3.809 1 88.62 109 ALA B CA 1
ATOM 2887 C C . ALA B 1 109 ? -3.332 -10.727 5.027 1 88.62 109 ALA B C 1
ATOM 2889 O O . ALA B 1 109 ? -4.176 -11.492 5.496 1 88.62 109 ALA B O 1
ATOM 2890 N N . VAL B 1 110 ? -3.102 -9.562 5.473 1 84.06 110 VAL B N 1
ATOM 2891 C CA . VAL B 1 110 ? -3.785 -9.062 6.664 1 84.06 110 VAL B CA 1
ATOM 2892 C C . VAL B 1 110 ? -5.277 -8.906 6.375 1 84.06 110 VAL B C 1
ATOM 2894 O O . VAL B 1 110 ? -6.117 -9.242 7.211 1 84.06 110 VAL B O 1
ATOM 2897 N N . ASN B 1 111 ? -5.621 -8.406 5.27 1 82.69 111 ASN B N 1
ATOM 2898 C CA . ASN B 1 111 ? -7.02 -8.219 4.895 1 82.69 111 ASN B CA 1
ATOM 2899 C C . ASN B 1 111 ? -7.754 -9.555 4.777 1 82.69 111 ASN B C 1
ATOM 2901 O O . ASN B 1 111 ? -8.93 -9.648 5.117 1 82.69 111 ASN B O 1
ATOM 2905 N N . HIS B 1 112 ? -7.098 -10.477 4.324 1 82.81 112 HIS B N 1
ATOM 2906 C CA . HIS B 1 112 ? -7.676 -11.812 4.23 1 82.81 112 HIS B CA 1
ATOM 2907 C C . HIS B 1 112 ? -7.844 -12.438 5.609 1 82.81 112 HIS B C 1
ATOM 2909 O O . HIS B 1 112 ? -8.875 -13.039 5.898 1 82.81 112 HIS B O 1
ATOM 2915 N N . SER B 1 113 ? -6.855 -12.266 6.426 1 79 113 SER B N 1
ATOM 2916 C CA . SER B 1 113 ? -6.848 -12.922 7.73 1 79 113 SER B CA 1
ATOM 2917 C C . SER B 1 113 ? -7.902 -12.328 8.656 1 79 113 SER B C 1
ATOM 2919 O O . SER B 1 113 ? -8.383 -13 9.57 1 79 113 SER B O 1
ATOM 2921 N N . ARG B 1 114 ? -8.281 -11.156 8.438 1 71.25 114 ARG B N 1
ATOM 2922 C CA . ARG B 1 114 ? -9.258 -10.477 9.297 1 71.25 114 ARG B CA 1
ATOM 2923 C C . ARG B 1 114 ? -10.68 -10.914 8.961 1 71.25 114 ARG B C 1
ATOM 2925 O O . ARG B 1 114 ? -11.602 -10.703 9.75 1 71.25 114 ARG B O 1
ATOM 2932 N N . ASP B 1 115 ? -10.75 -11.492 7.863 1 66.62 115 ASP B N 1
ATOM 2933 C CA . ASP B 1 115 ? -12.07 -11.953 7.461 1 66.62 115 ASP B CA 1
ATOM 2934 C C . ASP B 1 115 ? -12.43 -13.273 8.148 1 66.62 115 ASP B C 1
ATOM 2936 O O . ASP B 1 115 ? -11.836 -14.312 7.852 1 66.62 115 ASP B O 1
ATOM 2940 N N . THR B 1 116 ? -13.297 -13.18 9.016 1 62.59 116 THR B N 1
ATOM 2941 C CA . THR B 1 116 ? -13.727 -14.352 9.773 1 62.59 116 THR B CA 1
ATOM 2942 C C . THR B 1 116 ? -15.078 -14.852 9.266 1 62.59 116 THR B C 1
ATOM 2944 O O . THR B 1 116 ? -15.672 -15.758 9.844 1 62.59 116 THR B O 1
ATOM 2947 N N . SER B 1 117 ? -15.438 -14.219 8.266 1 62.78 117 SER B N 1
ATOM 2948 C CA . SER B 1 117 ? -16.781 -14.57 7.805 1 62.78 117 SER B CA 1
ATOM 2949 C C . SER B 1 117 ? -16.766 -15.859 6.996 1 62.78 117 SER B C 1
ATOM 2951 O O . SER B 1 117 ? -15.766 -16.188 6.355 1 62.78 117 SER B O 1
ATOM 2953 N N . GLY B 1 118 ? -17.766 -16.719 7.203 1 63.44 118 GLY B N 1
ATOM 2954 C CA . GLY B 1 118 ? -17.953 -17.844 6.309 1 63.44 118 GLY B CA 1
ATOM 2955 C C . GLY B 1 118 ? -18.219 -17.422 4.871 1 63.44 118 GLY B C 1
ATOM 2956 O O . GLY B 1 118 ? -18.672 -16.312 4.617 1 63.44 118 GLY B O 1
ATOM 2957 N N . SER B 1 119 ? -17.828 -18.156 3.971 1 66 119 SER B N 1
ATOM 2958 C CA . SER B 1 119 ? -17.922 -17.875 2.543 1 66 119 SER B CA 1
ATOM 2959 C C . SER B 1 119 ? -19.312 -17.406 2.15 1 66 119 SER B C 1
ATOM 2961 O O . SER B 1 119 ? -19.469 -16.531 1.307 1 66 119 SER B O 1
ATOM 2963 N N . GLN B 1 120 ? -20.203 -17.906 2.717 1 68.12 120 GLN B N 1
ATOM 2964 C CA . GLN B 1 120 ? -21.578 -17.609 2.34 1 68.12 120 GLN B CA 1
ATOM 2965 C C . GLN B 1 120 ? -22.016 -16.25 2.863 1 68.12 120 GLN B C 1
ATOM 2967 O O . GLN B 1 120 ? -22.953 -15.656 2.336 1 68.12 120 GLN B O 1
ATOM 2972 N N . ASP B 1 121 ? -21.406 -15.797 3.738 1 76.31 121 ASP B N 1
ATOM 2973 C CA . ASP B 1 121 ? -21.844 -14.578 4.41 1 76.31 121 ASP B CA 1
ATOM 2974 C C . ASP B 1 121 ? -20.938 -13.406 4.059 1 76.31 121 ASP B C 1
ATOM 2976 O O . ASP B 1 121 ? -21.109 -12.305 4.594 1 76.31 121 ASP B O 1
ATOM 2980 N N . ARG B 1 122 ? -20.156 -13.656 3.062 1 79.88 122 ARG B N 1
ATOM 2981 C CA . ARG B 1 122 ? -19.188 -12.602 2.762 1 79.88 122 ARG B CA 1
ATOM 2982 C C . ARG B 1 122 ? -19.828 -11.484 1.958 1 79.88 122 ARG B C 1
ATOM 2984 O O . ARG B 1 122 ? -20.578 -11.734 1.015 1 79.88 122 ARG B O 1
ATOM 2991 N N . THR B 1 123 ? -19.594 -10.312 2.434 1 81.88 123 THR B N 1
ATOM 2992 C CA . THR B 1 123 ? -19.969 -9.141 1.651 1 81.88 123 THR B CA 1
ATOM 2993 C C . THR B 1 123 ? -19.156 -9.078 0.357 1 81.88 123 THR B C 1
ATOM 2995 O O . THR B 1 123 ? -18.234 -9.867 0.153 1 81.88 123 THR B O 1
ATOM 2998 N N . LYS B 1 124 ? -19.562 -8.242 -0.567 1 81.31 124 LYS B N 1
ATOM 2999 C CA . LYS B 1 124 ? -18.828 -8.039 -1.809 1 81.31 124 LYS B CA 1
ATOM 3000 C C . LYS B 1 124 ? -17.375 -7.656 -1.527 1 81.31 124 LYS B C 1
ATOM 3002 O O . LYS B 1 124 ? -16.453 -8.133 -2.199 1 81.31 124 LYS B O 1
ATOM 3007 N N . GLU B 1 125 ? -17.156 -6.879 -0.535 1 78.12 125 GLU B N 1
ATOM 3008 C CA . GLU B 1 125 ? -15.828 -6.414 -0.161 1 78.12 125 GLU B CA 1
ATOM 3009 C C . GLU B 1 125 ? -14.969 -7.562 0.366 1 78.12 125 GLU B C 1
ATOM 3011 O O . GLU B 1 125 ? -13.781 -7.66 0.045 1 78.12 125 GLU B O 1
ATOM 3016 N N . GLN B 1 126 ? -15.602 -8.367 1.081 1 82.88 126 GLN B N 1
ATOM 3017 C CA . GLN B 1 126 ? -14.883 -9.5 1.65 1 82.88 126 GLN B CA 1
ATOM 3018 C C . GLN B 1 126 ? -14.492 -10.5 0.567 1 82.88 126 GLN B C 1
ATOM 3020 O O . GLN B 1 126 ? -13.398 -11.07 0.612 1 82.88 126 GLN B O 1
ATOM 3025 N N . LYS B 1 127 ? -15.359 -10.664 -0.376 1 84.31 127 LYS B N 1
ATOM 3026 C CA . LYS B 1 127 ? -15.062 -11.555 -1.494 1 84.31 127 LYS B CA 1
ATOM 3027 C C . LYS B 1 127 ? -13.891 -11.023 -2.322 1 84.31 127 LYS B C 1
ATOM 3029 O O . LYS B 1 127 ? -13.055 -11.789 -2.789 1 84.31 127 LYS B O 1
ATOM 3034 N N . GLU B 1 128 ? -13.867 -9.758 -2.477 1 85.25 128 GLU B N 1
ATOM 3035 C CA . GLU B 1 128 ? -12.773 -9.133 -3.209 1 85.25 128 GLU B CA 1
ATOM 3036 C C . GLU B 1 128 ? -11.445 -9.328 -2.49 1 85.25 128 GLU B C 1
ATOM 3038 O O . GLU B 1 128 ? -10.414 -9.562 -3.127 1 85.25 128 GLU B O 1
ATOM 3043 N N . LYS B 1 129 ? -11.484 -9.219 -1.217 1 86.94 129 LYS B N 1
ATOM 3044 C CA . LYS B 1 129 ? -10.266 -9.391 -0.432 1 86.94 129 LYS B CA 1
ATOM 3045 C C . LYS B 1 129 ? -9.719 -10.812 -0.578 1 86.94 129 LYS B C 1
ATOM 3047 O O . LYS B 1 129 ? -8.508 -11 -0.691 1 86.94 129 LYS B O 1
ATOM 3052 N N . VAL B 1 130 ? -10.586 -11.758 -0.567 1 88.81 130 VAL B N 1
ATOM 3053 C CA . VAL B 1 130 ? -10.195 -13.148 -0.723 1 88.81 130 VAL B CA 1
ATOM 3054 C C . VAL B 1 130 ? -9.594 -13.367 -2.109 1 88.81 130 VAL B C 1
ATOM 3056 O O . VAL B 1 130 ? -8.562 -14.023 -2.248 1 88.81 130 VAL B O 1
ATOM 3059 N N . THR B 1 131 ? -10.227 -12.836 -3.084 1 89.75 131 THR B N 1
ATOM 3060 C CA . THR B 1 131 ? -9.742 -12.961 -4.453 1 89.75 131 THR B CA 1
ATOM 3061 C C . THR B 1 131 ? -8.367 -12.312 -4.605 1 89.75 131 THR B C 1
ATOM 3063 O O . THR B 1 131 ? -7.477 -12.883 -5.234 1 89.75 131 THR B O 1
ATOM 3066 N N . LYS B 1 132 ? -8.211 -11.188 -4.031 1 92.5 132 LYS B N 1
ATOM 3067 C CA . LYS B 1 132 ? -6.934 -10.492 -4.102 1 92.5 132 LYS B CA 1
ATOM 3068 C C . LYS B 1 132 ? -5.832 -11.289 -3.42 1 92.5 132 LYS B C 1
ATOM 3070 O O . LYS B 1 132 ? -4.695 -11.328 -3.898 1 92.5 132 LYS B O 1
ATOM 3075 N N . TRP B 1 133 ? -6.199 -11.891 -2.344 1 94.19 133 TRP B N 1
ATOM 3076 C CA . TRP B 1 133 ? -5.211 -12.703 -1.64 1 94.19 133 TRP B CA 1
ATOM 3077 C C . TRP B 1 133 ? -4.754 -13.875 -2.502 1 94.19 133 TRP B C 1
ATOM 3079 O O . TRP B 1 133 ? -3.553 -14.117 -2.645 1 94.19 133 TRP B O 1
ATOM 3089 N N . LYS B 1 134 ? -5.66 -14.609 -3.072 1 94.56 134 LYS B N 1
ATOM 3090 C CA . LYS B 1 134 ? -5.324 -15.734 -3.938 1 94.56 134 LYS B CA 1
ATOM 3091 C C . LYS B 1 134 ? -4.465 -15.281 -5.117 1 94.56 134 LYS B C 1
ATOM 3093 O O . LYS B 1 134 ? -3.453 -15.914 -5.43 1 94.56 134 LYS B O 1
ATOM 3098 N N . ASN B 1 135 ? -4.848 -14.18 -5.707 1 96.44 135 ASN B N 1
ATOM 3099 C CA . ASN B 1 135 ? -4.117 -13.648 -6.852 1 96.44 135 ASN B CA 1
ATOM 3100 C C . ASN B 1 135 ? -2.719 -13.18 -6.457 1 96.44 135 ASN B C 1
ATOM 3102 O O . ASN B 1 135 ? -1.771 -13.32 -7.23 1 96.44 135 ASN B O 1
ATOM 3106 N N . ALA B 1 136 ? -2.637 -12.555 -5.285 1 97.38 136 ALA B N 1
ATOM 3107 C CA . ALA B 1 136 ? -1.335 -12.117 -4.789 1 97.38 136 ALA B CA 1
ATOM 3108 C C . ALA B 1 136 ? -0.399 -13.305 -4.582 1 97.38 136 ALA B C 1
ATOM 3110 O O . ALA B 1 136 ? 0.788 -13.234 -4.906 1 97.38 136 ALA B O 1
ATOM 3111 N N . CYS B 1 137 ? -0.924 -14.391 -4.039 1 97.38 137 CYS B N 1
ATOM 3112 C CA . CYS B 1 137 ? -0.122 -15.594 -3.83 1 97.38 137 CYS B CA 1
ATOM 3113 C C . CYS B 1 137 ? 0.33 -16.188 -5.16 1 97.38 137 CYS B C 1
ATOM 3115 O O . CYS B 1 137 ? 1.479 -16.609 -5.297 1 97.38 137 CYS B O 1
ATOM 3117 N N . GLU B 1 138 ? -0.578 -16.188 -6.094 1 97.94 138 GLU B N 1
ATOM 3118 C CA . GLU B 1 138 ? -0.218 -16.672 -7.426 1 97.94 138 GLU B CA 1
ATOM 3119 C C . GLU B 1 138 ? 0.88 -15.805 -8.039 1 97.94 138 GLU B C 1
ATOM 3121 O O . GLU B 1 138 ? 1.877 -16.328 -8.547 1 97.94 138 GLU B O 1
ATOM 3126 N N . TYR B 1 139 ? 0.67 -14.5 -8.023 1 98.44 139 TYR B N 1
ATOM 3127 C CA . TYR B 1 139 ? 1.64 -13.562 -8.578 1 98.44 139 TYR B CA 1
ATOM 3128 C C . TYR B 1 139 ? 2.99 -13.703 -7.887 1 98.44 139 TYR B C 1
ATOM 3130 O O . TYR B 1 139 ? 4.027 -13.789 -8.547 1 98.44 139 TYR B O 1
ATOM 3138 N N . GLY B 1 140 ? 2.971 -13.719 -6.57 1 98.19 140 GLY B N 1
ATOM 3139 C CA . GLY B 1 140 ? 4.191 -13.906 -5.805 1 98.19 140 GLY B CA 1
ATOM 3140 C C . GLY B 1 140 ? 4.918 -15.195 -6.156 1 98.19 140 GLY B C 1
ATOM 3141 O O . GLY B 1 140 ? 6.145 -15.203 -6.293 1 98.19 140 GLY B O 1
ATOM 3142 N N . ALA B 1 141 ? 4.172 -16.266 -6.285 1 98.06 141 ALA B N 1
ATOM 3143 C CA . ALA B 1 141 ? 4.758 -17.547 -6.637 1 98.06 141 ALA B CA 1
ATOM 3144 C C . ALA B 1 141 ? 5.391 -17.5 -8.023 1 98.06 141 ALA B C 1
ATOM 3146 O O . ALA B 1 141 ? 6.469 -18.062 -8.242 1 98.06 141 ALA B O 1
ATOM 3147 N N . ARG B 1 142 ? 4.754 -16.875 -8.977 1 98.12 142 ARG B N 1
ATOM 3148 C CA . ARG B 1 142 ? 5.305 -16.719 -10.32 1 98.12 142 ARG B CA 1
ATOM 3149 C C . ARG B 1 142 ? 6.598 -15.914 -10.305 1 98.12 142 ARG B C 1
ATOM 3151 O O . ARG B 1 142 ? 7.543 -16.234 -11.023 1 98.12 142 ARG B O 1
ATOM 3158 N N . LEU B 1 143 ? 6.578 -14.82 -9.539 1 98.31 143 LEU B N 1
ATOM 3159 C CA . LEU B 1 143 ? 7.797 -14.023 -9.406 1 98.31 143 LEU B CA 1
ATOM 3160 C C . LEU B 1 143 ? 8.953 -14.883 -8.891 1 98.31 143 LEU B C 1
ATOM 3162 O O . LEU B 1 143 ? 10.062 -14.812 -9.422 1 98.31 143 LEU B O 1
ATOM 3166 N N . ILE B 1 144 ? 8.68 -15.695 -7.906 1 97.06 144 ILE B N 1
ATOM 3167 C CA . ILE B 1 144 ? 9.68 -16.594 -7.359 1 97.06 144 ILE B CA 1
ATOM 3168 C C . ILE B 1 144 ? 10.125 -17.594 -8.438 1 97.06 144 ILE B C 1
ATOM 3170 O O . ILE B 1 144 ? 11.32 -17.859 -8.578 1 97.06 144 ILE B O 1
ATOM 3174 N N . GLY B 1 145 ? 9.219 -18.047 -9.164 1 96.56 145 GLY B N 1
ATOM 3175 C CA . GLY B 1 145 ? 9.469 -19.047 -10.18 1 96.56 145 GLY B CA 1
ATOM 3176 C C . GLY B 1 145 ? 10.32 -18.547 -11.328 1 96.56 145 GLY B C 1
ATOM 3177 O O . GLY B 1 145 ? 10.867 -19.344 -12.094 1 96.56 145 GLY B O 1
ATOM 3178 N N . THR B 1 146 ? 10.453 -17.266 -11.508 1 96.62 146 THR B N 1
ATOM 3179 C CA . THR B 1 146 ? 11.281 -16.719 -12.57 1 96.62 146 THR B CA 1
ATOM 3180 C C . THR B 1 146 ? 12.75 -17.047 -12.336 1 96.62 146 THR B C 1
ATOM 3182 O O . THR B 1 146 ? 13.562 -17.016 -13.266 1 96.62 146 THR B O 1
ATOM 3185 N N . GLY B 1 147 ? 13.133 -17.281 -11.055 1 94.44 147 GLY B N 1
ATOM 3186 C CA . GLY B 1 147 ? 14.516 -17.5 -10.688 1 94.44 147 GLY B CA 1
ATOM 3187 C C . GLY B 1 147 ? 15.344 -16.234 -10.656 1 94.44 147 GLY B C 1
ATOM 3188 O O . GLY B 1 147 ? 16.531 -16.266 -10.336 1 94.44 147 GLY B O 1
ATOM 3189 N N . ASP B 1 148 ? 14.75 -15.109 -10.992 1 95.88 148 ASP B N 1
ATOM 3190 C CA . ASP B 1 148 ? 15.43 -13.812 -10.945 1 95.88 148 ASP B CA 1
ATOM 3191 C C . ASP B 1 148 ? 15.5 -13.289 -9.516 1 95.88 148 ASP B C 1
ATOM 3193 O O . ASP B 1 148 ? 14.477 -13.148 -8.844 1 95.88 148 ASP B O 1
ATOM 3197 N N . GLU B 1 149 ? 16.641 -12.945 -9.055 1 94.12 149 GLU B N 1
ATOM 3198 C CA . GLU B 1 149 ? 16.859 -12.57 -7.656 1 94.12 149 GLU B CA 1
ATOM 3199 C C . GLU B 1 149 ? 16.062 -11.328 -7.285 1 94.12 149 GLU B C 1
ATOM 3201 O O . GLU B 1 149 ? 15.445 -11.273 -6.219 1 94.12 149 GLU B O 1
ATOM 3206 N N . ALA B 1 150 ? 16.062 -10.352 -8.141 1 94.62 150 ALA B N 1
ATOM 3207 C CA . ALA B 1 150 ? 15.359 -9.109 -7.859 1 94.62 150 ALA B CA 1
ATOM 3208 C C . ALA B 1 150 ? 13.852 -9.328 -7.848 1 94.62 150 ALA B C 1
ATOM 3210 O O . ALA B 1 150 ? 13.148 -8.859 -6.949 1 94.62 150 ALA B O 1
ATOM 3211 N N . LEU B 1 151 ? 13.32 -10.086 -8.797 1 96.44 151 LEU B N 1
ATOM 3212 C CA . LEU B 1 151 ? 11.891 -10.375 -8.883 1 96.44 151 LEU B CA 1
ATOM 3213 C C . LEU B 1 151 ? 11.438 -11.227 -7.703 1 96.44 151 LEU B C 1
ATOM 3215 O O . LEU B 1 151 ? 10.32 -11.07 -7.215 1 96.44 151 LEU B O 1
ATOM 3219 N N . ALA B 1 152 ? 12.336 -12.055 -7.215 1 94.06 152 ALA B N 1
ATOM 3220 C CA . ALA B 1 152 ? 12.023 -12.922 -6.086 1 94.06 152 ALA B CA 1
ATOM 3221 C C . ALA B 1 152 ? 12.336 -12.227 -4.762 1 94.06 152 ALA B C 1
ATOM 3223 O O . ALA B 1 152 ? 12.312 -12.859 -3.701 1 94.06 152 ALA B O 1
ATOM 3224 N N . SER B 1 153 ? 12.625 -10.953 -4.836 1 92.69 153 SER B N 1
ATOM 3225 C CA . SER B 1 153 ? 12.867 -10.109 -3.67 1 92.69 153 SER B CA 1
ATOM 3226 C C . SER B 1 153 ? 14.062 -10.617 -2.863 1 92.69 153 SER B C 1
ATOM 3228 O O . SER B 1 153 ? 14.031 -10.617 -1.632 1 92.69 153 SER B O 1
ATOM 3230 N N . TYR B 1 154 ? 14.992 -11.094 -3.545 1 87.38 154 TYR B N 1
ATOM 3231 C CA . TYR B 1 154 ? 16.281 -11.484 -2.975 1 87.38 154 TYR B CA 1
ATOM 3232 C C . TYR B 1 154 ? 16.094 -12.461 -1.824 1 87.38 154 TYR B C 1
ATOM 3234 O O . TYR B 1 154 ? 16.672 -12.289 -0.751 1 87.38 154 TYR B O 1
ATOM 3242 N N . GLY B 1 155 ? 15.227 -13.406 -2.051 1 83.12 155 GLY B N 1
ATOM 3243 C CA . GLY B 1 155 ? 15.031 -14.469 -1.08 1 83.12 155 GLY B CA 1
ATOM 3244 C C . GLY B 1 155 ? 13.805 -14.25 -0.204 1 83.12 155 GLY B C 1
ATOM 3245 O O . GLY B 1 155 ? 13.219 -15.219 0.29 1 83.12 155 GLY B O 1
ATOM 3246 N N . ALA B 1 156 ? 13.328 -13.039 -0.085 1 87.12 156 ALA B N 1
ATOM 3247 C CA . ALA B 1 156 ? 12.18 -12.734 0.769 1 87.12 156 ALA B CA 1
ATOM 3248 C C . ALA B 1 156 ? 10.891 -13.273 0.17 1 87.12 156 ALA B C 1
ATOM 3250 O O . ALA B 1 156 ? 9.914 -13.508 0.889 1 87.12 156 ALA B O 1
ATOM 3251 N N . GLY B 1 157 ? 10.977 -13.523 -1.133 1 91.06 157 GLY B N 1
ATOM 3252 C CA . GLY B 1 157 ? 9.805 -14.07 -1.791 1 91.06 157 GLY B CA 1
ATOM 3253 C C . GLY B 1 157 ? 9.391 -15.422 -1.249 1 91.06 157 GLY B C 1
ATOM 3254 O O . GLY B 1 157 ? 8.211 -15.664 -0.984 1 91.06 157 GLY B O 1
ATOM 3255 N N . ILE B 1 158 ? 10.328 -16.25 -1.012 1 90.19 158 ILE B N 1
ATOM 3256 C CA . ILE B 1 158 ? 10.047 -17.609 -0.546 1 90.19 158 ILE B CA 1
ATOM 3257 C C . ILE B 1 158 ? 9.555 -17.562 0.9 1 90.19 158 ILE B C 1
ATOM 3259 O O . ILE B 1 158 ? 8.703 -18.359 1.3 1 90.19 158 ILE B O 1
ATOM 3263 N N . GLU B 1 159 ? 10.039 -16.656 1.632 1 87.94 159 GLU B N 1
ATOM 3264 C CA . GLU B 1 159 ? 9.555 -16.5 3 1 87.94 159 GLU B CA 1
ATOM 3265 C C . GLU B 1 159 ? 8.094 -16.062 3.02 1 87.94 159 GLU B C 1
ATOM 3267 O O . GLU B 1 159 ? 7.309 -16.547 3.84 1 87.94 159 GLU B O 1
ATOM 3272 N N . ARG B 1 160 ? 7.773 -15.227 2.127 1 89.25 160 ARG B N 1
ATOM 3273 C CA . ARG B 1 160 ? 6.387 -14.797 2.006 1 89.25 160 ARG B CA 1
ATOM 3274 C C . ARG B 1 160 ? 5.5 -15.938 1.526 1 89.25 160 ARG B C 1
ATOM 3276 O O . ARG B 1 160 ? 4.352 -16.078 1.964 1 89.25 160 ARG B O 1
ATOM 3283 N N . ALA B 1 161 ? 6.016 -16.656 0.656 1 90 161 ALA B N 1
ATOM 3284 C CA . ALA B 1 161 ? 5.281 -17.828 0.182 1 90 161 ALA B CA 1
ATOM 3285 C C . ALA B 1 161 ? 4.977 -18.797 1.33 1 90 161 ALA B C 1
ATOM 3287 O O . ALA B 1 161 ? 3.928 -19.438 1.348 1 90 161 ALA B O 1
ATOM 3288 N N . ALA B 1 162 ? 5.855 -18.828 2.297 1 88.94 162 ALA B N 1
ATOM 3289 C CA . ALA B 1 162 ? 5.672 -19.703 3.451 1 88.94 162 ALA B CA 1
ATOM 3290 C C . ALA B 1 162 ? 4.465 -19.266 4.281 1 88.94 162 ALA B C 1
ATOM 3292 O O . ALA B 1 162 ? 3.789 -20.109 4.883 1 88.94 162 ALA B O 1
ATOM 3293 N N . TRP B 1 163 ? 4.207 -18.031 4.254 1 88.81 163 TRP B N 1
ATOM 3294 C CA . TRP B 1 163 ? 3.045 -17.531 4.984 1 88.81 163 TRP B CA 1
ATOM 3295 C C . TRP B 1 163 ? 1.756 -18.109 4.402 1 88.81 163 TRP B C 1
ATOM 3297 O O . TRP B 1 163 ? 0.852 -18.5 5.148 1 88.81 163 TRP B O 1
ATOM 3307 N N . ALA B 1 164 ? 1.658 -18.094 3.084 1 92.19 164 ALA B N 1
ATOM 3308 C CA . ALA B 1 164 ? 0.485 -18.656 2.426 1 92.19 164 ALA B CA 1
ATOM 3309 C C . ALA B 1 164 ? 0.327 -20.141 2.768 1 92.19 164 ALA B C 1
ATOM 3311 O O . ALA B 1 164 ? -0.787 -20.609 3.01 1 92.19 164 ALA B O 1
ATOM 3312 N N . ILE B 1 165 ? 1.402 -20.828 2.824 1 94.75 165 ILE B N 1
ATOM 3313 C CA . ILE B 1 165 ? 1.384 -22.25 3.133 1 94.75 165 ILE B CA 1
ATOM 3314 C C . ILE B 1 165 ? 0.968 -22.469 4.586 1 94.75 165 ILE B C 1
ATOM 3316 O O . ILE B 1 165 ? 0.078 -23.266 4.875 1 94.75 165 ILE B O 1
ATOM 3320 N N . ALA B 1 166 ? 1.606 -21.734 5.473 1 91.69 166 ALA B N 1
ATOM 3321 C CA . ALA B 1 166 ? 1.354 -21.875 6.906 1 91.69 166 ALA B CA 1
ATOM 3322 C C . ALA B 1 166 ? -0.099 -21.562 7.238 1 91.69 166 ALA B C 1
ATOM 3324 O O . ALA B 1 166 ? -0.729 -22.25 8.039 1 91.69 166 ALA B O 1
ATOM 3325 N N . SER B 1 167 ? -0.628 -20.547 6.629 1 89.25 167 SER B N 1
ATOM 3326 C CA . SER B 1 167 ? -1.972 -20.094 6.965 1 89.25 167 SER B CA 1
ATOM 3327 C C . SER B 1 167 ? -3.035 -20.938 6.262 1 89.25 167 SER B C 1
ATOM 3329 O O . SER B 1 167 ? -4.148 -21.078 6.77 1 89.25 167 SER B O 1
ATOM 3331 N N . GLY B 1 168 ? -2.752 -21.469 5.156 1 91.62 168 GLY B N 1
ATOM 3332 C CA . GLY B 1 168 ? -3.748 -22.188 4.383 1 91.62 168 GLY B CA 1
ATOM 3333 C C . GLY B 1 168 ? -3.662 -23.703 4.559 1 91.62 168 GLY B C 1
ATOM 3334 O O . GLY B 1 168 ? -4.684 -24.375 4.695 1 91.62 168 GLY B O 1
ATOM 3335 N N . LEU B 1 169 ? -2.475 -24.188 4.613 1 95.38 169 LEU B N 1
ATOM 3336 C CA . LEU B 1 169 ? -2.277 -25.641 4.504 1 95.38 169 LEU B CA 1
ATOM 3337 C C . LEU B 1 169 ? -1.893 -26.234 5.852 1 95.38 169 LEU B C 1
ATOM 3339 O O . LEU B 1 169 ? -2.227 -27.391 6.145 1 95.38 169 LEU B O 1
ATOM 3343 N N . GLU B 1 170 ? -1.138 -25.484 6.617 1 94.56 170 GLU B N 1
ATOM 3344 C CA . GLU B 1 170 ? -0.63 -26.047 7.867 1 94.56 170 GLU B CA 1
ATOM 3345 C C . GLU B 1 170 ? -1.648 -25.891 8.992 1 94.56 170 GLU B C 1
ATOM 3347 O O . GLU B 1 170 ? -1.276 -25.734 10.156 1 94.56 170 GLU B O 1
ATOM 3352 N N . VAL B 1 171 ? -2.818 -25.875 8.719 1 91 171 VAL B N 1
ATOM 3353 C CA . VAL B 1 171 ? -3.893 -25.828 9.703 1 91 171 VAL B CA 1
ATOM 3354 C C . VAL B 1 171 ? -4.594 -27.188 9.766 1 91 171 VAL B C 1
ATOM 3356 O O . VAL B 1 171 ? -4.254 -28.094 9.008 1 91 171 VAL B O 1
ATOM 3359 N N . ASP B 1 172 ? -5.512 -27.266 10.742 1 91.69 172 ASP B N 1
AT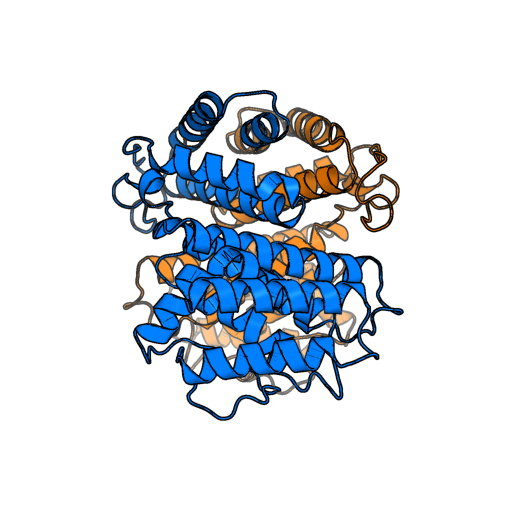OM 3360 C CA . ASP B 1 172 ? -6.293 -28.5 10.773 1 91.69 172 ASP B CA 1
ATOM 3361 C C . ASP B 1 172 ? -7.273 -28.562 9.609 1 91.69 172 ASP B C 1
ATOM 3363 O O . ASP B 1 172 ? -8.445 -28.188 9.75 1 91.69 172 ASP B O 1
ATOM 3367 N N . VAL B 1 173 ? -6.879 -29.125 8.484 1 91.62 173 VAL B N 1
ATOM 3368 C CA . VAL B 1 173 ? -7.641 -29.109 7.238 1 91.62 173 VAL B CA 1
ATOM 3369 C C . VAL B 1 173 ? -8.805 -30.094 7.336 1 91.62 173 VAL B C 1
ATOM 3371 O O . VAL B 1 173 ? -9.727 -30.047 6.52 1 91.62 173 VAL B O 1
ATOM 3374 N N . SER B 1 174 ? -8.781 -30.922 8.328 1 89.44 174 SER B N 1
ATOM 3375 C CA . SER B 1 174 ? -9.875 -31.859 8.523 1 89.44 174 SER B CA 1
ATOM 3376 C C . SER B 1 174 ? -11.039 -31.234 9.273 1 89.44 174 SER B C 1
ATOM 3378 O O . SER B 1 174 ? -12.203 -31.453 8.938 1 89.44 174 SER B O 1
ATOM 3380 N N . GLU B 1 175 ? -10.758 -30.406 10.195 1 86.12 175 GLU B N 1
ATOM 3381 C CA . GLU B 1 175 ? -11.789 -29.844 11.07 1 86.12 175 GLU B CA 1
ATOM 3382 C C . GLU B 1 175 ? -12.242 -28.469 10.586 1 86.12 175 GLU B C 1
ATOM 3384 O O . GLU B 1 175 ? -13.43 -28.156 10.633 1 86.12 175 GLU B O 1
ATOM 3389 N N . LYS B 1 176 ? -11.328 -27.672 10.219 1 85.75 176 LYS B N 1
ATOM 3390 C CA . LYS B 1 176 ? -11.648 -26.297 9.867 1 85.75 176 LYS B CA 1
ATOM 3391 C C . LYS B 1 176 ? -10.953 -25.875 8.57 1 85.75 176 LYS B C 1
ATOM 3393 O O . LYS B 1 176 ? -10.18 -24.922 8.555 1 85.75 176 LYS B O 1
ATOM 3398 N N . PRO B 1 177 ? -11.344 -26.625 7.488 1 88.88 177 PRO B N 1
ATOM 3399 C CA . PRO B 1 177 ? -10.695 -26.266 6.227 1 88.88 177 PRO B CA 1
ATOM 3400 C C . PRO B 1 177 ? -11.094 -24.875 5.738 1 88.88 177 PRO B C 1
ATOM 3402 O O . PRO B 1 177 ? -12.234 -24.453 5.934 1 88.88 177 PRO B O 1
ATOM 3405 N N . ASP B 1 178 ? -10.133 -24.203 5.203 1 89.06 178 ASP B N 1
ATOM 3406 C CA . ASP B 1 178 ? -10.352 -22.938 4.52 1 89.06 178 ASP B CA 1
ATOM 3407 C C . ASP B 1 178 ? -10.07 -23.062 3.023 1 89.06 178 ASP B C 1
ATOM 3409 O O . ASP B 1 178 ? -8.945 -22.812 2.576 1 89.06 178 ASP B O 1
ATOM 3413 N N . PRO B 1 179 ? -11.102 -23.359 2.281 1 92.69 179 PRO B N 1
ATOM 3414 C CA . PRO B 1 179 ? -10.883 -23.625 0.857 1 92.69 179 PRO B CA 1
ATOM 3415 C C . PRO B 1 179 ? -10.133 -22.5 0.154 1 92.69 179 PRO B C 1
ATOM 3417 O O . PRO B 1 179 ? -9.273 -22.75 -0.692 1 92.69 179 PRO B O 1
ATOM 3420 N N . ASP B 1 180 ? -10.375 -21.266 0.502 1 91.19 180 ASP B N 1
ATOM 3421 C CA . ASP B 1 180 ? -9.703 -20.125 -0.129 1 91.19 180 ASP B CA 1
ATOM 3422 C C . ASP B 1 180 ? -8.219 -20.094 0.236 1 91.19 180 ASP B C 1
ATOM 3424 O O . ASP B 1 180 ? -7.371 -19.828 -0.619 1 91.19 180 ASP B O 1
ATOM 3428 N N . GLY B 1 181 ? -7.984 -20.312 1.512 1 92.25 181 GLY B N 1
ATOM 3429 C CA . GLY B 1 181 ? -6.602 -20.391 1.955 1 92.25 181 GLY B CA 1
ATOM 3430 C C . GLY B 1 181 ? -5.828 -21.516 1.304 1 92.25 181 GLY B C 1
ATOM 3431 O O . GLY B 1 181 ? -4.652 -21.359 0.968 1 92.25 181 GLY B O 1
ATOM 3432 N N . LEU B 1 182 ? -6.508 -22.609 1.126 1 96 182 LEU B N 1
ATOM 3433 C CA . LEU B 1 182 ? -5.895 -23.766 0.472 1 96 182 LEU B CA 1
ATOM 3434 C C . LEU B 1 182 ? -5.559 -23.453 -0.981 1 96 182 LEU B C 1
ATOM 3436 O O . LEU B 1 182 ? -4.465 -23.766 -1.451 1 96 182 LEU B O 1
ATOM 3440 N N . GLU B 1 183 ? -6.453 -22.859 -1.636 1 96.38 183 GLU B N 1
ATOM 3441 C CA . GLU B 1 183 ? -6.227 -22.5 -3.035 1 96.38 183 GLU B CA 1
ATOM 3442 C C . GLU B 1 183 ? -5.094 -21.5 -3.176 1 96.38 183 GLU B C 1
ATOM 3444 O O . GLU B 1 183 ? -4.301 -21.562 -4.117 1 96.38 183 GLU B O 1
ATOM 3449 N N . ALA B 1 184 ? -5.039 -20.547 -2.248 1 96.06 184 ALA B N 1
ATOM 3450 C CA . ALA B 1 184 ? -3.936 -19.594 -2.232 1 96.06 184 ALA B CA 1
ATOM 3451 C C . ALA B 1 184 ? -2.602 -20.297 -2.018 1 96.06 184 ALA B C 1
ATOM 3453 O O . ALA B 1 184 ? -1.634 -20.047 -2.74 1 96.06 184 ALA B O 1
ATOM 3454 N N . ALA B 1 185 ? -2.545 -21.188 -1.067 1 96.62 185 ALA B N 1
ATOM 3455 C CA . ALA B 1 185 ? -1.326 -21.938 -0.764 1 96.62 185 ALA B CA 1
ATOM 3456 C C . ALA B 1 185 ? -0.887 -22.766 -1.958 1 96.62 185 ALA B C 1
ATOM 3458 O O . ALA B 1 185 ? 0.31 -22.906 -2.229 1 96.62 185 ALA B O 1
ATOM 3459 N N . ALA B 1 186 ? -1.833 -23.344 -2.639 1 98.38 186 ALA B N 1
ATOM 3460 C CA . ALA B 1 186 ? -1.529 -24.234 -3.76 1 98.38 186 ALA B CA 1
ATOM 3461 C C . ALA B 1 186 ? -0.737 -23.5 -4.84 1 98.38 186 ALA B C 1
ATOM 3463 O O . ALA B 1 186 ? 0.073 -24.109 -5.543 1 98.38 186 ALA B O 1
ATOM 3464 N N . GLN B 1 187 ? -0.941 -22.203 -4.961 1 97.81 187 GLN B N 1
ATOM 3465 C CA . GLN B 1 187 ? -0.26 -21.422 -5.992 1 97.81 187 GLN B CA 1
ATOM 3466 C C . GLN B 1 187 ? 1.255 -21.5 -5.832 1 97.81 187 GLN B C 1
ATOM 3468 O O . GLN B 1 187 ? 1.99 -21.484 -6.82 1 97.81 187 GLN B O 1
ATOM 3473 N N . VAL B 1 188 ? 1.723 -21.594 -4.637 1 97.06 188 VAL B N 1
ATOM 3474 C CA . VAL B 1 188 ? 3.154 -21.672 -4.359 1 97.06 188 VAL B CA 1
ATOM 3475 C C . VAL B 1 188 ? 3.723 -22.953 -4.961 1 97.06 188 VAL B C 1
ATOM 3477 O O . VAL B 1 188 ? 4.762 -22.922 -5.625 1 97.06 188 VAL B O 1
ATOM 3480 N N . PHE B 1 189 ? 3.037 -24.031 -4.824 1 98.12 189 PHE B N 1
ATOM 3481 C CA . PHE B 1 189 ? 3.49 -25.328 -5.309 1 98.12 189 PHE B CA 1
ATOM 3482 C C . PHE B 1 189 ? 3.326 -25.422 -6.82 1 98.12 189 PHE B C 1
ATOM 3484 O O . PHE B 1 189 ? 4.082 -26.125 -7.488 1 98.12 189 PHE B O 1
ATOM 3491 N N . LEU B 1 190 ? 2.408 -24.75 -7.355 1 97.88 190 LEU B N 1
ATOM 3492 C CA . LEU B 1 190 ? 2.158 -24.797 -8.797 1 97.88 190 LEU B CA 1
ATOM 3493 C C . LEU B 1 190 ? 3.178 -23.953 -9.555 1 97.88 190 LEU B C 1
ATOM 3495 O O . LEU B 1 190 ? 3.594 -24.312 -10.656 1 97.88 190 LEU B O 1
ATOM 3499 N N . HIS B 1 191 ? 3.627 -22.828 -8.945 1 97.56 191 HIS B N 1
ATOM 3500 C CA . HIS B 1 191 ? 4.387 -21.875 -9.742 1 97.56 191 HIS B CA 1
ATOM 3501 C C . HIS B 1 191 ? 5.793 -21.688 -9.18 1 97.56 191 HIS B C 1
ATOM 3503 O O . HIS B 1 191 ? 6.668 -21.141 -9.859 1 97.56 191 HIS B O 1
ATOM 3509 N N . ALA B 1 192 ? 6.023 -22.109 -7.926 1 97.31 192 ALA B N 1
ATOM 3510 C CA . ALA B 1 192 ? 7.328 -21.891 -7.305 1 97.31 192 ALA B CA 1
ATOM 3511 C C . ALA B 1 192 ? 7.898 -23.172 -6.738 1 97.31 192 ALA B C 1
ATOM 3513 O O . ALA B 1 192 ? 8.742 -23.156 -5.84 1 97.31 192 ALA B O 1
ATOM 3514 N N . LYS B 1 193 ? 7.441 -24.328 -7.223 1 96.81 193 LYS B N 1
ATOM 3515 C CA . LYS B 1 193 ? 7.797 -25.625 -6.668 1 96.81 193 LYS B CA 1
ATOM 3516 C C . LYS B 1 193 ? 9.305 -25.828 -6.672 1 96.81 193 LYS B C 1
ATOM 3518 O O . LYS B 1 193 ? 9.875 -26.359 -5.711 1 96.81 193 LYS B O 1
ATOM 3523 N N . GLU B 1 194 ? 10.039 -25.469 -7.719 1 96.19 194 GLU B N 1
ATOM 3524 C CA . GLU B 1 194 ? 11.477 -25.703 -7.809 1 96.19 194 GLU B CA 1
ATOM 3525 C C . GLU B 1 194 ? 12.234 -24.922 -6.734 1 96.19 194 GLU B C 1
ATOM 3527 O O . GLU B 1 194 ? 13.094 -25.469 -6.051 1 96.19 194 GLU B O 1
ATOM 3532 N N . ALA B 1 195 ? 11.898 -23.672 -6.664 1 94.69 195 ALA B N 1
ATOM 3533 C CA . ALA B 1 195 ? 12.555 -22.828 -5.668 1 94.69 195 ALA B CA 1
ATOM 3534 C C . ALA B 1 195 ? 12.242 -23.297 -4.254 1 94.69 195 ALA B C 1
ATOM 3536 O O . ALA B 1 195 ? 13.125 -23.312 -3.391 1 94.69 195 ALA B O 1
ATOM 3537 N N . LEU B 1 196 ? 10.969 -23.625 -3.984 1 94.19 196 LEU B N 1
ATOM 3538 C CA . LEU B 1 196 ? 10.547 -24.078 -2.664 1 94.19 196 LEU B CA 1
ATOM 3539 C C . LEU B 1 196 ? 11.258 -25.375 -2.285 1 94.19 196 LEU B C 1
ATOM 3541 O O . LEU B 1 196 ? 11.781 -25.5 -1.177 1 94.19 196 LEU B O 1
ATOM 3545 N N . TYR B 1 197 ? 11.281 -26.297 -3.188 1 95.56 197 TYR B N 1
ATOM 3546 C CA . TYR B 1 197 ? 11.93 -27.578 -2.938 1 95.56 197 TYR B CA 1
ATOM 3547 C C . TYR B 1 197 ? 13.422 -27.391 -2.707 1 95.56 197 TYR B C 1
ATOM 3549 O O . TYR B 1 197 ? 13.992 -28.016 -1.807 1 95.56 197 TYR B O 1
ATOM 3557 N N . SER B 1 198 ? 14.055 -26.594 -3.557 1 93.56 198 SER B N 1
ATOM 3558 C CA . SER B 1 198 ? 15.477 -26.312 -3.402 1 93.56 198 SER B CA 1
ATOM 3559 C C . SER B 1 198 ? 15.773 -25.703 -2.031 1 93.56 198 SER B C 1
ATOM 3561 O O . SER B 1 198 ? 16.766 -26.062 -1.396 1 93.56 198 SER B O 1
ATOM 3563 N N . ARG B 1 199 ? 14.945 -24.797 -1.586 1 91.12 199 ARG B N 1
ATOM 3564 C CA . ARG B 1 199 ? 15.133 -24.188 -0.274 1 91.12 199 ARG B CA 1
ATOM 3565 C C . ARG B 1 199 ? 15.023 -25.234 0.836 1 91.12 199 ARG B C 1
ATOM 3567 O O . ARG B 1 199 ? 15.773 -25.188 1.815 1 91.12 199 ARG B O 1
ATOM 3574 N N . CYS B 1 200 ? 14.086 -26.125 0.708 1 92.62 200 CYS B N 1
ATOM 3575 C CA . CYS B 1 200 ? 13.906 -27.203 1.687 1 92.62 200 CYS B CA 1
ATOM 3576 C C . CYS B 1 200 ? 15.125 -28.109 1.727 1 92.62 200 CYS B C 1
ATOM 3578 O O . CYS B 1 200 ? 15.492 -28.625 2.787 1 92.62 200 CYS B O 1
ATOM 3580 N N . LYS B 1 201 ? 15.758 -28.266 0.626 1 93.31 201 LYS B N 1
ATOM 3581 C CA . LYS B 1 201 ? 16.953 -29.109 0.542 1 93.31 201 LYS B CA 1
ATOM 3582 C C . LYS B 1 201 ? 18.156 -28.422 1.182 1 93.31 201 LYS B C 1
ATOM 3584 O O . LYS B 1 201 ? 18.984 -29.078 1.801 1 93.31 201 LYS B O 1
ATOM 3589 N N . GLU B 1 202 ? 18.281 -27.141 0.896 1 86.88 202 GLU B N 1
ATOM 3590 C CA . GLU B 1 202 ? 19.375 -26.375 1.472 1 86.88 202 GLU B CA 1
ATOM 3591 C C . GLU B 1 202 ? 19.344 -26.406 2.996 1 86.88 202 GLU B C 1
ATOM 3593 O O . GLU B 1 202 ? 20.375 -26.547 3.648 1 86.88 202 GLU B O 1
ATOM 3598 N N . GLY B 1 203 ? 18.266 -26.406 3.604 1 69.5 203 GLY B N 1
ATOM 3599 C CA . GLY B 1 203 ? 18.109 -26.516 5.047 1 69.5 203 GLY B CA 1
ATOM 3600 C C . GLY B 1 203 ? 17.797 -25.188 5.715 1 69.5 203 GLY B C 1
ATOM 3601 O O . GLY B 1 203 ? 17.516 -24.203 5.035 1 69.5 203 GLY B O 1
ATOM 3602 N N . PRO B 1 204 ? 17.938 -25.234 7.086 1 65.31 204 PRO B N 1
ATOM 3603 C CA . PRO B 1 204 ? 17.297 -24.25 7.938 1 65.31 204 PRO B CA 1
ATOM 3604 C C . PRO B 1 204 ? 17.875 -22.844 7.766 1 65.31 204 PRO B C 1
ATOM 3606 O O . PRO B 1 204 ? 19.094 -22.688 7.703 1 65.31 204 PRO B O 1
ATOM 3609 N N . LYS B 1 205 ? 17.141 -22.047 7.277 1 64.62 205 LYS B N 1
ATOM 3610 C CA . LYS B 1 205 ? 17.453 -20.625 7.395 1 64.62 205 LYS B CA 1
ATOM 3611 C C . LYS B 1 205 ? 16.391 -19.891 8.195 1 64.62 205 LYS B C 1
ATOM 3613 O O . LYS B 1 205 ? 15.219 -20.281 8.195 1 64.62 205 LYS B O 1
ATOM 3618 N N . GLU B 1 206 ? 16.781 -19.047 9.07 1 58.53 206 GLU B N 1
ATOM 3619 C CA . GLU B 1 206 ? 15.914 -18.25 9.922 1 58.53 206 GLU B CA 1
ATOM 3620 C C . GLU B 1 206 ? 14.883 -17.484 9.094 1 58.53 206 GLU B C 1
ATOM 3622 O O . GLU B 1 206 ? 15.109 -17.203 7.918 1 58.53 206 GLU B O 1
ATOM 3627 N N . GLY B 1 207 ? 13.625 -17.594 9.555 1 57.16 207 GLY B N 1
ATOM 3628 C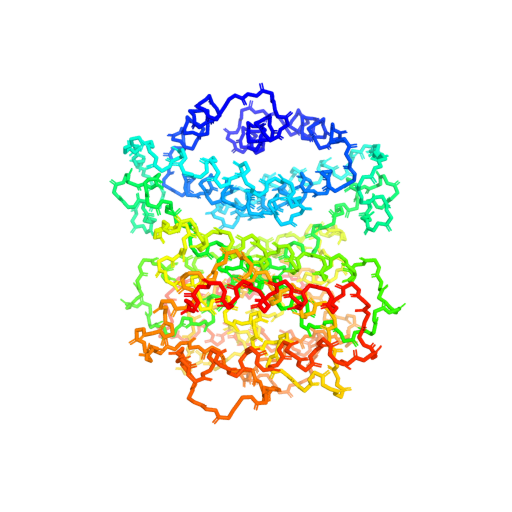 CA . GLY B 1 207 ? 12.742 -16.562 9.008 1 57.16 207 GLY B CA 1
ATOM 3629 C C . GLY B 1 207 ? 11.367 -17.094 8.648 1 57.16 207 GLY B C 1
ATOM 3630 O O . GLY B 1 207 ? 10.492 -16.328 8.242 1 57.16 207 GLY B O 1
ATOM 3631 N N . ILE B 1 208 ? 11.242 -18.438 8.828 1 63.19 208 ILE B N 1
ATOM 3632 C CA . ILE B 1 208 ? 9.93 -18.891 8.391 1 63.19 208 ILE B CA 1
ATOM 3633 C C . ILE B 1 208 ? 8.898 -18.594 9.484 1 63.19 208 ILE B C 1
ATOM 3635 O O . ILE B 1 208 ? 9.195 -18.719 10.672 1 63.19 208 ILE B O 1
ATOM 3639 N N . VAL B 1 209 ? 7.758 -17.984 8.992 1 63.16 209 VAL B N 1
ATOM 3640 C CA . VAL B 1 209 ? 6.656 -17.531 9.836 1 63.16 209 VAL B CA 1
ATOM 3641 C C . VAL B 1 209 ? 5.965 -18.734 10.469 1 63.16 209 VAL B C 1
ATOM 3643 O O . VAL B 1 209 ? 5.809 -19.781 9.828 1 63.16 209 VAL B O 1
ATOM 3646 N N . LYS B 1 210 ? 5.789 -18.625 11.781 1 63.91 210 LYS B N 1
ATOM 3647 C CA . LYS B 1 210 ? 4.945 -19.562 12.516 1 63.91 210 LYS B CA 1
ATOM 3648 C C . LYS B 1 210 ? 3.545 -18.984 12.727 1 63.91 210 LYS B C 1
ATOM 3650 O O . LYS B 1 210 ? 3.393 -17.844 13.156 1 63.91 210 LYS B O 1
ATOM 3655 N N . ASP B 1 211 ? 2.643 -19.656 12.164 1 68.25 211 ASP B N 1
ATOM 3656 C CA . ASP B 1 211 ? 1.252 -19.312 12.453 1 68.25 211 ASP B CA 1
ATOM 3657 C C . ASP B 1 211 ? 0.791 -19.969 13.758 1 68.25 211 ASP B C 1
ATOM 3659 O O . ASP B 1 211 ? 1.166 -21.109 14.055 1 68.25 211 ASP B O 1
ATOM 3663 N N . LYS B 1 212 ? 0.021 -19.328 14.516 1 71.44 212 LYS B N 1
ATOM 3664 C CA . LYS B 1 212 ? -0.465 -19.812 15.797 1 71.44 212 LYS B CA 1
ATOM 3665 C C . LYS B 1 212 ? -1.336 -21.062 15.617 1 71.44 212 LYS B C 1
ATOM 3667 O O . LYS B 1 212 ? -1.369 -21.922 16.484 1 71.44 212 LYS B O 1
ATOM 3672 N N . ALA B 1 213 ? -1.932 -21.141 14.5 1 75.62 213 ALA B N 1
ATOM 3673 C CA . ALA B 1 213 ? -2.875 -22.234 14.266 1 75.62 213 ALA B CA 1
ATOM 3674 C C . ALA B 1 213 ? -2.197 -23.406 13.547 1 75.62 213 ALA B C 1
ATOM 3676 O O . ALA B 1 213 ? -2.848 -24.391 13.211 1 75.62 213 ALA B O 1
ATOM 3677 N N . SER B 1 214 ? -0.992 -23.312 13.422 1 85.69 214 SER B N 1
ATOM 3678 C CA . SER B 1 214 ? -0.28 -24.312 12.641 1 85.69 214 SER B CA 1
ATOM 3679 C C . SER B 1 214 ? -0.258 -25.656 13.352 1 85.69 214 SER B C 1
ATOM 3681 O O . SER B 1 214 ? -0.065 -25.719 14.562 1 85.69 214 SER B O 1
ATOM 3683 N N . VAL B 1 215 ? -0.477 -26.734 12.609 1 91.75 215 VAL B N 1
ATOM 3684 C CA . VAL B 1 215 ? -0.429 -28.094 13.133 1 91.75 215 VAL B CA 1
ATOM 3685 C C . VAL B 1 215 ? 0.952 -28.688 12.883 1 91.75 215 VAL B C 1
ATOM 3687 O O . VAL B 1 215 ? 1.222 -29.828 13.273 1 91.75 215 VAL B O 1
ATOM 3690 N N . TRP B 1 216 ? 1.811 -28 12.18 1 92.19 216 TRP B N 1
ATOM 3691 C CA . TRP B 1 216 ? 3.195 -28.422 12.008 1 92.19 216 TRP B CA 1
ATOM 3692 C C . TRP B 1 216 ? 3.957 -28.375 13.328 1 92.19 216 TRP B C 1
ATOM 3694 O O . TRP B 1 216 ? 3.99 -27.328 13.984 1 92.19 216 TRP B O 1
ATOM 3704 N N . LYS B 1 217 ? 4.641 -29.422 13.727 1 89.31 217 LYS B N 1
ATOM 3705 C CA . LYS B 1 217 ? 5.312 -29.531 15.023 1 89.31 217 LYS B CA 1
ATOM 3706 C C . LYS B 1 217 ? 6.828 -29.547 14.852 1 89.31 217 LYS B C 1
ATOM 3708 O O . LYS B 1 217 ? 7.57 -29.578 15.828 1 89.31 217 LYS B O 1
ATOM 3713 N N . GLY B 1 218 ? 7.32 -29.562 13.617 1 87.25 218 GLY B N 1
ATOM 3714 C CA . GLY B 1 218 ? 8.75 -29.656 13.359 1 87.25 218 GLY B CA 1
ATOM 3715 C C . GLY B 1 218 ? 9.453 -28.312 13.438 1 87.25 218 GLY B C 1
ATOM 3716 O O . GLY B 1 218 ? 8.93 -27.359 14.016 1 87.25 218 GLY B O 1
ATOM 3717 N N . GLU B 1 219 ? 10.602 -28.297 12.914 1 84.5 219 GLU B N 1
ATOM 3718 C CA . GLU B 1 219 ? 11.445 -27.094 12.938 1 84.5 219 GLU B CA 1
ATOM 3719 C C . GLU B 1 219 ? 10.812 -25.969 12.125 1 84.5 219 GLU B C 1
ATOM 3721 O O . GLU B 1 219 ? 10.273 -26.203 11.039 1 84.5 219 GLU B O 1
ATOM 3726 N N . ASN B 1 220 ? 10.914 -24.781 12.688 1 84.75 220 ASN B N 1
ATOM 3727 C CA . ASN B 1 220 ? 10.375 -23.609 11.992 1 84.75 220 ASN B CA 1
ATOM 3728 C C . ASN B 1 220 ? 11.312 -23.141 10.883 1 84.75 220 ASN B C 1
ATOM 3730 O O . ASN B 1 220 ? 11.812 -22.016 10.914 1 84.75 220 ASN B O 1
ATOM 3734 N N . SER B 1 221 ? 11.617 -24 9.992 1 88 221 SER B N 1
ATOM 3735 C CA . SER B 1 221 ? 12.5 -23.766 8.852 1 88 221 SER B CA 1
ATOM 3736 C C . SER B 1 221 ? 12.055 -24.578 7.641 1 88 221 SER B C 1
ATOM 3738 O O . SER B 1 221 ? 11.125 -25.391 7.734 1 88 221 SER B O 1
ATOM 3740 N N . PHE B 1 222 ? 12.633 -24.234 6.539 1 90.88 222 PHE B N 1
ATOM 3741 C CA . PHE B 1 222 ? 12.43 -25.047 5.344 1 90.88 222 PHE B CA 1
ATOM 3742 C C . PHE B 1 222 ? 13.227 -26.344 5.434 1 90.88 222 PHE B C 1
ATOM 3744 O O . PHE B 1 222 ? 14.453 -26.328 5.484 1 90.88 222 PHE B O 1
ATOM 3751 N N . THR B 1 223 ? 12.555 -27.406 5.461 1 91.69 223 THR B N 1
ATOM 3752 C CA . THR B 1 223 ? 13.188 -28.719 5.531 1 91.69 223 THR B CA 1
ATOM 3753 C C . THR B 1 223 ? 12.453 -29.719 4.633 1 91.69 223 THR B C 1
ATOM 3755 O O . THR B 1 223 ? 11.305 -29.5 4.262 1 91.69 223 THR B O 1
ATOM 3758 N N . LEU B 1 224 ? 13.156 -30.781 4.352 1 93.81 224 LEU B N 1
ATOM 3759 C CA . LEU B 1 224 ? 12.523 -31.844 3.557 1 93.81 224 LEU B CA 1
ATOM 3760 C C . LEU B 1 224 ? 11.438 -32.531 4.355 1 93.81 224 LEU B C 1
ATOM 3762 O O . LEU B 1 224 ? 10.453 -33.031 3.783 1 93.81 224 LEU B O 1
ATOM 3766 N N . GLU B 1 225 ? 11.586 -32.594 5.641 1 93.69 225 GLU B N 1
ATOM 3767 C CA . GLU B 1 225 ? 10.531 -33.125 6.492 1 93.69 225 GLU B CA 1
ATOM 3768 C C . GLU B 1 225 ? 9.25 -32.312 6.383 1 93.69 225 GLU B C 1
ATOM 3770 O O . GLU B 1 225 ? 8.148 -32.875 6.348 1 93.69 225 GLU B O 1
ATOM 3775 N N . ARG B 1 226 ? 9.414 -31 6.426 1 93.19 226 ARG B N 1
ATOM 3776 C CA . ARG B 1 226 ? 8.258 -30.125 6.297 1 93.19 226 ARG B CA 1
ATOM 3777 C C . ARG B 1 226 ? 7.633 -30.25 4.91 1 93.19 226 ARG B C 1
ATOM 3779 O O . ARG B 1 226 ? 6.41 -30.203 4.77 1 93.19 226 ARG B O 1
ATOM 3786 N N . TRP B 1 227 ? 8.492 -30.391 3.865 1 95.56 227 TRP B N 1
ATOM 3787 C CA . TRP B 1 227 ? 8 -30.641 2.514 1 95.56 227 TRP B CA 1
ATOM 3788 C C . TRP B 1 227 ? 7.109 -31.875 2.48 1 95.56 227 TRP B C 1
ATOM 3790 O O . TRP B 1 227 ? 6.02 -31.844 1.901 1 95.56 227 TRP B O 1
ATOM 3800 N N . ALA B 1 228 ? 7.586 -32.938 3.119 1 96.56 228 ALA B N 1
ATOM 3801 C CA . ALA B 1 228 ? 6.816 -34.188 3.176 1 96.56 228 ALA B CA 1
ATOM 3802 C C . ALA B 1 228 ? 5.504 -33.969 3.926 1 96.56 228 ALA B C 1
ATOM 3804 O O . ALA B 1 228 ? 4.473 -34.531 3.553 1 96.56 228 ALA B O 1
ATOM 3805 N N . PHE B 1 229 ? 5.59 -33.25 4.914 1 96.38 229 PHE B N 1
ATOM 3806 C CA . PHE B 1 229 ? 4.395 -32.906 5.684 1 96.38 229 PHE B CA 1
ATOM 3807 C C . PHE B 1 229 ? 3.369 -32.188 4.82 1 96.38 229 PHE B C 1
ATOM 3809 O O . PHE B 1 229 ? 2.176 -32.5 4.875 1 96.38 229 PHE B O 1
ATOM 3816 N N . TRP B 1 230 ? 3.818 -31.172 4.066 1 97.12 230 TRP B N 1
ATOM 3817 C CA . TRP B 1 230 ? 2.908 -30.438 3.195 1 97.12 230 TRP B CA 1
ATOM 3818 C C . TRP B 1 230 ? 2.217 -31.375 2.213 1 97.12 230 TRP B C 1
ATOM 3820 O O . TRP B 1 230 ? 1.019 -31.25 1.956 1 97.12 230 TRP B O 1
ATOM 3830 N N . LYS B 1 231 ? 2.941 -32.312 1.669 1 97.94 231 LYS B N 1
ATOM 3831 C CA . LYS B 1 231 ? 2.369 -33.281 0.725 1 97.94 231 LYS B CA 1
ATOM 3832 C C . LYS B 1 231 ? 1.283 -34.125 1.388 1 97.94 231 LYS B C 1
ATOM 3834 O O . LYS B 1 231 ? 0.231 -34.375 0.793 1 97.94 231 LYS B O 1
ATOM 3839 N N . GLU B 1 232 ? 1.548 -34.5 2.592 1 97.31 232 GLU B N 1
ATOM 3840 C CA . GLU B 1 232 ? 0.549 -35.281 3.322 1 97.31 232 GLU B CA 1
ATOM 3841 C C . GLU B 1 232 ? -0.696 -34.438 3.609 1 97.31 232 GLU B C 1
ATOM 3843 O O . GLU B 1 232 ? -1.814 -34.969 3.582 1 97.31 232 GLU B O 1
ATOM 3848 N N . GLN B 1 233 ? -0.492 -33.188 3.947 1 97.62 233 GLN B N 1
ATOM 3849 C CA . GLN B 1 233 ? -1.626 -32.312 4.16 1 97.62 233 GLN B CA 1
ATOM 3850 C C . GLN B 1 233 ? -2.479 -32.188 2.9 1 97.62 233 GLN B C 1
ATOM 3852 O O . GLN B 1 233 ? -3.709 -32.219 2.975 1 97.62 233 GLN B O 1
ATOM 3857 N N . TRP B 1 234 ? -1.83 -32.062 1.718 1 98.38 234 TRP B N 1
ATOM 3858 C CA . TRP B 1 234 ? -2.572 -31.984 0.464 1 98.38 234 TRP B CA 1
ATOM 3859 C C . TRP B 1 234 ? -3.367 -33.25 0.226 1 98.38 234 TRP B C 1
ATOM 3861 O O . TRP B 1 234 ? -4.508 -33.219 -0.243 1 98.38 234 TRP B O 1
ATOM 3871 N N . LYS B 1 235 ? -2.756 -34.406 0.543 1 97.94 235 LYS B N 1
ATOM 3872 C CA . LYS B 1 235 ? -3.467 -35.688 0.41 1 97.94 235 LYS B CA 1
ATOM 3873 C C . LYS B 1 235 ? -4.699 -35.719 1.31 1 97.94 235 LYS B C 1
ATOM 3875 O O . LYS B 1 235 ? -5.754 -36.219 0.906 1 97.94 235 LYS B O 1
ATOM 3880 N N . ALA B 1 236 ? -4.527 -35.188 2.512 1 97.25 236 ALA B N 1
ATOM 3881 C CA . ALA B 1 236 ? -5.668 -35.125 3.42 1 97.25 236 ALA B CA 1
ATOM 3882 C C . ALA B 1 236 ? -6.777 -34.25 2.832 1 97.25 236 ALA B C 1
ATOM 3884 O O . ALA B 1 236 ? -7.961 -34.562 2.979 1 97.25 236 ALA B O 1
ATOM 3885 N N . VAL B 1 237 ? -6.422 -33.188 2.195 1 97.81 237 VAL B N 1
ATOM 3886 C CA . VAL B 1 237 ? -7.387 -32.281 1.571 1 97.81 237 VAL B CA 1
ATOM 3887 C C . VAL B 1 237 ? -8.164 -33.031 0.49 1 97.81 237 VAL B C 1
ATOM 3889 O O . VAL B 1 237 ? -9.391 -32.906 0.394 1 97.81 237 VAL B O 1
ATOM 3892 N N . THR B 1 238 ? -7.492 -33.844 -0.321 1 97.62 238 THR B N 1
ATOM 3893 C CA . THR B 1 238 ? -8.125 -34.531 -1.428 1 97.62 238 THR B CA 1
ATOM 3894 C C . THR B 1 238 ? -9.141 -35.562 -0.909 1 97.62 238 THR B C 1
ATOM 3896 O O . THR B 1 238 ? -10.109 -35.875 -1.598 1 97.62 238 THR B O 1
ATOM 3899 N N . ARG B 1 239 ? -9.016 -36 0.307 1 96.06 239 ARG B N 1
ATOM 3900 C CA . ARG B 1 239 ? -9.859 -37.031 0.866 1 96.06 239 ARG B CA 1
ATOM 3901 C C . ARG B 1 239 ? -11.023 -36.438 1.662 1 96.06 239 ARG B C 1
ATOM 3903 O O . ARG B 1 239 ? -11.945 -37.156 2.053 1 96.06 239 ARG B O 1
ATOM 3910 N N . ASN B 1 240 ? -10.898 -35.188 1.891 1 95.94 240 ASN B N 1
ATOM 3911 C CA . ASN B 1 240 ? -11.914 -34.531 2.709 1 95.94 240 ASN B CA 1
ATOM 3912 C C . ASN B 1 240 ? -13.102 -34.094 1.866 1 95.94 240 ASN B C 1
ATOM 3914 O O . ASN B 1 240 ? -13.062 -33 1.264 1 95.94 240 ASN B O 1
ATOM 3918 N N . GLU B 1 241 ? -14.227 -34.719 1.98 1 93.88 241 GLU B N 1
ATOM 3919 C CA . GLU B 1 241 ? -15.383 -34.5 1.126 1 93.88 241 GLU B CA 1
ATOM 3920 C C . GLU B 1 241 ? -16.109 -33.219 1.512 1 93.88 241 GLU B C 1
ATOM 3922 O O . GLU B 1 241 ? -16.938 -32.688 0.753 1 93.88 241 GLU B O 1
ATOM 3927 N N . SER B 1 242 ? -15.789 -32.719 2.674 1 92.94 242 SER B N 1
ATOM 3928 C CA . SER B 1 242 ? -16.422 -31.453 3.072 1 92.94 242 SER B CA 1
ATOM 3929 C C . SER B 1 242 ? -15.82 -30.281 2.318 1 92.94 242 SER B C 1
ATOM 3931 O O . SER B 1 242 ? -16.406 -29.188 2.289 1 92.94 242 SER B O 1
ATOM 3933 N N . ILE B 1 243 ? -14.719 -30.484 1.733 1 95 243 ILE B N 1
ATOM 3934 C CA . ILE B 1 243 ? -14.047 -29.453 0.95 1 95 243 ILE B CA 1
ATOM 3935 C C . ILE B 1 243 ? -14.578 -29.469 -0.481 1 95 243 ILE B C 1
ATOM 3937 O O . ILE B 1 243 ? -14.773 -30.531 -1.07 1 95 243 ILE B O 1
ATOM 3941 N N . PRO B 1 244 ? -14.898 -28.297 -1 1 94.75 244 PRO B N 1
ATOM 3942 C CA . PRO B 1 244 ? -15.438 -28.219 -2.359 1 94.75 244 PRO B CA 1
ATOM 3943 C C . PRO B 1 244 ? -14.594 -28.969 -3.375 1 94.75 244 PRO B C 1
ATOM 3945 O O . PRO B 1 244 ? -13.359 -28.969 -3.283 1 94.75 244 PRO B O 1
ATOM 3948 N N . ALA B 1 245 ? -15.195 -29.531 -4.379 1 96.56 245 ALA B N 1
ATOM 3949 C CA . ALA B 1 245 ? -14.547 -30.375 -5.383 1 96.56 245 ALA B CA 1
ATOM 3950 C C . ALA B 1 245 ? -13.445 -29.609 -6.109 1 96.56 245 ALA B C 1
ATOM 3952 O O . ALA B 1 245 ? -12.383 -30.156 -6.41 1 96.56 245 ALA B O 1
ATOM 3953 N N . HIS B 1 246 ? -13.742 -28.391 -6.41 1 95.94 246 HIS B N 1
ATOM 3954 C CA . HIS B 1 246 ? -12.75 -27.578 -7.105 1 95.94 246 HIS B CA 1
ATOM 3955 C C . HIS B 1 246 ? -11.453 -27.484 -6.301 1 95.94 246 HIS B C 1
ATOM 3957 O O . HIS B 1 246 ? -10.367 -27.641 -6.848 1 95.94 246 HIS B O 1
ATOM 3963 N N . THR B 1 247 ? -11.602 -27.203 -5.066 1 96.81 247 THR B N 1
ATOM 3964 C CA . THR B 1 247 ? -10.445 -27.078 -4.188 1 96.81 247 THR B CA 1
ATOM 3965 C C . THR B 1 247 ? -9.703 -28.406 -4.066 1 96.81 247 THR B C 1
ATOM 3967 O O . THR B 1 247 ? -8.469 -28.438 -4.031 1 96.81 247 THR B O 1
ATOM 3970 N N . ARG B 1 248 ? -10.383 -29.469 -3.984 1 98.06 248 ARG B N 1
ATOM 3971 C CA . ARG B 1 248 ? -9.75 -30.781 -3.957 1 98.06 248 ARG B CA 1
ATOM 3972 C C . ARG B 1 248 ? -8.961 -31.031 -5.234 1 98.06 248 ARG B C 1
ATOM 3974 O O . ARG B 1 248 ? -7.891 -31.656 -5.195 1 98.06 248 ARG B O 1
ATOM 3981 N N . GLY B 1 249 ? -9.516 -30.578 -6.324 1 98 249 GLY B N 1
ATOM 3982 C CA . GLY B 1 249 ? -8.789 -30.672 -7.578 1 98 249 GLY B CA 1
ATOM 3983 C C . GLY B 1 249 ? -7.492 -29.891 -7.578 1 98 249 GLY B C 1
ATOM 3984 O O . GLY B 1 249 ? -6.473 -30.359 -8.086 1 98 249 GLY B O 1
ATOM 3985 N N . VAL B 1 250 ? -7.555 -28.719 -7.043 1 97.75 250 VAL B N 1
ATOM 3986 C CA . VAL B 1 250 ? -6.371 -27.891 -6.914 1 97.75 250 VAL B CA 1
ATOM 3987 C C . VAL B 1 250 ? -5.332 -28.594 -6.043 1 97.75 250 VAL B C 1
ATOM 3989 O O . VAL B 1 250 ? -4.133 -28.531 -6.332 1 97.75 250 VAL B O 1
ATOM 3992 N N . ALA B 1 251 ? -5.82 -29.172 -4.996 1 98.38 251 ALA B N 1
ATOM 3993 C CA . ALA B 1 251 ? -4.934 -29.938 -4.121 1 98.38 251 ALA B CA 1
ATOM 3994 C C . ALA B 1 251 ? -4.238 -31.062 -4.887 1 98.38 251 ALA B C 1
ATOM 3996 O O . ALA B 1 251 ? -3.045 -31.297 -4.703 1 98.38 251 ALA B O 1
ATOM 3997 N N . GLU B 1 252 ? -4.953 -31.75 -5.703 1 98.5 252 GLU B N 1
ATOM 3998 C CA . GLU B 1 252 ? -4.375 -32.812 -6.531 1 98.5 252 GLU B CA 1
ATOM 3999 C C . GLU B 1 252 ? -3.268 -32.25 -7.43 1 98.5 252 GLU B C 1
ATOM 4001 O O . GLU B 1 252 ? -2.227 -32.906 -7.602 1 98.5 252 GLU B O 1
ATOM 4006 N N . SER B 1 253 ? -3.52 -31.125 -7.996 1 98.38 253 SER B N 1
ATOM 4007 C CA . SER B 1 253 ? -2.518 -30.484 -8.844 1 98.38 253 SER B CA 1
ATOM 4008 C C . SER B 1 253 ? -1.264 -30.141 -8.047 1 98.38 253 SER B C 1
ATOM 4010 O O . SER B 1 253 ? -0.148 -30.234 -8.562 1 98.38 253 SER B O 1
ATOM 4012 N N . ALA B 1 254 ? -1.451 -29.672 -6.852 1 98.5 254 ALA B N 1
ATOM 4013 C CA . ALA B 1 254 ? -0.314 -29.344 -5.992 1 98.5 254 ALA B CA 1
ATOM 4014 C C . ALA B 1 254 ? 0.521 -30.594 -5.707 1 98.5 254 ALA B C 1
ATOM 4016 O O . ALA B 1 254 ? 1.753 -30.547 -5.762 1 98.5 254 ALA B O 1
ATOM 4017 N N . ILE B 1 255 ? -0.141 -31.734 -5.434 1 98.44 255 ILE B N 1
ATOM 4018 C CA . ILE B 1 255 ? 0.543 -33 -5.18 1 98.44 255 ILE B CA 1
ATOM 4019 C C . ILE B 1 255 ? 1.351 -33.406 -6.41 1 98.44 255 ILE B C 1
ATOM 4021 O O . ILE B 1 255 ? 2.518 -33.781 -6.297 1 98.44 255 ILE B O 1
ATOM 4025 N N . GLN B 1 256 ? 0.729 -33.281 -7.52 1 98.19 256 GLN B N 1
ATOM 4026 C CA . GLN B 1 256 ? 1.405 -33.656 -8.766 1 98.19 256 GLN B CA 1
ATOM 4027 C C . GLN B 1 256 ? 2.643 -32.781 -8.984 1 98.19 256 GLN B C 1
ATOM 4029 O O . GLN B 1 256 ? 3.682 -33.281 -9.43 1 98.19 256 GLN B O 1
ATOM 4034 N N . ALA B 1 257 ? 2.473 -31.531 -8.75 1 97.94 257 ALA B N 1
ATOM 4035 C CA . ALA B 1 257 ? 3.604 -30.609 -8.875 1 97.94 257 ALA B CA 1
ATOM 4036 C C . ALA B 1 257 ? 4.742 -31.016 -7.945 1 97.94 257 ALA B C 1
ATOM 4038 O O . ALA B 1 257 ? 5.91 -31.031 -8.352 1 97.94 257 ALA B O 1
ATOM 4039 N N . MET B 1 258 ? 4.418 -31.297 -6.719 1 98.12 258 MET B N 1
ATOM 4040 C CA . MET B 1 258 ? 5.43 -31.688 -5.738 1 98.12 258 MET B CA 1
ATOM 4041 C C . MET B 1 258 ? 6.105 -33 -6.145 1 98.12 258 MET B C 1
ATOM 4043 O O . MET B 1 258 ? 7.332 -33.094 -6.133 1 98.12 258 MET B O 1
ATOM 4047 N N . GLU B 1 259 ? 5.332 -33.969 -6.543 1 97.44 259 GLU B N 1
ATOM 4048 C CA . GLU B 1 259 ? 5.875 -35.281 -6.934 1 97.44 259 GLU B CA 1
ATOM 4049 C C . GLU B 1 259 ? 6.75 -35.156 -8.18 1 97.44 259 GLU B C 1
ATOM 4051 O O . GLU B 1 259 ? 7.742 -35.875 -8.312 1 97.44 259 GLU B O 1
ATOM 4056 N N . GLY B 1 260 ? 6.395 -34.281 -9.023 1 96.19 260 GLY B N 1
ATOM 4057 C CA . GLY B 1 260 ? 7.152 -34.062 -10.25 1 96.19 260 GLY B CA 1
ATOM 4058 C C . GLY B 1 260 ? 8.57 -33.594 -10 1 96.19 260 GLY B C 1
ATOM 4059 O O . GLY B 1 260 ? 9.484 -33.875 -10.773 1 96.19 260 GLY B O 1
ATOM 4060 N N . ILE B 1 261 ? 8.789 -32.812 -9 1 95.38 261 ILE B N 1
ATOM 4061 C CA . ILE B 1 261 ? 10.102 -32.219 -8.766 1 95.38 261 ILE B CA 1
ATOM 4062 C C . ILE B 1 261 ? 10.93 -33.156 -7.887 1 95.38 261 ILE B C 1
ATOM 4064 O O . ILE B 1 261 ? 12.156 -33.094 -7.871 1 95.38 261 ILE B O 1
ATOM 4068 N N . GLU B 1 262 ? 10.211 -33.969 -7.062 1 93.38 262 GLU B N 1
ATOM 4069 C CA . GLU B 1 262 ? 10.906 -34.938 -6.211 1 93.38 262 GLU B CA 1
ATOM 4070 C C . GLU B 1 262 ? 11.602 -36 -7.039 1 93.38 262 GLU B C 1
ATOM 4072 O O . GLU B 1 262 ? 12.625 -36.562 -6.621 1 93.38 262 GLU B O 1
ATOM 4077 N N . GLY B 1 263 ? 11.406 -36.312 -8.266 1 80.94 263 GLY B N 1
ATOM 4078 C CA . GLY B 1 263 ? 11.969 -37.375 -9.094 1 80.94 263 GLY B CA 1
ATOM 4079 C C . GLY B 1 263 ? 11.141 -38.656 -9.078 1 80.94 263 GLY B C 1
ATOM 4080 O O . GLY B 1 263 ? 10.336 -38.844 -8.172 1 80.94 263 GLY B O 1
#

Nearest PDB structures (foldseek):
  5uwu-assembly1_C  TM=2.780E-01  e=8.691E-01  Saccharomyces cerevisiae
  4gmx-assembly1_C  TM=2.788E-01  e=1.138E+00  Saccharomyces cerevisiae
  4knh-assembly2_B  TM=2.516E-01  e=1.302E+00  Thermochaetoides thermophila
  8f5p-assembly1_D  TM=1.589E-01  e=1.559E+00  Leishmania tarentolae
  7wff-assembly1_F  TM=1.890E-01  e=7.859E+00  Arabidopsis thaliana

Secondary structure (DSSP, 8-state):
-HHHHHHHTTSS-HHHHHHHHHHHHHT-SSHHHHHHHHHHHHHHHHHHHHH-GGGHHHHHHHHHHHTTSPPPP---STTTTT---GGGTTTTTTTTHHHHHHHHHHHHHHHHHT----GGG--HHHHHHHHHHHHHHHHHHHHHHT--TTTTGGGHHHHHHHHHHHHHTSS-TTTS--HHHHHHHHHHHHHSHHHHHHHHHH---S-PPPPTT----S-SS--HHHHHHHHHHHHHHHH-TTS-HHHHHHHHHHHHHHHHHH-/-HHHHHHHTTSS-HHHHHHHHHHHHHT-SSHHHHHHHHHHHHHHHHHHHHH-GGGHHHHHHHHHHHTTSPPPP---STTTTT---GGGTTTTTTTTHHHHHHHHHHHHHHHHHT----GGG--HHHHHHHHHHHHHHHHHHHHHHT--TTTTGGGHHHHHHHHHHHHHTSS-TTTS--HHHHHHHHHHHHHSHHHHHHHHHH---TTPPPPTT----S-SS--HHHHHHHHHHHHHHHH-TTS-HHHHHHHHHHHHHHHHHH-

pLDDT: mean 91.21, std 8.36, range [57.16, 98.5]

InterPro domains:
  IPR022085 Oxopyrrolidines biosynthesis cluster protein G [PF12311] (42-234)
  IPR053204 Oxopyrrolidines Biosynthesis-associated Protein [PTHR38797] (6-262)

Organism: Exserohilum turcicum (strain 28A) (NCBI:txid671987)